Protein AF-0000000083219084 (afdb_homodimer)

InterPro domains:
  IPR005828 Major facilitator, sugar transporter-like [PF00083] (4-142)
  IPR005829 Sugar transporter, conserved site [PS00217] (66-91)
  IPR020846 Major facilitator superfamily domain [PS50850] (1-218)
  IPR036259 MFS transporter superfamily [G3DSA:1.20.1250.20] (1-203)
  IPR036259 MFS transporter superfamily [SSF103473] (2-144)
  IPR045263 Glucose transporter GLUT [PTHR23503] (7-143)

Radius of gyration: 21.25 Å; Cα contacts (8 Å, |Δi|>4): 659; chains: 2; bounding box: 38×64×52 Å

Nearest PDB structures (foldseek):
  8omu-assembly1_A  TM=6.834E-01  e=3.713E-02  Rattus norvegicus
  9b3k-assembly1_Z  TM=5.560E-01  e=5.322E-02  Staphylococcus aureus
  7aar-assembly1_A  TM=5.838E-01  e=6.371E-02  Arabidopsis thaliana
  6e9o-assembly2_A  TM=5.428E-01  e=1.497E-01  Escherichia coli
  8omu-assembly1_A  TM=6.834E-01  e=5.120E-02  Rattus norvegicus

Structure (mmCIF, N/CA/C/O backbone):
data_AF-0000000083219084-model_v1
#
loop_
_entity.id
_entity.type
_entity.pdbx_description
1 polymer 'Major facilitator superfamily (MFS) profile domain-containing protein'
#
loop_
_atom_site.group_PDB
_atom_site.id
_atom_site.type_symbol
_atom_site.label_atom_id
_atom_site.label_alt_id
_atom_site.label_comp_id
_atom_site.label_asym_id
_atom_site.label_entity_id
_atom_site.label_seq_id
_atom_site.pdbx_PDB_ins_code
_atom_site.Cartn_x
_atom_site.Cartn_y
_atom_site.Cartn_z
_atom_site.occupancy
_atom_site.B_iso_or_equiv
_atom_site.auth_seq_id
_atom_site.auth_comp_id
_atom_site.auth_asym_id
_atom_site.auth_atom_id
_atom_site.pdbx_PDB_model_num
ATOM 1 N N . MET A 1 1 ? -6.051 -27.047 -7.285 1 71.94 1 MET A N 1
ATOM 2 C CA . MET A 1 1 ? -6.934 -25.922 -7.555 1 71.94 1 MET A CA 1
ATOM 3 C C . MET A 1 1 ? -6.785 -25.438 -9 1 71.94 1 MET A C 1
ATOM 5 O O . MET A 1 1 ? -5.672 -25.359 -9.516 1 71.94 1 MET A O 1
ATOM 9 N N . SER A 1 2 ? -7.91 -25.328 -9.57 1 76.19 2 SER A N 1
ATOM 10 C CA . SER A 1 2 ? -7.906 -24.906 -10.969 1 76.19 2 SER A CA 1
ATOM 11 C C . SER A 1 2 ? -7.539 -23.438 -11.094 1 76.19 2 SER A C 1
ATOM 13 O O . SER A 1 2 ? -7.602 -22.688 -10.117 1 76.19 2 SER A O 1
ATOM 15 N N . ASP A 1 3 ? -7.082 -23 -12.227 1 74.5 3 ASP A N 1
ATOM 16 C CA . ASP A 1 3 ? -6.727 -21.625 -12.508 1 74.5 3 ASP A CA 1
ATOM 17 C C . ASP A 1 3 ? -7.914 -20.688 -12.273 1 74.5 3 ASP A C 1
ATOM 19 O O . ASP A 1 3 ? -7.746 -19.578 -11.781 1 74.5 3 ASP A O 1
ATOM 23 N N . ASN A 1 4 ? -9.07 -21.219 -12.648 1 78.06 4 ASN A N 1
ATOM 24 C CA . ASN A 1 4 ? -10.273 -20.422 -12.445 1 78.06 4 ASN A CA 1
ATOM 25 C C . ASN A 1 4 ? -10.57 -20.219 -10.961 1 78.06 4 ASN A C 1
ATOM 27 O O . ASN A 1 4 ? -10.977 -19.141 -10.539 1 78.06 4 ASN A O 1
ATOM 31 N N . GLN A 1 5 ? -10.398 -21.281 -10.195 1 81.75 5 GLN A N 1
ATOM 32 C CA . GLN A 1 5 ? -10.625 -21.188 -8.758 1 81.75 5 GLN A CA 1
ATOM 33 C C . GLN A 1 5 ? -9.648 -20.203 -8.102 1 81.75 5 GLN A C 1
ATOM 35 O O . GLN A 1 5 ? -10.031 -19.422 -7.23 1 81.75 5 GLN A O 1
ATOM 40 N N . PHE A 1 6 ? -8.445 -20.203 -8.594 1 79.12 6 PHE A N 1
ATOM 41 C CA . PHE A 1 6 ? -7.43 -19.297 -8.086 1 79.12 6 PHE A CA 1
ATOM 42 C C . PHE A 1 6 ? -7.785 -17.844 -8.422 1 79.12 6 PHE A C 1
ATOM 44 O O . PHE A 1 6 ? -7.637 -16.953 -7.59 1 79.12 6 PHE A O 1
ATOM 51 N N . GLY A 1 7 ? -8.234 -17.688 -9.594 1 78.69 7 GLY A N 1
ATOM 52 C CA . GLY A 1 7 ? -8.672 -16.359 -10 1 78.69 7 GLY A CA 1
ATOM 53 C C . GLY A 1 7 ? -9.812 -15.82 -9.164 1 78.69 7 GLY A C 1
ATOM 54 O O . GLY A 1 7 ? -9.82 -14.648 -8.781 1 78.69 7 GLY A O 1
ATOM 55 N N . PHE A 1 8 ? -10.688 -16.703 -8.836 1 83.44 8 PHE A N 1
ATOM 56 C CA . PHE A 1 8 ? -11.836 -16.312 -8.023 1 83.44 8 PHE A CA 1
ATOM 57 C C . PHE A 1 8 ? -11.406 -15.945 -6.609 1 83.44 8 PHE A C 1
ATOM 59 O O . PHE A 1 8 ? -11.945 -15.008 -6.016 1 83.44 8 PHE A O 1
ATOM 66 N N . LEU A 1 9 ? -10.5 -16.641 -6.109 1 85.12 9 LEU A N 1
ATOM 67 C CA . LEU A 1 9 ? -10.008 -16.375 -4.762 1 85.12 9 LEU A CA 1
ATOM 68 C C . LEU A 1 9 ? -9.328 -15.016 -4.695 1 85.12 9 LEU A C 1
ATOM 70 O O . LEU A 1 9 ? -9.547 -14.25 -3.756 1 85.12 9 LEU A O 1
ATOM 74 N N . THR A 1 10 ? -8.562 -14.781 -5.684 1 83.25 10 THR A N 1
ATOM 75 C CA . THR A 1 10 ? -7.855 -13.508 -5.738 1 83.25 10 THR A CA 1
ATOM 76 C C . THR A 1 10 ? -8.828 -12.352 -5.938 1 83.25 10 THR A C 1
ATOM 78 O O . THR A 1 10 ? -8.711 -11.312 -5.285 1 83.25 10 THR A O 1
ATOM 81 N N . ALA A 1 11 ? -9.805 -12.578 -6.719 1 84.94 11 ALA A N 1
ATOM 82 C CA . ALA A 1 11 ? -10.781 -11.539 -7.031 1 84.94 11 ALA A CA 1
ATOM 83 C C . ALA A 1 11 ? -11.672 -11.25 -5.828 1 84.94 11 ALA A C 1
ATOM 85 O O . ALA A 1 11 ? -11.992 -10.086 -5.555 1 84.94 11 ALA A O 1
ATOM 86 N N . SER A 1 12 ? -12.047 -12.258 -5.184 1 90 12 SER A N 1
ATOM 87 C CA . SER A 1 12 ? -12.945 -12.086 -4.043 1 90 12 SER A CA 1
ATOM 88 C C . SER A 1 12 ? -12.297 -11.234 -2.955 1 90 12 SER A C 1
ATOM 90 O O . SER A 1 12 ? -12.945 -10.359 -2.373 1 90 12 SER A O 1
ATOM 92 N N . TYR A 1 13 ? -11.078 -11.445 -2.689 1 90.5 13 TYR A N 1
ATOM 93 C CA . TYR A 1 13 ? -10.328 -10.664 -1.716 1 90.5 13 TYR A CA 1
ATOM 94 C C . TYR A 1 13 ? -10.242 -9.195 -2.131 1 90.5 13 TYR A C 1
ATOM 96 O O . TYR A 1 13 ? -10.523 -8.305 -1.33 1 90.5 13 TYR A O 1
ATOM 104 N N . THR A 1 14 ? -9.969 -8.961 -3.408 1 88.5 14 THR A N 1
ATOM 105 C CA . THR A 1 14 ? -9.742 -7.613 -3.914 1 88.5 14 THR A CA 1
ATOM 106 C C . THR A 1 14 ? -11.062 -6.852 -4.023 1 88.5 14 THR A C 1
ATOM 108 O O . THR A 1 14 ? -11.125 -5.664 -3.707 1 88.5 14 THR A O 1
ATOM 111 N N . ILE A 1 15 ? -12.07 -7.547 -4.426 1 91.56 15 ILE A N 1
ATOM 112 C CA . ILE A 1 15 ? -13.375 -6.914 -4.547 1 91.56 15 ILE A CA 1
ATOM 113 C C . ILE A 1 15 ? -13.891 -6.523 -3.166 1 91.56 15 ILE A C 1
ATOM 115 O O . ILE A 1 15 ? -14.391 -5.414 -2.977 1 91.56 15 ILE A O 1
ATOM 119 N N . GLY A 1 16 ? -13.797 -7.426 -2.248 1 92.25 16 GLY A N 1
ATOM 120 C CA . GLY A 1 16 ? -14.18 -7.117 -0.881 1 92.25 16 GLY A CA 1
ATOM 121 C C . GLY A 1 16 ? -13.445 -5.922 -0.31 1 92.25 16 GLY A C 1
ATOM 122 O O . GLY A 1 16 ? -14.047 -5.051 0.316 1 92.25 16 GLY A O 1
ATOM 123 N N . GLY A 1 17 ? -12.172 -5.918 -0.546 1 91.94 17 GLY A N 1
ATOM 124 C CA . GLY A 1 17 ? -11.367 -4.801 -0.068 1 91.94 17 GLY A CA 1
ATOM 125 C C . GLY A 1 17 ? -11.734 -3.484 -0.726 1 91.94 17 GLY A C 1
ATOM 126 O O . GLY A 1 17 ? -11.805 -2.449 -0.058 1 91.94 17 GLY A O 1
ATOM 127 N N . PHE A 1 18 ? -11.969 -3.523 -2.01 1 91.94 18 PHE A N 1
ATOM 128 C CA . PHE A 1 18 ? -12.297 -2.324 -2.771 1 91.94 18 PHE A CA 1
ATOM 129 C C . PHE A 1 18 ? -13.625 -1.736 -2.309 1 91.94 18 PHE A C 1
ATOM 131 O O . PHE A 1 18 ? -13.703 -0.552 -1.976 1 91.94 18 PHE A O 1
ATOM 138 N N . LEU A 1 19 ? -14.57 -2.479 -2.207 1 92.94 19 LEU A N 1
ATOM 139 C CA . LEU A 1 19 ? -15.898 -2.018 -1.832 1 92.94 19 LEU A CA 1
ATOM 140 C C . LEU A 1 19 ? -15.914 -1.511 -0.394 1 92.94 19 LEU A C 1
ATOM 142 O O . LEU A 1 19 ? -16.516 -0.473 -0.103 1 92.94 19 LEU A O 1
ATOM 146 N N . SER A 1 20 ? -15.25 -2.172 0.456 1 93.5 20 SER A N 1
ATOM 147 C CA . SER A 1 20 ? -15.25 -1.784 1.862 1 93.5 20 SER A CA 1
ATOM 148 C C . SER A 1 20 ? -14.43 -0.518 2.086 1 93.5 20 SER A C 1
ATOM 150 O O . SER A 1 20 ? -14.742 0.275 2.979 1 93.5 20 SER A O 1
ATOM 152 N N . SER A 1 21 ? -13.453 -0.331 1.292 1 89 21 SER A N 1
ATOM 153 C CA . SER A 1 21 ? -12.648 0.878 1.426 1 89 21 SER A CA 1
ATOM 154 C C . SER A 1 21 ? -13.453 2.123 1.074 1 89 21 SER A C 1
ATOM 156 O O . SER A 1 21 ? -13.32 3.162 1.724 1 89 21 SER A O 1
ATOM 158 N N . VAL A 1 22 ? -14.227 1.993 0.05 1 83.31 22 VAL A N 1
ATOM 159 C CA . VAL A 1 22 ? -15.086 3.104 -0.339 1 83.31 22 VAL A CA 1
ATOM 160 C C . VAL A 1 22 ? -16.078 3.4 0.778 1 83.31 22 VAL A C 1
ATOM 162 O O . VAL A 1 22 ? -16.312 4.562 1.119 1 83.31 22 VAL A O 1
ATOM 165 N N . TYR A 1 23 ? -16.531 2.367 1.35 1 87 23 TYR A N 1
ATOM 166 C CA . TYR A 1 23 ? -17.453 2.527 2.471 1 87 23 TYR A CA 1
ATOM 167 C C . TYR A 1 23 ? -16.734 3.143 3.672 1 87 23 TYR A C 1
ATOM 169 O O . TYR A 1 23 ? -17.328 3.953 4.395 1 87 23 TYR A O 1
ATOM 177 N N . ALA A 1 24 ? -15.547 2.797 3.9 1 86.19 24 ALA A N 1
ATOM 178 C CA . ALA A 1 24 ? -14.773 3.26 5.051 1 86.19 24 ALA A CA 1
ATOM 179 C C . ALA A 1 24 ? -14.531 4.766 4.98 1 86.19 24 ALA A C 1
ATOM 181 O O . ALA A 1 24 ? -14.359 5.422 6.008 1 86.19 24 ALA A O 1
ATOM 182 N N . SER A 1 25 ? -14.484 5.277 3.775 1 74.62 25 SER A N 1
ATOM 183 C CA . SER A 1 25 ? -14.281 6.711 3.607 1 74.62 25 SER A CA 1
ATOM 184 C C . SER A 1 25 ? -15.414 7.508 4.242 1 74.62 25 SER A C 1
ATOM 186 O O . SER A 1 25 ? -15.211 8.633 4.703 1 74.62 25 SER A O 1
ATOM 188 N N . LYS A 1 26 ? -16.516 6.934 4.363 1 77.06 26 LYS A N 1
ATOM 189 C CA . LYS A 1 26 ? -17.672 7.59 4.961 1 77.06 26 LYS A CA 1
ATOM 190 C C . LYS A 1 26 ? -17.672 7.434 6.477 1 77.06 26 LYS A C 1
ATOM 192 O O . LYS A 1 26 ? -18.375 8.156 7.18 1 77.06 26 LYS A O 1
ATOM 197 N N . LEU A 1 27 ? -16.875 6.582 6.922 1 79.5 27 LEU A N 1
ATOM 198 C CA . LEU A 1 27 ? -16.844 6.309 8.352 1 79.5 27 LEU A CA 1
ATOM 199 C C . LEU A 1 27 ? -15.852 7.23 9.062 1 79.5 27 LEU A C 1
ATOM 201 O O . LEU A 1 27 ? -15.844 7.305 10.297 1 79.5 27 LEU A O 1
ATOM 205 N N . ALA A 1 28 ? -15.148 7.922 8.25 1 72.69 28 ALA A N 1
ATOM 206 C CA . ALA A 1 28 ? -14.133 8.797 8.828 1 72.69 28 ALA A CA 1
ATOM 207 C C . ALA A 1 28 ? -14.766 9.867 9.703 1 72.69 28 ALA A C 1
ATOM 209 O O . ALA A 1 28 ? -15.664 10.594 9.258 1 72.69 28 ALA A O 1
ATOM 210 N N . GLY A 1 29 ? -14.383 10.031 10.992 1 68.31 29 GLY A N 1
ATOM 211 C CA . GLY A 1 29 ? -14.867 11.07 11.891 1 68.31 29 GLY A CA 1
ATOM 212 C C . GLY A 1 29 ? -16.172 10.703 12.586 1 68.31 29 GLY A C 1
ATOM 213 O O . GLY A 1 29 ? -16.672 11.469 13.406 1 68.31 29 GLY A O 1
ATOM 214 N N . SER A 1 30 ? -16.641 9.578 12.211 1 71.44 30 SER A N 1
ATOM 215 C CA . SER A 1 30 ? -17.891 9.195 12.852 1 71.44 30 SER A CA 1
ATOM 216 C C . SER A 1 30 ? -17.656 8.695 14.273 1 71.44 30 SER A C 1
ATOM 218 O O . SER A 1 30 ? -16.516 8.469 14.672 1 71.44 30 SER A O 1
ATOM 220 N N . ARG A 1 31 ? -18.703 8.773 15.109 1 66.19 31 ARG A N 1
ATOM 221 C CA . ARG A 1 31 ? -18.656 8.328 16.5 1 66.19 31 ARG A CA 1
ATOM 222 C C . ARG A 1 31 ? -18.234 6.867 16.594 1 66.19 31 ARG A C 1
ATOM 224 O O . ARG A 1 31 ? -17.672 6.445 17.594 1 66.19 31 ARG A O 1
ATOM 231 N N . GLY A 1 32 ? -18.266 6.203 15.602 1 72.12 32 GLY A N 1
ATOM 232 C CA . GLY A 1 32 ? -17.969 4.777 15.656 1 72.12 32 GLY A CA 1
ATOM 233 C C . GLY A 1 32 ? -16.672 4.406 14.977 1 72.12 32 GLY A C 1
ATOM 234 O O . GLY A 1 32 ? -16.484 3.258 14.562 1 72.12 32 GLY A O 1
ATOM 235 N N . GLU A 1 33 ? -15.922 5.277 14.844 1 75.94 33 GLU A N 1
ATOM 236 C CA . GLU A 1 33 ? -14.648 5.016 14.172 1 75.94 33 GLU A CA 1
ATOM 237 C C . GLU A 1 33 ? -13.852 3.947 14.906 1 75.94 33 GLU A C 1
ATOM 239 O O . GLU A 1 33 ? -13.281 3.047 14.281 1 75.94 33 GLU A O 1
ATOM 244 N N . GLN A 1 34 ? -13.938 4.043 16.172 1 77.62 34 GLN A N 1
ATOM 245 C CA . GLN A 1 34 ? -13.188 3.092 16.984 1 77.62 34 GLN A CA 1
ATOM 246 C C . GLN A 1 34 ? -13.773 1.688 16.875 1 77.62 34 GLN A C 1
ATOM 248 O O . GLN A 1 34 ? -13.031 0.711 16.719 1 77.62 34 GLN A O 1
ATOM 253 N N . ASN A 1 35 ? -14.984 1.639 16.969 1 85.38 35 ASN A N 1
ATOM 254 C CA . ASN A 1 35 ? -15.664 0.349 16.875 1 85.38 35 ASN A CA 1
ATOM 255 C C . ASN A 1 35 ? -15.461 -0.282 15.492 1 85.38 35 ASN A C 1
ATOM 257 O O . ASN A 1 35 ? -15.312 -1.5 15.383 1 85.38 35 ASN A O 1
ATOM 261 N N . ASN A 1 36 ? -15.477 0.504 14.484 1 88.5 36 ASN A N 1
ATOM 262 C CA . ASN A 1 36 ? -15.289 -0.014 13.133 1 88.5 36 ASN A CA 1
ATOM 263 C C . ASN A 1 36 ? -13.867 -0.53 12.93 1 88.5 36 ASN A C 1
ATOM 265 O O . ASN A 1 36 ? -13.656 -1.498 12.195 1 88.5 36 ASN A O 1
ATOM 269 N N . LEU A 1 37 ? -12.945 0.115 13.562 1 86.38 37 LEU A N 1
ATOM 270 C CA . LEU A 1 37 ? -11.562 -0.367 13.508 1 86.38 37 LEU A CA 1
ATOM 271 C C . LEU A 1 37 ? -11.445 -1.738 14.164 1 86.38 37 LEU A C 1
ATOM 273 O O . LEU A 1 37 ? -10.805 -2.639 13.609 1 86.38 37 LEU A O 1
ATOM 277 N N . LEU A 1 38 ? -12.094 -1.852 15.289 1 88.75 38 LEU A N 1
ATOM 278 C CA . LEU A 1 38 ? -12.078 -3.127 16 1 88.75 38 LEU A CA 1
ATOM 279 C C . LEU A 1 38 ? -12.781 -4.207 15.188 1 88.75 38 LEU A C 1
ATOM 281 O O . LEU A 1 38 ? -12.281 -5.328 15.062 1 88.75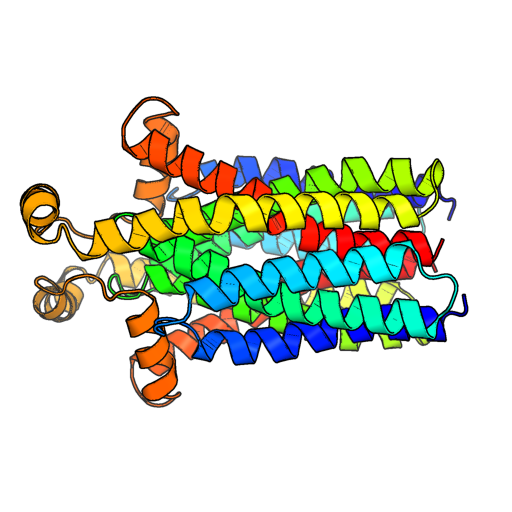 38 LEU A O 1
ATOM 285 N N . LEU A 1 39 ? -13.852 -3.852 14.648 1 91.88 39 LEU A N 1
ATOM 286 C CA . LEU A 1 39 ? -14.633 -4.805 13.859 1 91.88 39 LEU A CA 1
ATOM 287 C C . LEU A 1 39 ? -13.852 -5.258 12.633 1 91.88 39 LEU A C 1
ATOM 289 O O . LEU A 1 39 ? -13.945 -6.418 12.227 1 91.88 39 LEU A O 1
ATOM 293 N N . SER A 1 40 ? -13.188 -4.359 12.031 1 94.12 40 SER A N 1
ATOM 294 C CA . SER A 1 40 ? -12.391 -4.723 10.867 1 94.12 40 SER A CA 1
ATOM 295 C C . SER A 1 40 ? -11.281 -5.699 11.234 1 94.12 40 SER A C 1
ATOM 297 O O . SER A 1 40 ? -11.016 -6.652 10.5 1 94.12 40 SER A O 1
ATOM 299 N N . ALA A 1 41 ? -10.664 -5.492 12.383 1 93.44 41 ALA A N 1
ATOM 300 C CA . ALA A 1 41 ? -9.617 -6.398 12.844 1 93.44 41 ALA A CA 1
ATOM 301 C C . ALA A 1 41 ? -10.18 -7.785 13.133 1 93.44 41 ALA A C 1
ATOM 303 O O . ALA A 1 41 ? -9.555 -8.797 12.805 1 93.44 41 ALA A O 1
ATOM 304 N N . ILE A 1 42 ? -11.312 -7.781 13.719 1 96.25 42 ILE A N 1
ATOM 305 C CA . ILE A 1 42 ? -11.977 -9.047 14.023 1 96.25 42 ILE A CA 1
ATOM 306 C C . ILE A 1 42 ? -12.32 -9.773 12.727 1 96.25 42 ILE A C 1
ATOM 308 O O . ILE A 1 42 ? -12.125 -10.984 12.617 1 96.25 42 ILE A O 1
ATOM 312 N N . SER A 1 43 ? -12.852 -9.039 11.805 1 97 43 SER A N 1
ATOM 313 C CA . SER A 1 43 ? -13.195 -9.617 10.516 1 97 43 SER A CA 1
ATOM 314 C C . SER A 1 43 ? -11.984 -10.258 9.844 1 97 43 SER A C 1
ATOM 316 O O . SER A 1 43 ? -12.07 -11.367 9.32 1 97 43 SER A O 1
ATOM 318 N N . ILE A 1 44 ? -10.883 -9.641 9.898 1 96.44 44 ILE A N 1
ATOM 319 C CA . ILE A 1 44 ? -9.664 -10.164 9.297 1 96.44 44 ILE A CA 1
ATOM 320 C C . ILE A 1 44 ? -9.234 -11.438 10.016 1 96.44 44 ILE A C 1
ATOM 322 O O . ILE A 1 44 ? -8.852 -12.422 9.383 1 96.44 44 ILE A O 1
ATOM 326 N N . GLY A 1 45 ? -9.297 -11.359 11.328 1 96.69 45 GLY A N 1
ATOM 327 C CA . GLY A 1 45 ? -8.914 -12.531 12.102 1 96.69 45 GLY A CA 1
ATOM 328 C C . GLY A 1 45 ? -9.781 -13.742 11.82 1 96.69 45 GLY A C 1
ATOM 329 O O . GLY A 1 45 ? -9.266 -14.836 11.555 1 96.69 45 GLY A O 1
ATOM 330 N N . ILE A 1 46 ? -11.047 -13.539 11.844 1 97 46 ILE A N 1
ATOM 331 C CA . ILE A 1 46 ? -12 -14.625 11.625 1 97 46 ILE A CA 1
ATOM 332 C C . ILE A 1 46 ? -11.867 -15.141 10.195 1 97 46 ILE A C 1
ATOM 334 O O . ILE A 1 46 ? -11.867 -16.344 9.961 1 97 46 ILE A O 1
ATOM 338 N N . GLY A 1 47 ? -11.828 -14.25 9.273 1 96.62 47 GLY A N 1
ATOM 339 C CA . GLY A 1 47 ? -11.68 -14.648 7.879 1 96.62 47 GLY A CA 1
ATOM 340 C C . GLY A 1 47 ? -10.414 -15.445 7.617 1 96.62 47 GLY A C 1
ATOM 341 O O . GLY A 1 47 ? -10.438 -16.422 6.871 1 96.62 47 GLY A O 1
ATOM 342 N N . SER A 1 48 ? -9.344 -15.016 8.172 1 95.56 48 SER A N 1
ATOM 343 C CA . SER A 1 48 ? -8.07 -15.719 8 1 95.56 48 SER A CA 1
ATOM 344 C C . SER A 1 48 ? -8.133 -17.125 8.602 1 95.56 48 SER A C 1
ATOM 346 O O . SER A 1 48 ? -7.613 -18.078 8.023 1 95.56 48 SER A O 1
ATOM 348 N N . LEU A 1 49 ? -8.711 -17.234 9.742 1 95.75 49 LEU A N 1
ATOM 349 C CA . LEU A 1 49 ? -8.852 -18.547 10.375 1 95.75 49 LEU A CA 1
ATOM 350 C C . LEU A 1 49 ? -9.734 -19.453 9.547 1 95.75 49 LEU A C 1
ATOM 352 O O . LEU A 1 49 ? -9.438 -20.641 9.383 1 95.75 49 LEU A O 1
ATOM 356 N N . LEU A 1 50 ? -10.805 -18.859 9.055 1 95.19 50 LEU A N 1
ATOM 357 C CA . LEU A 1 50 ? -11.711 -19.625 8.211 1 95.19 50 LEU A CA 1
ATOM 358 C C . LEU A 1 50 ? -10.992 -20.141 6.969 1 95.19 50 LEU A C 1
ATOM 360 O O . LEU A 1 50 ? -11.203 -21.266 6.539 1 95.19 50 LEU A O 1
ATOM 364 N N . THR A 1 51 ? -10.211 -19.328 6.383 1 93 51 THR A N 1
ATOM 365 C CA . THR A 1 51 ? -9.445 -19.703 5.195 1 93 51 THR A CA 1
ATOM 366 C C . THR A 1 51 ? -8.438 -20.797 5.523 1 93 51 THR A C 1
ATOM 368 O O . THR A 1 51 ? -8.266 -21.75 4.75 1 93 51 THR A O 1
ATOM 371 N N . SER A 1 52 ? -7.773 -20.672 6.637 1 91.56 52 SER A N 1
ATOM 372 C CA . SER A 1 52 ? -6.73 -21.609 7.023 1 91.56 52 SER A CA 1
ATOM 373 C C . SER A 1 52 ? -7.316 -22.969 7.371 1 91.56 52 SER A C 1
ATOM 375 O O . SER A 1 52 ? -6.715 -24 7.078 1 91.56 52 SER A O 1
ATOM 377 N N . LEU A 1 53 ? -8.414 -23.062 7.938 1 91.31 53 LEU A N 1
ATOM 378 C CA . LEU A 1 53 ? -8.984 -24.297 8.461 1 91.31 53 LEU A CA 1
ATOM 379 C C . LEU A 1 53 ? -9.875 -24.969 7.422 1 91.31 53 LEU A C 1
ATOM 381 O O . LEU A 1 53 ? -10.32 -26.109 7.621 1 91.31 53 LEU A O 1
ATOM 385 N N . SER A 1 54 ? -10.102 -24.281 6.375 1 85.75 54 SER A N 1
ATOM 386 C CA . SER A 1 54 ? -11.07 -24.797 5.422 1 85.75 54 SER A CA 1
ATOM 387 C C . SER A 1 54 ? -10.414 -25.719 4.406 1 85.75 54 SER A C 1
ATOM 389 O O . SER A 1 54 ? -9.266 -25.516 4.023 1 85.75 54 SER A O 1
ATOM 391 N N . ASN A 1 55 ? -11.172 -26.734 4.094 1 84.62 55 ASN A N 1
ATOM 392 C CA . ASN A 1 55 ? -10.719 -27.688 3.074 1 84.62 55 ASN A CA 1
ATOM 393 C C . ASN A 1 55 ? -11.578 -27.609 1.819 1 84.62 55 ASN A C 1
ATOM 395 O O . ASN A 1 55 ? -11.312 -28.297 0.834 1 84.62 55 ASN A O 1
ATOM 399 N N . PHE A 1 56 ? -12.562 -26.703 1.901 1 90.69 56 PHE A N 1
ATOM 400 C CA . PHE A 1 56 ? -13.469 -26.531 0.768 1 90.69 56 PHE A CA 1
ATOM 401 C C . PHE A 1 56 ? -13.25 -25.188 0.09 1 90.69 56 PHE A C 1
ATOM 403 O O . PHE A 1 56 ? -12.992 -24.188 0.759 1 90.69 56 PHE A O 1
ATOM 410 N N . PHE A 1 57 ? -13.383 -25.281 -1.169 1 91.75 57 PHE A N 1
ATOM 411 C CA . PHE A 1 57 ? -13.156 -24.094 -1.973 1 91.75 57 PHE A CA 1
ATOM 412 C C . PHE A 1 57 ? -14.094 -22.969 -1.553 1 91.75 57 PHE A C 1
ATOM 414 O O . PHE A 1 57 ? -13.672 -21.812 -1.415 1 91.75 57 PHE A O 1
ATOM 421 N N . THR A 1 58 ? -15.344 -23.328 -1.368 1 92.38 58 THR A N 1
ATOM 422 C CA . THR A 1 58 ? -16.344 -22.328 -1.037 1 92.38 58 THR A CA 1
ATOM 423 C C . THR A 1 58 ? -16.016 -21.641 0.292 1 92.38 58 THR A C 1
ATOM 425 O O . THR A 1 58 ? -16.172 -20.438 0.433 1 92.38 58 THR A O 1
ATOM 428 N N . MET A 1 59 ? -15.562 -22.453 1.211 1 92.81 59 MET A N 1
ATOM 429 C CA . MET A 1 59 ? -15.219 -21.906 2.52 1 92.81 59 MET A CA 1
ATOM 430 C C . MET A 1 59 ? -14 -21 2.426 1 92.81 59 MET A C 1
ATOM 432 O O . MET A 1 59 ? -13.922 -19.984 3.109 1 92.81 59 MET A O 1
ATOM 436 N N . ILE A 1 60 ? -13.078 -21.375 1.622 1 93.19 60 ILE A N 1
ATOM 437 C CA . ILE A 1 60 ? -11.898 -20.547 1.399 1 93.19 60 ILE A CA 1
ATOM 438 C C . ILE A 1 60 ? -12.305 -19.234 0.741 1 93.19 60 ILE A C 1
ATOM 440 O O . ILE A 1 60 ? -11.828 -18.156 1.128 1 93.19 60 ILE A O 1
ATOM 444 N N . LEU A 1 61 ? -13.242 -19.359 -0.129 1 93.69 61 LEU A N 1
ATOM 445 C CA . LEU A 1 61 ? -13.734 -18.172 -0.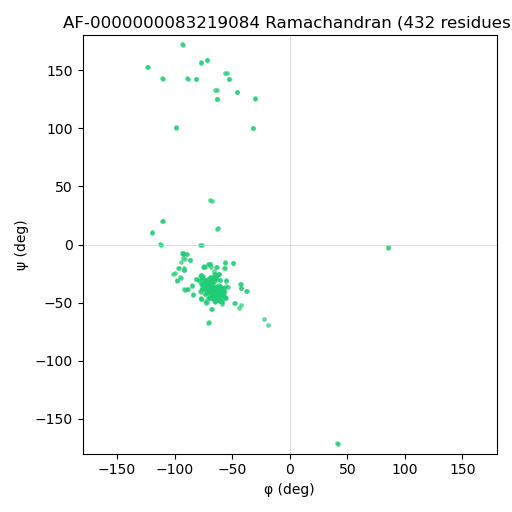831 1 93.69 61 LEU A CA 1
ATOM 446 C C . LEU A 1 61 ? -14.414 -17.219 0.135 1 93.69 61 LEU A C 1
ATOM 448 O O . LEU A 1 61 ? -14.188 -16 0.076 1 93.69 61 LEU A O 1
ATOM 452 N N . ILE A 1 62 ? -15.164 -17.766 0.976 1 95.62 62 ILE A N 1
ATOM 453 C CA . ILE A 1 62 ? -15.867 -16.953 1.959 1 95.62 62 ILE A CA 1
ATOM 454 C C . ILE A 1 62 ? -14.867 -16.312 2.908 1 95.62 62 ILE A C 1
ATOM 456 O O . ILE A 1 62 ? -14.984 -15.125 3.238 1 95.62 62 ILE A O 1
ATOM 460 N N . GLY A 1 63 ? -13.961 -17.078 3.361 1 94.94 63 GLY A N 1
ATOM 461 C CA . GLY A 1 63 ? -12.922 -16.547 4.23 1 94.94 63 GLY A CA 1
ATOM 462 C C . GLY A 1 63 ? -12.148 -15.406 3.6 1 94.94 63 GLY A C 1
ATOM 463 O O . GLY A 1 63 ? -11.938 -14.375 4.234 1 94.94 63 GLY A O 1
ATOM 464 N N . ARG A 1 64 ? -11.891 -15.57 2.371 1 93.19 64 ARG A N 1
ATOM 465 C CA . ARG A 1 64 ? -11.133 -14.547 1.65 1 93.19 64 ARG A CA 1
ATOM 466 C C . ARG A 1 64 ? -11.961 -13.281 1.473 1 93.19 64 ARG A C 1
ATOM 468 O O . ARG A 1 64 ? -11.422 -12.172 1.536 1 93.19 64 ARG A O 1
ATOM 475 N N . THR A 1 65 ? -13.148 -13.484 1.223 1 95.62 65 THR A N 1
ATOM 476 C CA . THR A 1 65 ? -14.031 -12.336 1.069 1 95.62 65 THR A CA 1
ATOM 477 C C . THR A 1 65 ? -14.141 -11.555 2.377 1 95.62 65 THR A C 1
ATOM 479 O O . THR A 1 65 ? -14.047 -10.328 2.383 1 95.62 65 THR A O 1
ATOM 482 N N . ILE A 1 66 ? -14.266 -12.234 3.422 1 97 66 ILE A N 1
ATOM 483 C CA . ILE A 1 66 ? -14.375 -11.625 4.742 1 97 66 ILE A CA 1
ATOM 484 C C . ILE A 1 66 ? -13.086 -10.875 5.074 1 97 66 ILE A C 1
ATOM 486 O O . ILE A 1 66 ? -13.125 -9.75 5.582 1 97 66 ILE A O 1
ATOM 490 N N . VAL A 1 67 ? -11.984 -11.477 4.797 1 95.62 67 VAL A N 1
ATOM 491 C CA . VAL A 1 67 ? -10.695 -10.844 5.043 1 95.62 67 VAL A CA 1
ATOM 492 C C . VAL A 1 67 ? -10.57 -9.578 4.195 1 95.62 67 VAL A C 1
ATOM 494 O O . VAL A 1 67 ? -10.117 -8.539 4.684 1 95.62 67 VAL A O 1
ATOM 497 N N . GLY A 1 68 ? -11 -9.68 2.947 1 94.06 68 GLY A N 1
ATOM 498 C CA . GLY A 1 68 ? -10.953 -8.523 2.07 1 94.06 68 GLY A CA 1
ATOM 499 C C . GLY A 1 68 ? -11.766 -7.348 2.582 1 94.06 68 GLY A C 1
ATOM 500 O O . GLY A 1 68 ? -11.281 -6.211 2.604 1 94.06 68 GLY A O 1
ATOM 501 N N . ILE A 1 69 ? -12.867 -7.637 3.031 1 95.69 69 ILE A N 1
ATOM 502 C CA . ILE A 1 69 ? -13.742 -6.602 3.568 1 95.69 69 ILE A CA 1
ATOM 503 C C . ILE A 1 69 ? -13.102 -5.969 4.797 1 95.69 69 ILE A C 1
ATOM 505 O O . ILE A 1 69 ? -13.055 -4.742 4.922 1 95.69 69 ILE A O 1
ATOM 509 N N . GLY A 1 70 ? -12.625 -6.781 5.641 1 95.5 70 GLY A N 1
ATOM 510 C CA . GLY A 1 70 ? -11.953 -6.281 6.832 1 95.5 70 GLY A CA 1
ATOM 511 C C . GLY A 1 70 ? -10.719 -5.453 6.52 1 95.5 70 GLY A C 1
ATOM 512 O O . GLY A 1 70 ? -10.5 -4.406 7.133 1 95.5 70 GLY A O 1
ATOM 513 N N . CYS A 1 71 ? -10 -5.844 5.594 1 93.06 71 CYS A N 1
ATOM 514 C CA . CYS A 1 71 ? -8.758 -5.168 5.23 1 93.06 71 CYS A CA 1
ATOM 515 C C . CYS A 1 71 ? -9.039 -3.799 4.621 1 93.06 71 CYS A C 1
ATOM 517 O O . CYS A 1 71 ? -8.32 -2.836 4.883 1 93.06 71 CYS A O 1
ATOM 519 N N . GLY A 1 72 ? -10.055 -3.754 3.846 1 91 72 GLY A N 1
ATOM 520 C CA . GLY A 1 72 ? -10.422 -2.48 3.242 1 91 72 GLY A CA 1
ATOM 521 C C . GLY A 1 72 ? -10.766 -1.415 4.266 1 91 72 GLY A C 1
ATOM 522 O O . GLY A 1 72 ? -10.273 -0.289 4.188 1 91 72 GLY A O 1
ATOM 523 N N . ILE A 1 73 ? -11.453 -1.775 5.184 1 91.75 73 ILE A N 1
ATOM 524 C CA . ILE A 1 73 ? -11.852 -0.845 6.234 1 91.75 73 ILE A CA 1
ATOM 525 C C . ILE A 1 73 ? -10.664 -0.539 7.137 1 91.75 73 ILE A C 1
ATOM 527 O O . ILE A 1 73 ? -10.414 0.62 7.48 1 91.75 73 ILE A O 1
ATOM 531 N N . ASN A 1 74 ? -9.969 -1.531 7.441 1 91 74 ASN A N 1
ATOM 532 C CA . ASN A 1 74 ? -8.867 -1.419 8.391 1 91 74 ASN A CA 1
ATOM 533 C C . ASN A 1 74 ? -7.777 -0.482 7.871 1 91 74 ASN A C 1
ATOM 535 O O . ASN A 1 74 ? -7.312 0.397 8.602 1 91 74 ASN A O 1
ATOM 539 N N . THR A 1 75 ? -7.406 -0.619 6.641 1 86.69 75 THR A N 1
ATOM 540 C CA . THR A 1 75 ? -6.305 0.163 6.09 1 86.69 75 THR A CA 1
ATOM 541 C C . THR A 1 75 ? -6.672 1.643 6.02 1 86.69 75 THR A C 1
ATOM 543 O O . THR A 1 75 ? -5.832 2.51 6.266 1 86.69 75 THR A O 1
ATOM 546 N N . PHE A 1 76 ? -7.875 1.868 5.801 1 85.62 76 PHE A N 1
ATOM 547 C CA . PHE A 1 76 ? -8.336 3.248 5.707 1 85.62 76 PHE A CA 1
ATOM 548 C C . PHE A 1 76 ? -8.453 3.875 7.094 1 85.62 76 PHE A C 1
ATOM 550 O O . PHE A 1 76 ? -7.949 4.977 7.324 1 85.62 76 PHE A O 1
ATOM 557 N N . LEU A 1 77 ? -8.992 3.225 7.961 1 84.69 77 LEU A N 1
ATOM 558 C CA . LEU A 1 77 ? -9.258 3.787 9.281 1 84.69 77 LEU A CA 1
ATOM 559 C C . LEU A 1 77 ? -7.973 3.906 10.094 1 84.69 77 LEU A C 1
ATOM 561 O O . LEU A 1 77 ? -7.82 4.836 10.891 1 84.69 77 LEU A O 1
ATOM 565 N N . VAL A 1 78 ? -7.125 3.016 9.906 1 82.31 78 VAL A N 1
ATOM 566 C CA . VAL A 1 78 ? -5.848 3.072 10.609 1 82.31 78 VAL A CA 1
ATOM 567 C C . VAL A 1 78 ? -5.109 4.355 10.234 1 82.31 78 VAL A C 1
ATOM 569 O O . VAL A 1 78 ? -4.52 5.016 11.094 1 82.31 78 VAL A O 1
ATOM 572 N N . LEU A 1 79 ? -5.172 4.676 9.016 1 83.12 79 LEU A N 1
ATOM 573 C CA . LEU A 1 79 ? -4.508 5.891 8.562 1 83.12 79 LEU A CA 1
ATOM 574 C C . LEU A 1 79 ? -5.176 7.129 9.156 1 83.12 79 LEU A C 1
ATOM 576 O O . LEU A 1 79 ? -4.496 8.078 9.539 1 83.12 79 LEU A O 1
ATOM 580 N N . ILE A 1 80 ? -6.406 7.09 9.141 1 79.94 80 ILE A N 1
ATOM 581 C CA . ILE A 1 80 ? -7.133 8.211 9.727 1 79.94 80 ILE A CA 1
ATOM 582 C C . ILE A 1 80 ? -6.777 8.344 11.203 1 79.94 80 ILE A C 1
ATOM 584 O O . ILE A 1 80 ? -6.488 9.438 11.68 1 79.94 80 ILE A O 1
ATOM 588 N N . TYR A 1 81 ? -6.75 7.32 11.758 1 77.12 81 TYR A N 1
ATOM 589 C CA . TYR A 1 81 ? -6.434 7.324 13.18 1 77.12 81 TYR A CA 1
ATOM 590 C C . TYR A 1 81 ? -5.008 7.809 13.422 1 77.12 81 TYR A C 1
ATOM 592 O O . TYR A 1 81 ? -4.766 8.609 14.328 1 77.12 81 TYR A O 1
ATOM 600 N N . HIS A 1 82 ? -4.086 7.34 12.672 1 77.94 82 HIS A N 1
ATOM 601 C CA . HIS A 1 82 ? -2.695 7.758 12.789 1 77.94 82 HIS A CA 1
ATOM 602 C C . HIS A 1 82 ? -2.555 9.266 12.578 1 77.94 82 HIS A C 1
ATOM 604 O O . HIS A 1 82 ? -1.786 9.922 13.281 1 77.94 82 HIS A O 1
ATOM 610 N N . SER A 1 83 ? -3.322 9.758 11.688 1 77.44 83 SER A N 1
ATOM 611 C CA . SER A 1 83 ? -3.27 11.188 11.391 1 77.44 83 SER A CA 1
ATOM 612 C C . SER A 1 83 ? -3.891 12.008 12.516 1 77.44 83 SER A C 1
ATOM 614 O O . SER A 1 83 ? -3.43 13.109 12.812 1 77.44 83 SER A O 1
ATOM 616 N N . GLU A 1 84 ? -4.875 11.477 13.148 1 72.56 84 GLU A N 1
ATOM 617 C CA . GLU A 1 84 ? -5.59 12.203 14.188 1 72.56 84 GLU A CA 1
ATOM 618 C C . GLU A 1 84 ? -4.801 12.219 15.492 1 72.56 84 GLU A C 1
ATOM 620 O O . GLU A 1 84 ? -4.941 13.148 16.297 1 72.56 84 GLU A O 1
ATOM 625 N N . ILE A 1 85 ? -4.016 11.281 15.688 1 70.75 85 ILE A N 1
ATOM 626 C CA . ILE A 1 85 ? -3.271 11.227 16.938 1 70.75 85 ILE A CA 1
ATOM 627 C C . ILE A 1 85 ? -1.929 11.938 16.781 1 70.75 85 ILE A C 1
ATOM 629 O O . ILE A 1 85 ? -1.215 12.164 17.75 1 70.75 85 ILE A O 1
ATOM 633 N N . SER A 1 86 ? -1.573 12.234 15.586 1 73.38 86 SER A N 1
ATOM 634 C CA . SER A 1 86 ? -0.324 12.945 15.328 1 73.38 86 SER A CA 1
ATOM 635 C C . SER A 1 86 ? -0.49 14.445 15.547 1 73.38 86 SER A C 1
ATOM 637 O O . SER A 1 86 ? -1.559 15 15.281 1 73.38 86 SER A O 1
ATOM 639 N N . PRO A 1 87 ? 0.584 15.023 16.094 1 67.75 87 PRO A N 1
ATOM 640 C CA . PRO A 1 87 ? 0.524 16.484 16.219 1 67.75 87 PRO A CA 1
ATOM 641 C C . PRO A 1 87 ? 0.26 17.172 14.875 1 67.75 87 PRO A C 1
ATOM 643 O O . PRO A 1 87 ? 0.681 16.672 13.828 1 67.75 87 PRO A O 1
ATOM 646 N N . SER A 1 88 ? -0.447 18.281 14.953 1 66.12 88 SER A N 1
ATOM 647 C CA . SER A 1 88 ? -0.876 19.016 13.766 1 66.12 88 SER A CA 1
ATOM 648 C C . SER A 1 88 ? 0.311 19.375 12.875 1 66.12 88 SER A C 1
ATOM 650 O O . SER A 1 88 ? 0.2 19.359 11.648 1 66.12 88 SER A O 1
ATOM 652 N N . GLN A 1 89 ? 1.459 19.578 13.484 1 65.69 89 GLN A N 1
ATOM 653 C CA . GLN A 1 89 ? 2.625 20.047 12.742 1 65.69 89 GLN A CA 1
ATOM 654 C C . GLN A 1 89 ? 3.238 18.922 11.914 1 65.69 89 GLN A C 1
ATOM 656 O O . GLN A 1 89 ? 3.893 19.172 10.906 1 65.69 89 GLN A O 1
ATOM 661 N N . THR A 1 90 ? 2.887 17.703 12.312 1 70.69 90 THR A N 1
ATOM 662 C CA . THR A 1 90 ? 3.541 16.578 11.633 1 70.69 90 THR A CA 1
ATOM 663 C C . THR A 1 90 ? 2.518 15.703 10.93 1 70.69 90 THR A C 1
ATOM 665 O O . THR A 1 90 ? 2.857 14.633 10.422 1 70.69 90 THR A O 1
ATOM 668 N N . ARG A 1 91 ? 1.34 16.172 10.852 1 72.19 91 ARG A N 1
ATOM 669 C CA . ARG A 1 91 ? 0.272 15.344 10.289 1 72.19 91 ARG A CA 1
ATOM 670 C C . ARG A 1 91 ? 0.527 15.047 8.82 1 72.19 91 ARG A C 1
ATOM 672 O O . ARG A 1 91 ? 0.159 13.977 8.328 1 72.19 91 ARG A O 1
ATOM 679 N N . GLY A 1 92 ? 1.202 15.961 8.195 1 69 92 GLY A N 1
ATOM 680 C CA . GLY A 1 92 ? 1.525 15.75 6.797 1 69 92 GLY A CA 1
ATOM 681 C C . GLY A 1 92 ? 2.539 14.641 6.578 1 69 92 GLY A C 1
ATOM 682 O O . GLY A 1 92 ? 2.607 14.062 5.496 1 69 92 GLY A O 1
ATOM 683 N N . SER A 1 93 ? 3.219 14.289 7.676 1 76.81 93 SER A N 1
ATOM 684 C CA . SER A 1 93 ? 4.27 13.281 7.547 1 76.81 93 SER A CA 1
ATOM 685 C C . SER A 1 93 ? 3.73 11.883 7.836 1 76.81 93 SER A C 1
ATOM 687 O O . SER A 1 93 ? 4.402 10.891 7.566 1 76.81 93 SER A O 1
ATOM 689 N N . VAL A 1 94 ? 2.553 11.797 8.273 1 78.88 94 VAL A N 1
ATOM 690 C CA . VAL A 1 94 ? 1.982 10.516 8.688 1 78.88 94 VAL A CA 1
ATOM 691 C C . VAL A 1 94 ? 1.873 9.586 7.484 1 78.88 94 VAL A C 1
ATOM 693 O O . VAL A 1 94 ? 2.201 8.398 7.582 1 78.88 94 VAL A O 1
ATOM 696 N N . GLY A 1 95 ? 1.433 10.094 6.363 1 80.5 95 GLY A N 1
ATOM 697 C CA . GLY A 1 95 ? 1.341 9.281 5.16 1 80.5 95 GLY A CA 1
ATOM 698 C C . GLY A 1 95 ? 2.674 8.695 4.734 1 80.5 95 GLY A C 1
ATOM 699 O O . GLY A 1 95 ? 2.744 7.531 4.328 1 80.5 95 GLY A O 1
ATOM 700 N N . VAL A 1 96 ? 3.674 9.484 4.898 1 80.19 96 VAL A N 1
ATOM 701 C CA . VAL A 1 96 ? 5.008 9.062 4.488 1 80.19 96 VAL A CA 1
ATOM 702 C C . VAL A 1 96 ? 5.531 7.992 5.441 1 80.19 96 VAL A C 1
ATOM 704 O O . VAL A 1 96 ? 6.102 6.992 5.008 1 80.19 96 VAL A O 1
ATOM 707 N N . MET A 1 97 ? 5.309 8.172 6.637 1 81.25 97 MET A N 1
ATOM 708 C CA . MET A 1 97 ? 5.73 7.188 7.633 1 81.25 97 MET A CA 1
ATOM 709 C C . MET A 1 97 ? 4.98 5.871 7.453 1 81.25 97 MET A C 1
ATOM 711 O O . MET A 1 97 ? 5.555 4.797 7.633 1 81.25 97 MET A O 1
ATOM 715 N N . ASN A 1 98 ? 3.771 6.023 7.168 1 85.25 98 ASN A N 1
ATOM 716 C CA . ASN A 1 98 ? 2.977 4.824 6.922 1 85.25 98 ASN A CA 1
ATOM 717 C C . ASN A 1 98 ? 3.508 4.035 5.727 1 85.25 98 ASN A C 1
ATOM 719 O O . ASN A 1 98 ? 3.529 2.805 5.754 1 85.25 98 ASN A O 1
ATOM 723 N N . GLN A 1 99 ? 3.881 4.707 4.75 1 83.81 99 GLN A N 1
ATOM 724 C CA . GLN A 1 99 ? 4.434 4.035 3.578 1 83.81 99 GLN A CA 1
ATOM 725 C C . GLN A 1 99 ? 5.703 3.266 3.936 1 83.81 99 GLN A C 1
ATOM 727 O O . GLN A 1 99 ? 5.906 2.141 3.473 1 83.81 99 GLN A O 1
ATOM 732 N N . LEU A 1 100 ? 6.539 3.885 4.719 1 81.5 100 LEU A N 1
ATOM 733 C CA . LEU A 1 100 ? 7.75 3.195 5.152 1 81.5 100 LEU A CA 1
ATOM 734 C C . LEU A 1 100 ? 7.406 1.941 5.949 1 81.5 100 LEU A C 1
ATOM 736 O O . LEU A 1 100 ? 8.031 0.895 5.77 1 81.5 100 LEU A O 1
ATOM 740 N N . ALA A 1 101 ? 6.484 2.105 6.801 1 84.38 101 ALA A N 1
ATOM 741 C CA . ALA A 1 101 ? 6.047 0.957 7.594 1 84.38 101 ALA A CA 1
ATOM 742 C C . ALA A 1 101 ? 5.516 -0.156 6.695 1 84.38 101 ALA A C 1
ATOM 744 O O . ALA A 1 101 ? 5.797 -1.335 6.922 1 84.38 101 ALA A O 1
ATOM 745 N N . ILE A 1 102 ? 4.754 0.222 5.715 1 86.56 102 ILE A N 1
ATOM 746 C CA . ILE A 1 102 ? 4.184 -0.755 4.789 1 86.56 102 ILE A CA 1
ATOM 747 C C . ILE A 1 102 ? 5.305 -1.521 4.094 1 86.56 102 ILE A C 1
ATOM 749 O O . ILE A 1 102 ? 5.242 -2.746 3.963 1 86.56 102 ILE A O 1
ATOM 753 N N . VAL A 1 103 ? 6.336 -0.812 3.684 1 83.81 103 VAL A N 1
ATOM 754 C CA . VAL A 1 103 ? 7.441 -1.447 2.979 1 83.81 103 VAL A CA 1
ATOM 755 C C . VAL A 1 103 ? 8.133 -2.453 3.898 1 83.81 103 VAL A C 1
ATOM 757 O O . VAL A 1 103 ? 8.469 -3.561 3.475 1 83.81 103 VAL A O 1
ATOM 760 N N . PHE A 1 104 ? 8.266 -2.139 5.102 1 85.81 104 PHE A N 1
ATOM 761 C CA . PHE A 1 104 ? 8.867 -3.037 6.082 1 85.81 104 PHE A CA 1
ATOM 762 C C . PHE A 1 104 ? 8 -4.273 6.285 1 85.81 104 PHE A C 1
ATOM 764 O O . PHE A 1 104 ? 8.516 -5.387 6.406 1 85.81 104 PHE A O 1
ATOM 771 N N . VAL A 1 105 ? 6.758 -4.016 6.348 1 87.5 105 VAL A N 1
ATOM 772 C CA . VAL A 1 105 ? 5.836 -5.125 6.566 1 87.5 105 VAL A CA 1
ATOM 773 C C . VAL A 1 105 ? 5.832 -6.043 5.344 1 87.5 105 VAL A C 1
ATOM 775 O O . VAL A 1 105 ? 5.805 -7.27 5.48 1 87.5 105 VAL A O 1
ATOM 778 N N . ILE A 1 106 ? 5.84 -5.434 4.152 1 84.94 106 ILE A N 1
ATOM 779 C CA . ILE A 1 106 ? 5.867 -6.227 2.924 1 84.94 106 ILE A CA 1
ATOM 780 C C . ILE A 1 106 ? 7.113 -7.105 2.902 1 84.94 106 ILE A C 1
ATOM 782 O O . ILE A 1 106 ? 7.027 -8.305 2.645 1 84.94 106 ILE A O 1
ATOM 786 N N . PHE A 1 107 ? 8.258 -6.523 3.174 1 88.12 107 PHE A N 1
ATOM 787 C CA . PHE A 1 107 ? 9.508 -7.277 3.178 1 88.12 107 PHE A CA 1
ATOM 788 C C . PHE A 1 107 ? 9.477 -8.375 4.234 1 88.12 107 PHE A C 1
ATOM 790 O O . PHE A 1 107 ? 9.844 -9.516 3.963 1 88.12 107 PHE A O 1
ATOM 797 N N . GLY A 1 108 ? 9.047 -8.047 5.406 1 88 108 GLY A N 1
ATOM 798 C CA . GLY A 1 108 ? 8.938 -9.016 6.484 1 88 108 GLY A CA 1
ATOM 799 C C . GLY A 1 108 ? 7.977 -10.148 6.172 1 88 108 GLY A C 1
ATOM 800 O O . GLY A 1 108 ? 8.25 -11.312 6.488 1 88 108 GLY A O 1
ATOM 801 N N . SER A 1 109 ? 6.844 -9.773 5.617 1 85.94 109 SER A N 1
ATOM 802 C CA . SER A 1 109 ? 5.844 -10.773 5.262 1 85.94 109 SER A CA 1
ATOM 803 C C . SER A 1 109 ? 6.367 -11.727 4.195 1 85.94 109 SER A C 1
ATOM 805 O O . SER A 1 109 ? 6.07 -12.922 4.219 1 85.94 109 SER A O 1
ATOM 807 N N . GLN A 1 110 ? 7.121 -11.25 3.254 1 82.88 110 GLN A N 1
ATOM 808 C CA . GLN A 1 110 ? 7.703 -12.102 2.221 1 82.88 110 GLN A CA 1
ATOM 809 C C . GLN A 1 110 ? 8.742 -13.047 2.809 1 82.88 110 GLN A C 1
ATOM 811 O O . GLN A 1 110 ? 8.844 -14.203 2.395 1 82.88 110 GLN A O 1
ATOM 816 N N . LEU A 1 111 ? 9.523 -12.523 3.715 1 82.69 111 LEU A N 1
ATOM 817 C CA . LEU A 1 111 ? 10.547 -13.336 4.363 1 82.69 111 LEU A CA 1
ATOM 818 C C . LEU A 1 111 ? 9.914 -14.508 5.109 1 82.69 111 LEU A C 1
ATOM 820 O O . LEU A 1 111 ? 10.508 -15.586 5.195 1 82.69 111 LEU A O 1
ATOM 824 N N . VAL A 1 112 ? 8.734 -14.266 5.57 1 79.81 112 VAL A N 1
ATOM 825 C CA . VAL A 1 112 ? 8.07 -15.289 6.363 1 79.81 112 VAL A CA 1
ATOM 826 C C . VAL A 1 112 ? 7.277 -16.219 5.441 1 79.81 112 VAL A C 1
ATOM 828 O O . VAL A 1 112 ? 7.27 -17.438 5.641 1 79.81 112 VAL A O 1
ATOM 831 N N . SER A 1 113 ? 6.695 -15.633 4.445 1 77.25 113 SER A N 1
ATOM 832 C CA . SER A 1 113 ? 5.781 -16.391 3.602 1 77.25 113 SER A CA 1
ATOM 833 C C . SER A 1 113 ? 6.543 -17.312 2.646 1 77.25 113 SER A C 1
ATOM 835 O O . SER A 1 113 ? 6.117 -18.438 2.393 1 77.25 113 SER A O 1
ATOM 837 N N . LEU A 1 114 ? 7.676 -16.922 2.074 1 71.75 114 LEU A N 1
ATOM 838 C CA . LEU A 1 114 ? 8.367 -17.703 1.05 1 71.75 114 LEU A CA 1
ATOM 839 C C . LEU A 1 114 ? 8.867 -19.031 1.611 1 71.75 114 LEU A C 1
ATOM 841 O O . LEU A 1 114 ? 8.578 -20.094 1.054 1 71.75 114 LEU A O 1
ATOM 845 N N . PRO A 1 115 ? 9.523 -18.969 2.742 1 72.31 115 PRO A N 1
ATOM 846 C CA . PRO A 1 115 ? 9.938 -20.266 3.303 1 72.31 115 PRO A CA 1
ATOM 847 C C . PRO A 1 115 ? 8.758 -21.094 3.781 1 72.31 115 PRO A C 1
ATOM 849 O O . PRO A 1 115 ? 8.797 -22.328 3.695 1 72.31 115 PRO A O 1
ATOM 852 N N . LEU A 1 116 ? 7.734 -20.484 4.25 1 72.44 116 LEU A N 1
ATOM 853 C CA . LEU A 1 116 ? 6.574 -21.203 4.754 1 72.44 116 LEU A CA 1
ATOM 854 C C . LEU A 1 116 ? 5.812 -21.875 3.609 1 72.44 116 LEU A C 1
ATOM 856 O O . LEU A 1 116 ? 5.262 -22.953 3.777 1 72.44 116 LEU A O 1
ATOM 860 N N . ALA A 1 117 ? 5.785 -21.203 2.533 1 63.41 117 ALA A N 1
ATOM 861 C CA . ALA A 1 117 ? 5.102 -21.75 1.369 1 63.41 117 ALA A CA 1
ATOM 862 C C . ALA A 1 117 ? 5.805 -23.016 0.872 1 63.41 117 ALA A C 1
ATOM 864 O O . ALA A 1 117 ? 5.164 -23.906 0.305 1 63.41 117 ALA A O 1
ATOM 865 N N . LYS A 1 118 ? 7.082 -23.172 1.13 1 67.25 118 LYS A N 1
ATOM 866 C CA . LYS A 1 118 ? 7.859 -24.312 0.662 1 67.25 118 LYS A CA 1
ATOM 867 C C . LYS A 1 118 ? 7.859 -25.438 1.692 1 67.25 118 LYS A C 1
ATOM 869 O O . LYS A 1 118 ? 7.75 -26.609 1.337 1 67.25 118 LYS A O 1
ATOM 874 N N . LEU A 1 119 ? 7.941 -24.953 2.916 1 67.06 119 LEU A N 1
ATOM 875 C CA . LEU A 1 119 ? 8.18 -25.969 3.938 1 67.06 119 LEU A CA 1
ATOM 876 C C . LEU A 1 119 ? 6.871 -26.375 4.613 1 67.06 119 LEU A C 1
ATOM 878 O O . LEU A 1 119 ? 6.746 -27.5 5.105 1 67.06 119 LEU A O 1
ATOM 882 N N . PHE A 1 120 ? 5.984 -25.422 4.68 1 68.38 120 PHE A N 1
ATOM 883 C CA . PHE A 1 120 ? 4.742 -25.656 5.402 1 68.38 120 PHE A CA 1
ATOM 884 C C . PHE A 1 120 ? 3.535 -25.406 4.508 1 68.38 120 PHE A C 1
ATOM 886 O O . PHE A 1 120 ? 3.645 -24.719 3.486 1 68.38 120 PHE A O 1
ATOM 893 N N . PRO A 1 121 ? 2.516 -26.094 4.867 1 75.19 121 PRO A N 1
ATOM 894 C CA . PRO A 1 121 ? 1.279 -25.828 4.133 1 75.19 121 PRO A CA 1
ATOM 895 C C . PRO A 1 121 ? 0.915 -24.344 4.113 1 75.19 121 PRO A C 1
ATOM 897 O O . PRO A 1 121 ? 1.271 -23.594 5.035 1 75.19 121 PRO A O 1
ATOM 900 N N . TRP A 1 122 ? 0.407 -23.859 3.07 1 81.25 122 TRP A N 1
ATOM 901 C CA . TRP A 1 122 ? -0.055 -22.484 2.857 1 81.25 122 TRP A CA 1
ATOM 902 C C . TRP A 1 122 ? -0.961 -22.031 3.998 1 81.25 122 TRP A C 1
ATOM 904 O O . TRP A 1 122 ? -1.126 -20.828 4.23 1 81.25 122 TRP A O 1
ATOM 914 N N . ARG 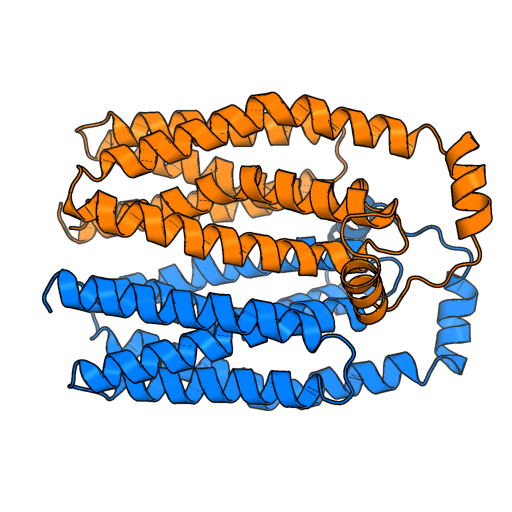A 1 123 ? -1.473 -22.891 4.816 1 86.81 123 ARG A N 1
ATOM 915 C CA . ARG A 1 123 ? -2.422 -22.609 5.887 1 86.81 123 ARG A CA 1
ATOM 916 C C . ARG A 1 123 ? -1.763 -21.797 7 1 86.81 123 ARG A C 1
ATOM 918 O O . ARG A 1 123 ? -2.422 -21 7.668 1 86.81 123 ARG A O 1
ATOM 925 N N . TRP A 1 124 ? -0.468 -22 7.137 1 87.75 124 TRP A N 1
ATOM 926 C CA . TRP A 1 124 ? 0.254 -21.344 8.219 1 87.75 124 TRP A CA 1
ATOM 927 C C . TRP A 1 124 ? 0.338 -19.844 7.984 1 87.75 124 TRP A C 1
ATOM 929 O O . TRP A 1 124 ? 0.367 -19.062 8.938 1 87.75 124 TRP A O 1
ATOM 939 N N . ILE A 1 125 ? 0.399 -19.438 6.742 1 87.19 125 ILE A N 1
ATOM 940 C CA . ILE A 1 125 ? 0.448 -18.016 6.426 1 87.19 125 ILE A CA 1
ATOM 941 C C . ILE A 1 125 ? -0.813 -17.328 6.941 1 87.19 125 ILE A C 1
ATOM 943 O O . ILE A 1 125 ? -0.742 -16.25 7.531 1 87.19 125 ILE A O 1
ATOM 947 N N . PHE A 1 126 ? -1.912 -18.016 6.883 1 91.88 126 PHE A N 1
ATOM 948 C CA . PHE A 1 126 ? -3.189 -17.438 7.289 1 91.88 126 PHE A CA 1
ATOM 949 C C . PHE A 1 126 ? -3.352 -17.484 8.805 1 91.88 126 PHE A C 1
ATOM 951 O O . PHE A 1 126 ? -3.979 -16.609 9.398 1 91.88 126 PHE A O 1
ATOM 958 N N . ILE A 1 127 ? -2.762 -18.453 9.367 1 92.44 127 ILE A N 1
ATOM 959 C CA . ILE A 1 127 ? -2.795 -18.531 10.828 1 92.44 127 ILE A CA 1
ATOM 960 C C . ILE A 1 127 ? -1.979 -17.391 11.43 1 92.44 127 ILE A C 1
ATOM 962 O O . ILE A 1 127 ? -2.4 -16.766 12.406 1 92.44 127 ILE A O 1
ATOM 966 N N . ILE A 1 128 ? -0.835 -17.125 10.891 1 91.69 128 ILE A N 1
ATOM 967 C CA . ILE A 1 128 ? -0.001 -16.031 11.359 1 91.69 128 ILE A CA 1
ATOM 968 C C . ILE A 1 128 ? -0.731 -14.703 11.156 1 91.69 128 ILE A C 1
ATOM 970 O O . ILE A 1 128 ? -0.677 -13.82 12.016 1 91.69 128 ILE A O 1
ATOM 974 N N . SER A 1 129 ? -1.383 -14.625 9.992 1 92.94 129 SER A N 1
ATOM 975 C CA . SER A 1 129 ? -2.182 -13.43 9.734 1 92.94 129 SER A CA 1
ATOM 976 C C . SER A 1 129 ? -3.262 -13.25 10.797 1 92.94 129 SER A C 1
ATOM 978 O O . SER A 1 129 ? -3.49 -12.133 11.273 1 92.94 129 SER A O 1
ATOM 980 N N . SER A 1 130 ? -3.889 -14.289 11.125 1 94.88 130 SER A N 1
ATOM 981 C CA . SER A 1 130 ? -4.926 -14.242 12.148 1 94.88 130 SER A CA 1
ATOM 982 C C . SER A 1 130 ? -4.355 -13.82 13.5 1 94.88 130 SER A C 1
ATOM 984 O O . SER A 1 130 ? -4.992 -13.078 14.242 1 94.88 130 SER A O 1
ATOM 986 N N . ALA A 1 131 ? -3.209 -14.297 13.789 1 94.69 131 ALA A N 1
ATOM 987 C CA . ALA A 1 131 ? -2.547 -13.93 15.039 1 94.69 131 ALA A CA 1
ATOM 988 C C . ALA A 1 131 ? -2.281 -12.422 15.102 1 94.69 131 ALA A C 1
ATOM 990 O O . ALA A 1 131 ? -2.529 -11.781 16.125 1 94.69 131 ALA A O 1
ATOM 991 N N . PHE A 1 132 ? -1.809 -11.867 14.062 1 93.38 132 PHE A N 1
ATOM 992 C CA . PHE A 1 132 ? -1.553 -10.438 14.008 1 93.38 132 PHE A CA 1
ATOM 993 C C . PHE A 1 132 ? -2.85 -9.648 14.148 1 93.38 132 PHE A C 1
ATOM 995 O O . PHE A 1 132 ? -2.879 -8.594 14.781 1 93.38 132 PHE A O 1
ATOM 1002 N N . SER A 1 133 ? -3.879 -10.109 13.516 1 93.88 133 SER A N 1
ATOM 1003 C CA . SER A 1 133 ? -5.168 -9.43 13.617 1 93.88 133 SER A CA 1
ATOM 1004 C C . SER A 1 133 ? -5.688 -9.445 15.055 1 93.88 133 SER A C 1
ATOM 1006 O O . SER A 1 133 ? -6.285 -8.469 15.508 1 93.88 133 SER A O 1
ATOM 1008 N N . THR A 1 134 ? -5.477 -10.57 15.711 1 93.31 134 THR A N 1
ATOM 1009 C CA . THR A 1 134 ? -5.879 -10.664 17.109 1 93.31 134 THR A CA 1
ATOM 1010 C C . THR A 1 134 ? -5.109 -9.664 17.969 1 93.31 134 THR A C 1
ATOM 1012 O O . THR A 1 134 ? -5.676 -9.047 18.859 1 93.31 134 THR A O 1
ATOM 1015 N N . LEU A 1 135 ? -3.852 -9.508 17.672 1 91.12 135 LEU A N 1
ATOM 1016 C CA . LEU A 1 135 ? -3.049 -8.508 18.375 1 91.12 135 LEU A CA 1
ATOM 1017 C C . LEU A 1 135 ? -3.607 -7.105 18.156 1 91.12 135 LEU A C 1
ATOM 1019 O O . LEU A 1 135 ? -3.617 -6.289 19.078 1 91.12 135 LEU A O 1
ATOM 1023 N N . GLN A 1 136 ? -4.051 -6.848 17 1 88.44 136 GLN A N 1
ATOM 1024 C CA . GLN A 1 136 ? -4.648 -5.551 16.688 1 88.44 136 GLN A CA 1
ATOM 1025 C C . GLN A 1 136 ? -5.926 -5.336 17.5 1 88.44 136 GLN A C 1
ATOM 1027 O O . GLN A 1 136 ? -6.188 -4.227 17.969 1 88.44 136 GLN A O 1
ATOM 1032 N N . VAL A 1 137 ? -6.684 -6.332 17.656 1 88.62 137 VAL A N 1
ATOM 1033 C CA . VAL A 1 137 ? -7.926 -6.242 18.406 1 88.62 137 VAL A CA 1
ATOM 1034 C C . VAL A 1 137 ? -7.617 -5.883 19.859 1 88.62 137 VAL A C 1
ATOM 1036 O O . VAL A 1 137 ? -8.305 -5.047 20.469 1 88.62 137 VAL A O 1
ATOM 1039 N N . ILE A 1 138 ? -6.59 -6.414 20.359 1 85.5 138 ILE A N 1
ATOM 1040 C CA . ILE A 1 138 ? -6.215 -6.219 21.75 1 85.5 138 ILE A CA 1
ATOM 1041 C C . ILE A 1 138 ? -5.645 -4.816 21.938 1 85.5 138 ILE A C 1
ATOM 1043 O O . ILE A 1 138 ? -5.91 -4.16 22.953 1 85.5 138 ILE A O 1
ATOM 1047 N N . THR A 1 139 ? -4.941 -4.324 20.969 1 79.56 139 THR A N 1
ATOM 1048 C CA . THR A 1 139 ? -4.227 -3.062 21.125 1 79.56 139 THR A CA 1
ATOM 1049 C C . THR A 1 139 ? -5.098 -1.892 20.672 1 79.56 139 THR A C 1
ATOM 1051 O O . THR A 1 139 ? -4.844 -0.744 21.047 1 79.56 139 THR A O 1
ATOM 1054 N N . SER A 1 140 ? -6.105 -2.098 19.844 1 76.12 140 SER A N 1
ATOM 1055 C CA . SER A 1 140 ? -6.918 -1.025 19.266 1 76.12 140 SER A CA 1
ATOM 1056 C C . SER A 1 140 ? -7.523 -0.154 20.359 1 76.12 140 SER A C 1
ATOM 1058 O O . SER A 1 140 ? -7.465 1.075 20.297 1 76.12 140 SER A O 1
ATOM 1060 N N . PRO A 1 141 ? -8.117 -0.729 21.438 1 72.88 141 PRO A N 1
ATOM 1061 C CA . PRO A 1 141 ? -8.688 0.118 22.484 1 72.88 141 PRO A CA 1
ATOM 1062 C C . PRO A 1 141 ? -7.625 0.955 23.203 1 72.88 141 PRO A C 1
ATOM 1064 O O . PRO A 1 141 ? -7.91 2.074 23.641 1 72.88 141 PRO A O 1
ATOM 1067 N N . LEU A 1 142 ? -6.488 0.463 23.25 1 67.62 142 LEU A N 1
ATOM 1068 C CA . LEU A 1 142 ? -5.406 1.158 23.938 1 67.62 142 LEU A CA 1
ATOM 1069 C C . LEU A 1 142 ? -4.949 2.377 23.141 1 67.62 142 LEU A C 1
ATOM 1071 O O . LEU A 1 142 ? -4.605 3.408 23.719 1 67.62 142 LEU A O 1
ATOM 1075 N N . VAL A 1 143 ? -5.02 2.283 21.922 1 64.38 143 VAL A N 1
ATOM 1076 C CA . VAL A 1 143 ? -4.551 3.348 21.047 1 64.38 143 VAL A CA 1
ATOM 1077 C C . VAL A 1 143 ? -5.652 4.391 20.859 1 64.38 143 VAL A C 1
ATOM 1079 O O . VAL A 1 143 ? -5.375 5.594 20.828 1 64.38 143 VAL A O 1
ATOM 1082 N N . LEU A 1 144 ? -6.875 3.963 20.828 1 63.97 144 LEU A N 1
ATOM 1083 C CA . LEU A 1 144 ? -8.016 4.836 20.578 1 63.97 144 LEU A CA 1
ATOM 1084 C C . LEU A 1 144 ? -8.312 5.715 21.781 1 63.97 144 LEU A C 1
ATOM 1086 O O . LEU A 1 144 ? -8.797 6.84 21.641 1 63.97 144 LEU A O 1
ATOM 1090 N N . ASN A 1 145 ? -8.062 5.152 22.812 1 60.88 145 ASN A N 1
ATOM 1091 C CA . ASN A 1 145 ? -8.242 5.938 24.031 1 60.88 145 ASN A CA 1
ATOM 1092 C C . ASN A 1 145 ? -7.297 7.133 24.078 1 60.88 145 ASN A C 1
ATOM 1094 O O . ASN A 1 145 ? -7.598 8.141 24.703 1 60.88 145 ASN A O 1
ATOM 1098 N N . GLN A 1 146 ? -6.316 7.012 23.297 1 55.22 146 GLN A N 1
ATOM 1099 C CA . GLN A 1 146 ? -5.387 8.133 23.25 1 55.22 146 GLN A CA 1
ATOM 1100 C C . GLN A 1 146 ? -5.965 9.297 22.438 1 55.22 146 GLN A C 1
ATOM 1102 O O . GLN A 1 146 ? -5.684 10.461 22.734 1 55.22 146 GLN A O 1
ATOM 1107 N N . LYS A 1 147 ? -6.723 9.055 21.391 1 56.72 147 LYS A N 1
ATOM 1108 C CA . LYS A 1 147 ? -7.379 10.086 20.594 1 56.72 147 LYS A CA 1
ATOM 1109 C C . LYS A 1 147 ? -8.32 10.938 21.438 1 56.72 147 LYS A C 1
ATOM 1111 O O . LYS A 1 147 ? -8.375 12.156 21.281 1 56.72 147 LYS A O 1
ATOM 1116 N N . ASP A 1 148 ? -9.18 10.266 22.203 1 49.78 148 ASP A N 1
ATOM 1117 C CA . ASP A 1 148 ? -10.125 10.969 23.062 1 49.78 148 ASP A CA 1
ATOM 1118 C C . ASP A 1 148 ? -9.398 11.938 24 1 49.78 148 ASP A C 1
ATOM 1120 O O . ASP A 1 148 ? -9.898 13.031 24.281 1 49.78 148 ASP A O 1
ATOM 1124 N N . GLN A 1 149 ? -8.305 11.547 24.406 1 43.94 149 GLN A N 1
ATOM 1125 C CA . GLN A 1 149 ? -7.602 12.445 25.328 1 43.94 149 GLN A CA 1
ATOM 1126 C C . GLN A 1 149 ? -6.93 13.586 24.578 1 43.94 149 GLN A C 1
ATOM 1128 O O . GLN A 1 149 ? -6.82 14.703 25.094 1 43.94 149 GLN A O 1
ATOM 1133 N N . SER A 1 150 ? -6.562 13.281 23.453 1 43.31 150 SER A N 1
ATOM 1134 C CA . SER A 1 150 ? -5.898 14.336 22.703 1 43.31 150 SER A CA 1
ATOM 1135 C C . SER A 1 150 ? -6.902 15.359 22.188 1 43.31 150 SER A C 1
ATOM 1137 O O . SER A 1 150 ? -6.582 16.547 22.062 1 43.31 150 SER A O 1
ATOM 1139 N N . SER A 1 151 ? -8.133 14.984 21.828 1 39.69 151 SER A N 1
ATOM 1140 C CA . SER A 1 151 ? -9.148 15.977 21.516 1 39.69 151 SER A CA 1
ATOM 1141 C C . SER A 1 151 ? -9.625 16.703 22.766 1 39.69 151 SER A C 1
ATOM 1143 O O . SER A 1 151 ? -10.016 17.875 22.703 1 39.69 151 SER A O 1
ATOM 1145 N N . LEU A 1 152 ? -9.812 16.156 23.984 1 33.78 152 LEU A N 1
ATOM 1146 C CA . LEU A 1 152 ? -10.258 16.812 25.219 1 33.78 152 LEU A CA 1
ATOM 1147 C C . LEU A 1 152 ? -9.164 17.688 25.781 1 33.78 152 LEU A C 1
ATOM 1149 O O . LEU A 1 152 ? -9.445 18.641 26.531 1 33.78 152 LEU A O 1
ATOM 1153 N N . HIS A 1 153 ? -7.973 17.328 25.969 1 33.47 153 HIS A N 1
ATOM 1154 C CA . HIS A 1 153 ? -7.035 18.297 26.516 1 33.47 153 HIS A CA 1
ATOM 1155 C C . HIS A 1 153 ? -6.773 19.422 25.5 1 33.47 153 HIS A C 1
ATOM 1157 O O . HIS A 1 153 ? -5.699 19.484 24.906 1 33.47 153 HIS A O 1
ATOM 1163 N N . SER A 1 154 ? -7.598 19.828 24.828 1 32.31 154 SER A N 1
ATOM 1164 C CA . SER A 1 154 ? -7.617 21.156 24.219 1 32.31 154 SER A CA 1
ATOM 1165 C C . SER A 1 154 ? -7.168 22.219 25.219 1 32.31 154 SER A C 1
ATOM 1167 O O . SER A 1 154 ? -6.68 23.281 24.828 1 32.31 154 SER A O 1
ATOM 1169 N N . ASP A 1 155 ? -7.473 22.062 26.484 1 31.67 155 ASP A N 1
ATOM 1170 C CA . ASP A 1 155 ? -7.043 23.047 27.469 1 31.67 155 ASP A CA 1
ATOM 1171 C C . ASP A 1 155 ? -5.535 22.984 27.688 1 31.67 155 ASP A C 1
ATOM 1173 O O . ASP A 1 155 ? -4.875 24.016 27.812 1 31.67 155 ASP A O 1
ATOM 1177 N N . HIS A 1 156 ? -4.949 21.859 28.297 1 29.14 156 HIS A N 1
ATOM 1178 C CA . HIS A 1 156 ? -3.506 21.797 28.5 1 29.14 156 HIS A CA 1
ATOM 1179 C C . HIS A 1 156 ? -2.777 21.547 27.188 1 29.14 156 HIS A C 1
ATOM 1181 O O . HIS A 1 156 ? -1.566 21.766 27.078 1 29.14 156 HIS A O 1
ATOM 1187 N N . LEU A 1 157 ? -3.336 20.891 26.328 1 30.56 157 LEU A N 1
ATOM 1188 C CA . LEU A 1 157 ? -2.725 20.859 25 1 30.56 157 LEU A CA 1
ATOM 1189 C C . LEU A 1 157 ? -2.945 22.188 24.266 1 30.56 157 LEU A C 1
ATOM 1191 O O . LEU A 1 157 ? -2.221 22.5 23.328 1 30.56 157 LEU A O 1
ATOM 1195 N N . ALA A 1 158 ? -3.814 22.984 24.578 1 32.16 158 ALA A N 1
ATOM 1196 C CA . ALA A 1 158 ? -3.896 24.422 24.375 1 32.16 158 ALA A CA 1
ATOM 1197 C C . ALA A 1 158 ? -2.602 25.109 24.797 1 32.16 158 ALA A C 1
ATOM 1199 O O . ALA A 1 158 ? -2.131 26.031 24.125 1 32.16 158 ALA A O 1
ATOM 1200 N N . ASP A 1 159 ? -2.184 24.766 26.016 1 31.08 159 ASP A N 1
ATOM 1201 C CA . ASP A 1 159 ? -0.894 25.25 26.484 1 31.08 159 ASP A CA 1
ATOM 1202 C C . ASP A 1 159 ? 0.251 24.719 25.641 1 31.08 159 ASP A C 1
ATOM 1204 O O . ASP A 1 159 ? 1.209 25.422 25.344 1 31.08 159 ASP A O 1
ATOM 1208 N N . LEU A 1 160 ? 0.262 23.406 25.375 1 29.08 160 LEU A N 1
ATOM 1209 C CA . LEU A 1 160 ? 1.291 22.906 24.453 1 29.08 160 LEU A CA 1
ATOM 1210 C C . LEU A 1 160 ? 0.949 23.266 23.016 1 29.08 160 LEU A C 1
ATOM 1212 O O . LEU A 1 160 ? 1.839 23.562 22.219 1 29.08 160 LEU A O 1
ATOM 1216 N N . LEU A 1 161 ? -0.274 23.438 22.625 1 34.47 161 LEU A N 1
ATOM 1217 C CA . LEU A 1 161 ? -0.854 23.969 21.391 1 34.47 161 LEU A CA 1
ATOM 1218 C C . LEU A 1 161 ? -0.775 25.5 21.375 1 34.47 161 LEU A C 1
ATOM 1220 O O . LEU A 1 161 ? -0.678 26.109 20.312 1 34.47 161 LEU A O 1
ATOM 1224 N N . ASP A 1 162 ? -1.116 26.203 22.359 1 32.62 162 ASP A N 1
ATOM 1225 C CA . ASP A 1 162 ? -0.868 27.641 22.531 1 32.62 162 ASP A CA 1
ATOM 1226 C C . ASP A 1 162 ? 0.558 28 22.125 1 32.62 162 ASP A C 1
ATOM 1228 O O . ASP A 1 162 ? 0.8 29.094 21.609 1 32.62 162 ASP A O 1
ATOM 1232 N N . LEU A 1 163 ? 1.465 27.297 22.734 1 31.8 163 LEU A N 1
ATOM 1233 C CA . LEU A 1 163 ? 2.832 27.594 22.328 1 31.8 163 LEU A CA 1
ATOM 1234 C C . LEU A 1 163 ? 3.062 27.188 20.875 1 31.8 163 LEU A C 1
ATOM 1236 O O . LEU A 1 163 ? 4.02 27.641 20.25 1 31.8 163 LEU A O 1
ATOM 1240 N N . GLU A 1 164 ? 2.201 26.141 20.172 1 36.97 164 GLU A N 1
ATOM 1241 C CA . GLU A 1 164 ? 2.275 25.641 18.812 1 36.97 164 GLU A CA 1
ATOM 1242 C C . GLU A 1 164 ? 1.325 26.391 17.891 1 36.97 164 GLU A C 1
ATOM 1244 O O . GLU A 1 164 ? 1.186 26.047 16.719 1 36.97 164 GLU A O 1
ATOM 1249 N N . SER A 1 165 ? 0.413 27.109 18.109 1 36.12 165 SER A N 1
ATOM 1250 C CA . SER A 1 165 ? -0.493 28.109 17.578 1 36.12 165 SER A CA 1
ATOM 1251 C C . SER A 1 165 ? 0.104 28.812 16.359 1 36.12 165 SER A C 1
ATOM 1253 O O . SER A 1 165 ? -0.598 29.062 15.383 1 36.12 165 SER A O 1
ATOM 1255 N N . ASN A 1 166 ? 1.131 29.469 16.578 1 35.38 166 ASN A N 1
ATOM 1256 C CA . ASN A 1 166 ? 1.803 30.312 15.602 1 35.38 166 ASN A CA 1
ATOM 1257 C C . ASN A 1 166 ? 2.605 29.484 14.602 1 35.38 166 ASN A C 1
ATOM 1259 O O . ASN A 1 166 ? 3.473 30.016 13.906 1 35.38 166 ASN A O 1
ATOM 1263 N N . SER A 1 167 ? 2.639 28.078 14.688 1 41.44 167 SER A N 1
ATOM 1264 C CA . SER A 1 167 ? 3.74 27.406 14.008 1 41.44 167 SER A CA 1
ATOM 1265 C C . SER A 1 167 ? 3.311 26.875 12.648 1 41.44 167 SER A C 1
ATOM 1267 O O . SER A 1 167 ? 2.275 26.219 12.531 1 41.44 167 SER A O 1
ATOM 1269 N N . ILE A 1 168 ? 3.559 27.406 11.633 1 47.41 168 ILE A N 1
ATOM 1270 C CA . ILE A 1 168 ? 3.533 27.094 10.211 1 47.41 168 ILE A CA 1
ATOM 1271 C C . ILE A 1 168 ? 3.826 25.609 10.016 1 47.41 168 ILE A C 1
ATOM 1273 O O . ILE A 1 168 ? 4.824 25.094 10.523 1 47.41 168 ILE A O 1
ATOM 1277 N N . PRO A 1 169 ? 2.672 24.812 9.797 1 54.41 169 PRO A N 1
ATOM 1278 C CA . PRO A 1 169 ? 2.977 23.422 9.492 1 54.41 169 PRO A CA 1
ATOM 1279 C C . PRO A 1 169 ? 4.309 23.25 8.766 1 54.41 169 PRO A C 1
ATOM 1281 O O . PRO A 1 169 ? 4.629 24.031 7.863 1 54.41 169 PRO A O 1
ATOM 1284 N N . TYR A 1 170 ? 5.199 22.375 9.383 1 58.66 170 TYR A N 1
ATOM 1285 C CA . TYR A 1 170 ? 6.496 22.078 8.773 1 58.66 170 TYR A CA 1
ATOM 1286 C C . TYR A 1 170 ? 6.332 21.391 7.434 1 58.66 170 TYR A C 1
ATOM 1288 O O . TYR A 1 170 ? 5.41 20.578 7.25 1 58.66 170 TYR A O 1
ATOM 1296 N N . PRO A 1 171 ? 7.105 21.938 6.496 1 65.31 171 PRO A N 1
ATOM 1297 C CA . PRO A 1 171 ? 7.211 21.078 5.32 1 65.31 171 PRO A CA 1
ATOM 1298 C C . PRO A 1 171 ? 7.484 19.625 5.688 1 65.31 171 PRO A C 1
ATOM 1300 O O . PRO A 1 171 ? 8.195 19.344 6.656 1 65.31 171 PRO A O 1
ATOM 1303 N N . VAL A 1 172 ? 6.75 18.719 5.145 1 70.69 172 VAL A N 1
ATOM 1304 C CA . VAL A 1 172 ? 6.844 17.297 5.41 1 70.69 172 VAL A CA 1
ATOM 1305 C C . VAL A 1 172 ? 8.312 16.875 5.48 1 70.69 172 VAL A C 1
ATOM 1307 O O . VAL A 1 172 ? 8.703 16.109 6.371 1 70.69 172 VAL A O 1
ATOM 1310 N N . ALA A 1 173 ? 9.102 17.516 4.578 1 68.25 173 ALA A N 1
ATOM 1311 C CA . ALA A 1 173 ? 10.516 17.172 4.559 1 68.25 173 ALA A CA 1
ATOM 1312 C C . ALA A 1 173 ? 11.188 17.547 5.875 1 68.25 173 ALA A C 1
ATOM 1314 O O . ALA A 1 173 ? 12.008 16.797 6.402 1 68.25 173 ALA A O 1
ATOM 1315 N N . ASP A 1 174 ? 10.766 18.609 6.375 1 67.81 174 ASP A N 1
ATOM 1316 C CA . ASP A 1 174 ? 11.367 19.062 7.621 1 67.81 174 ASP A CA 1
ATOM 1317 C C . ASP A 1 174 ? 10.914 18.203 8.797 1 67.81 174 ASP A C 1
ATOM 1319 O O . ASP A 1 174 ? 11.703 17.922 9.703 1 67.81 174 ASP A O 1
ATOM 1323 N N . SER A 1 175 ? 9.672 17.812 8.672 1 69.75 175 SER A N 1
ATOM 1324 C CA . SER A 1 175 ? 9.148 16.953 9.727 1 69.75 175 SER A CA 1
ATOM 1325 C C . SER A 1 175 ? 9.852 15.609 9.734 1 69.75 175 SER A C 1
ATOM 1327 O O . SER A 1 175 ? 10.188 15.078 10.797 1 69.75 175 SER A O 1
ATOM 1329 N N . LEU A 1 176 ? 10.133 15.164 8.57 1 70.44 176 LEU A N 1
ATOM 1330 C CA . LEU A 1 176 ? 10.789 13.875 8.453 1 70.44 176 LEU A CA 1
ATOM 1331 C C . LEU A 1 176 ? 12.234 13.953 8.938 1 70.44 176 LEU A C 1
ATOM 1333 O O . LEU A 1 176 ? 12.719 13.047 9.617 1 70.44 176 LEU A O 1
ATOM 1337 N N . HIS A 1 177 ? 12.852 15.023 8.453 1 68.94 177 HIS A N 1
ATOM 1338 C CA . HIS A 1 177 ? 14.234 15.211 8.891 1 68.94 177 HIS A CA 1
ATOM 1339 C C . HIS A 1 177 ? 14.32 15.359 10.406 1 68.94 177 HIS A C 1
ATOM 1341 O O . HIS A 1 177 ? 15.25 14.859 11.039 1 68.94 177 HIS A O 1
ATOM 1347 N N . HIS A 1 178 ? 13.359 16.062 10.914 1 64.88 178 HIS A N 1
ATOM 1348 C CA . HIS A 1 178 ? 13.32 16.234 12.367 1 64.88 178 HIS A CA 1
ATOM 1349 C C . HIS A 1 178 ? 13.102 14.898 13.07 1 64.88 178 HIS A C 1
ATOM 1351 O O . HIS A 1 178 ? 13.75 14.609 14.078 1 64.88 178 HIS A O 1
ATOM 1357 N N . ILE A 1 179 ? 12.273 14.18 12.531 1 64.12 179 ILE A N 1
ATOM 1358 C CA . ILE A 1 179 ? 11.984 12.867 13.086 1 64.12 179 ILE A CA 1
ATOM 1359 C C . ILE A 1 179 ? 13.211 11.977 12.969 1 64.12 179 ILE A C 1
ATOM 1361 O O . ILE A 1 179 ? 13.547 11.234 13.898 1 64.12 179 ILE A O 1
ATOM 1365 N N . GLN A 1 180 ? 13.875 12.094 11.797 1 63.5 180 GLN A N 1
ATOM 1366 C CA . GLN A 1 180 ? 15.062 11.273 11.57 1 63.5 180 GLN A CA 1
ATOM 1367 C C . GLN A 1 180 ? 16.219 11.711 12.469 1 63.5 180 GLN A C 1
ATOM 1369 O O . GLN A 1 180 ? 17 10.883 12.93 1 63.5 180 GLN A O 1
ATOM 1374 N N . GLN A 1 181 ? 16.469 13.031 12.57 1 59.5 181 GLN A N 1
ATOM 1375 C CA . GLN A 1 181 ? 17.578 13.562 13.359 1 59.5 181 GLN A CA 1
ATOM 1376 C C . GLN A 1 181 ? 17.359 13.328 14.852 1 59.5 181 GLN A C 1
ATOM 1378 O O . GLN A 1 181 ? 18.312 13.094 15.594 1 59.5 181 GLN A O 1
ATOM 1383 N N . THR A 1 182 ? 16.203 13.828 15.312 1 53.94 182 THR A N 1
ATOM 1384 C CA . THR A 1 182 ? 16.031 13.719 16.75 1 53.94 182 THR A CA 1
ATOM 1385 C C . THR A 1 182 ? 16 12.258 17.188 1 53.94 182 THR A C 1
ATOM 1387 O O . THR A 1 182 ? 16.109 11.961 18.375 1 53.94 182 THR A O 1
ATOM 1390 N N . GLY A 1 183 ? 16.406 11.461 16.281 1 47.28 183 GLY A N 1
ATOM 1391 C CA . GLY A 1 183 ? 16.453 10.062 16.672 1 47.28 183 GLY A CA 1
ATOM 1392 C C . GLY A 1 183 ? 15.25 9.625 17.484 1 47.28 183 GLY A C 1
ATOM 1393 O O . GLY A 1 183 ? 14.242 10.336 17.531 1 47.28 183 GLY A O 1
ATOM 1394 N N . ILE A 1 184 ? 15.242 8.219 18.141 1 46.66 184 ILE A N 1
ATOM 1395 C CA . ILE A 1 184 ? 14.328 7.59 19.094 1 46.66 184 ILE A CA 1
ATOM 1396 C C . ILE A 1 184 ? 14.211 8.453 20.344 1 46.66 184 ILE A C 1
ATOM 1398 O O . ILE A 1 184 ? 13.391 8.172 21.219 1 46.66 184 ILE A O 1
ATOM 1402 N N . THR A 1 185 ? 14.984 9.219 20.625 1 40.88 185 THR A N 1
ATOM 1403 C CA . THR A 1 185 ? 15.164 9.617 22.016 1 40.88 185 THR A CA 1
ATOM 1404 C C . THR A 1 185 ? 14.172 10.711 22.406 1 40.88 185 THR A C 1
ATOM 1406 O O . THR A 1 185 ? 13.914 10.93 23.578 1 40.88 185 THR A O 1
ATOM 1409 N N . SER A 1 186 ? 13.922 11.688 21.625 1 43.81 186 SER A N 1
ATOM 1410 C CA . SER A 1 186 ? 13.125 12.781 22.203 1 43.81 186 SER A CA 1
ATOM 1411 C C . SER A 1 186 ? 11.641 12.578 21.922 1 43.81 186 SER A C 1
ATOM 1413 O O . SER A 1 186 ? 11.258 11.672 21.188 1 43.81 186 SER A O 1
ATOM 1415 N N . GLY A 1 187 ? 10.711 13.414 22.516 1 44.12 187 GLY A N 1
ATOM 1416 C CA . GLY A 1 187 ? 9.258 13.438 22.469 1 44.12 187 GLY A CA 1
ATOM 1417 C C . GLY A 1 187 ? 8.695 13.094 21.109 1 44.12 187 GLY A C 1
ATOM 1418 O O . GLY A 1 187 ? 7.703 12.367 21 1 44.12 187 GLY A O 1
ATOM 1419 N N . SER A 1 188 ? 9.305 13.57 20.031 1 49.03 188 SER A N 1
ATOM 1420 C CA . SER A 1 188 ? 8.953 13.312 18.625 1 49.03 188 SER A CA 1
ATOM 1421 C C . SER A 1 188 ? 9.297 11.883 18.234 1 49.03 188 SER A C 1
ATOM 1423 O O . SER A 1 188 ? 8.594 11.266 17.422 1 49.03 188 SER A O 1
ATOM 1425 N N . SER A 1 189 ? 10.367 11.359 18.922 1 54.12 189 SER A N 1
ATOM 1426 C CA . SER A 1 189 ? 10.766 9.969 18.719 1 54.12 189 SER A CA 1
ATOM 1427 C C . SER A 1 189 ? 9.688 9.008 19.219 1 54.12 189 SER A C 1
ATOM 1429 O O . SER A 1 189 ? 9.484 7.945 18.625 1 54.12 189 SER A O 1
ATOM 1431 N N . THR A 1 190 ? 9.031 9.523 20.188 1 58.31 190 THR A N 1
ATOM 1432 C CA . THR A 1 190 ? 7.988 8.68 20.75 1 58.31 190 THR A CA 1
ATOM 1433 C C . THR A 1 190 ? 6.836 8.5 19.766 1 58.31 190 THR A C 1
ATOM 1435 O O . THR A 1 190 ? 6.281 7.406 19.656 1 58.31 190 THR A O 1
ATOM 1438 N N . LEU A 1 191 ? 6.773 9.578 19 1 61.03 191 LEU A N 1
ATOM 1439 C CA . LEU A 1 191 ? 5.668 9.523 18.047 1 61.03 191 LEU A CA 1
ATOM 1440 C C . LEU A 1 191 ? 5.984 8.57 16.891 1 61.03 191 LEU A C 1
ATOM 1442 O O . LEU A 1 191 ? 5.137 7.77 16.5 1 61.03 191 LEU A O 1
ATOM 1446 N N . PHE A 1 192 ? 7.238 8.617 16.516 1 63.66 192 PHE A N 1
ATOM 1447 C CA . PHE A 1 192 ? 7.656 7.758 15.422 1 63.66 192 PHE A CA 1
ATOM 1448 C C . PHE A 1 192 ? 7.59 6.289 15.828 1 63.66 192 PHE A C 1
ATOM 1450 O O . PHE A 1 192 ? 7.09 5.453 15.07 1 63.66 192 PHE A O 1
ATOM 1457 N N . HIS A 1 193 ? 8.047 6.09 17.047 1 64.44 193 HIS A N 1
ATOM 1458 C CA . HIS A 1 193 ? 8.055 4.703 17.516 1 64.44 193 HIS A CA 1
ATOM 1459 C C . HIS A 1 193 ? 6.637 4.18 17.703 1 64.44 193 HIS A C 1
ATOM 1461 O O . HIS A 1 193 ? 6.348 3.023 17.375 1 64.44 193 HIS A O 1
ATOM 1467 N N . ARG A 1 194 ? 5.863 5.109 18.109 1 65.06 194 ARG A N 1
ATOM 1468 C CA . ARG A 1 194 ? 4.477 4.695 18.312 1 65.06 194 ARG A CA 1
ATOM 1469 C C . ARG A 1 194 ? 3.791 4.402 16.984 1 65.06 194 ARG A C 1
ATOM 1471 O O . ARG A 1 194 ? 3.072 3.41 16.844 1 65.06 194 ARG A O 1
ATOM 1478 N N . TYR A 1 195 ? 4.188 5.164 16.016 1 69.44 195 TYR A N 1
ATOM 1479 C CA . TYR A 1 195 ? 3.605 4.984 14.688 1 69.44 195 TYR A CA 1
ATOM 1480 C C . TYR A 1 195 ? 4.102 3.693 14.039 1 69.44 195 TYR A C 1
ATOM 1482 O O . TYR A 1 195 ? 3.316 2.945 13.453 1 69.44 195 TYR A O 1
ATOM 1490 N N . LEU A 1 196 ? 5.348 3.486 14.25 1 68.56 196 LEU A N 1
ATOM 1491 C CA . LEU A 1 196 ? 5.941 2.303 13.641 1 68.56 196 LEU A CA 1
ATOM 1492 C C . LEU A 1 196 ? 5.406 1.029 14.281 1 68.56 196 LEU A C 1
ATOM 1494 O O . LEU A 1 196 ? 5.09 0.062 13.586 1 68.56 196 LEU A O 1
ATOM 1498 N N . LEU A 1 197 ? 5.285 1.082 15.547 1 69.44 197 LEU A N 1
ATOM 1499 C CA . LEU A 1 197 ? 4.789 -0.083 16.266 1 69.44 197 LEU A CA 1
ATOM 1500 C C . LEU A 1 197 ? 3.34 -0.376 15.906 1 69.44 197 LEU A C 1
ATOM 1502 O O . LEU A 1 197 ? 2.967 -1.535 15.711 1 69.44 197 LEU A O 1
ATOM 1506 N N . LEU A 1 198 ? 2.602 0.702 15.773 1 74.56 198 LEU A N 1
ATOM 1507 C CA . LEU A 1 198 ? 1.2 0.528 15.406 1 74.56 198 LEU A CA 1
ATOM 1508 C C . LEU A 1 198 ? 1.075 0.017 13.969 1 74.56 198 LEU A C 1
ATOM 1510 O O . LEU A 1 198 ? 0.25 -0.855 13.688 1 74.56 198 LEU A O 1
ATOM 1514 N N . SER A 1 199 ? 1.938 0.559 13.18 1 76.81 199 SER A N 1
ATOM 1515 C CA . SER A 1 199 ? 1.9 0.156 11.781 1 76.81 199 SER A CA 1
ATOM 1516 C C . SER A 1 199 ? 2.352 -1.291 11.609 1 76.81 199 SER A C 1
ATOM 1518 O O . SER A 1 199 ? 1.809 -2.021 10.781 1 76.81 199 SER A O 1
ATOM 1520 N N . LEU A 1 200 ? 3.279 -1.697 12.406 1 75.62 200 LEU A N 1
ATOM 1521 C CA . LEU A 1 200 ? 3.809 -3.055 12.328 1 75.62 200 LEU A CA 1
ATOM 1522 C C . LEU A 1 200 ? 2.773 -4.07 12.797 1 75.62 200 LEU A C 1
ATOM 1524 O O . LEU A 1 200 ? 2.879 -5.258 12.492 1 75.62 200 LEU A O 1
ATOM 1528 N N . CYS A 1 201 ? 1.837 -3.564 13.461 1 77.06 201 CYS A N 1
ATOM 1529 C CA . CYS A 1 201 ? 0.775 -4.453 13.922 1 77.06 201 CYS A CA 1
ATOM 1530 C C . CYS A 1 201 ? -0.397 -4.453 12.945 1 77.06 201 CYS A C 1
ATOM 1532 O O . CYS A 1 201 ? -1.1 -5.457 12.82 1 77.06 201 CYS A O 1
ATOM 1534 N N . TYR A 1 202 ? -0.569 -3.389 12.281 1 82.62 202 TYR A N 1
ATOM 1535 C CA . TYR A 1 202 ? -1.833 -3.189 11.578 1 82.62 202 TYR A CA 1
ATOM 1536 C C . TYR A 1 202 ? -1.717 -3.6 10.117 1 82.62 202 TYR A C 1
ATOM 1538 O O . TYR A 1 202 ? -2.711 -3.977 9.484 1 82.62 202 TYR A O 1
ATOM 1546 N N . TRP A 1 203 ? -0.537 -3.672 9.586 1 85.12 203 TRP A N 1
ATOM 1547 C CA . TRP A 1 203 ? -0.425 -3.863 8.148 1 85.12 203 TRP A CA 1
ATOM 1548 C C . TRP A 1 203 ? -0.135 -5.324 7.809 1 85.12 203 TRP A C 1
ATOM 1550 O O . TRP A 1 203 ? -0.506 -5.805 6.738 1 85.12 203 TRP A O 1
ATOM 1560 N N . PRO A 1 204 ? 0.451 -6.078 8.711 1 85.06 204 PRO A N 1
ATOM 1561 C CA . PRO A 1 204 ? 0.865 -7.434 8.352 1 85.06 204 PRO A CA 1
ATOM 1562 C C . PRO A 1 204 ? -0.31 -8.32 7.934 1 85.06 204 PRO A C 1
ATOM 1564 O O . PRO A 1 204 ? -0.209 -9.07 6.965 1 85.06 204 PRO A O 1
ATOM 1567 N N . PRO A 1 205 ? -1.46 -8.25 8.586 1 87.12 205 PRO A N 1
ATOM 1568 C CA . PRO A 1 205 ? -2.525 -9.172 8.188 1 87.12 205 PRO A CA 1
ATOM 1569 C C . PRO A 1 205 ? -2.92 -9.008 6.719 1 87.12 205 PRO A C 1
ATOM 1571 O O . PRO A 1 205 ? -3.105 -10 6.012 1 87.12 205 PRO A O 1
ATOM 1574 N N . SER A 1 206 ? -3.041 -7.766 6.293 1 84.19 206 SER A N 1
ATOM 1575 C CA . SER A 1 206 ? -3.428 -7.52 4.91 1 84.19 206 SER A CA 1
ATOM 1576 C C . SER A 1 206 ? -2.363 -8.023 3.939 1 84.19 206 SER A C 1
ATOM 1578 O O . SER A 1 206 ? -2.684 -8.641 2.924 1 84.19 206 SER A O 1
ATOM 1580 N N . ARG A 1 207 ? -1.155 -7.875 4.273 1 81.31 207 ARG A N 1
ATOM 1581 C CA . ARG A 1 207 ? -0.073 -8.25 3.371 1 81.31 207 ARG A CA 1
ATOM 1582 C C . ARG A 1 207 ? 0.133 -9.766 3.365 1 81.31 207 ARG A C 1
ATOM 1584 O O . ARG A 1 207 ? 0.341 -10.359 2.309 1 81.31 207 ARG A O 1
ATOM 1591 N N . LEU A 1 208 ? 0.065 -10.367 4.465 1 82.94 208 LEU A N 1
ATOM 1592 C CA . LEU A 1 208 ? 0.2 -11.812 4.57 1 82.94 208 LEU A CA 1
ATOM 1593 C C . LEU A 1 208 ? -0.921 -12.523 3.814 1 82.94 208 LEU A C 1
ATOM 1595 O O . LEU A 1 208 ? -0.68 -13.508 3.123 1 82.94 208 LEU A O 1
ATOM 1599 N N . ASN A 1 209 ? -2.057 -11.938 3.945 1 83.19 209 ASN A N 1
ATOM 1600 C CA . ASN A 1 209 ? -3.18 -12.531 3.227 1 83.19 209 ASN A CA 1
ATOM 1601 C C . ASN A 1 209 ? -3.02 -12.383 1.716 1 83.19 209 ASN A C 1
ATOM 1603 O O . ASN A 1 209 ? -3.377 -13.289 0.958 1 83.19 209 ASN A O 1
ATOM 1607 N N . GLY A 1 210 ? -2.506 -11.32 1.328 1 76.56 210 GLY A N 1
ATOM 1608 C CA . GLY A 1 210 ? -2.244 -11.133 -0.091 1 76.56 210 GLY A CA 1
ATOM 1609 C C . GLY A 1 210 ? -1.202 -12.094 -0.635 1 76.56 210 GLY A C 1
ATOM 1610 O O . GLY A 1 210 ? -1.375 -12.656 -1.719 1 76.56 210 GLY A O 1
ATOM 1611 N N . LEU A 1 211 ? -0.167 -12.312 0.088 1 71.38 211 LEU A N 1
ATOM 1612 C CA . LEU A 1 211 ? 0.919 -13.195 -0.326 1 71.38 211 LEU A CA 1
ATOM 1613 C C . LEU A 1 211 ? 0.515 -14.656 -0.189 1 71.38 211 LEU A C 1
ATOM 1615 O O . LEU A 1 211 ? 1.027 -15.516 -0.908 1 71.38 211 LEU A O 1
ATOM 1619 N N . GLY A 1 212 ? -0.378 -14.906 0.751 1 72.38 212 GLY A N 1
ATOM 1620 C CA . GLY A 1 212 ? -0.807 -16.266 1.021 1 72.38 212 GLY A CA 1
ATOM 1621 C C . GLY A 1 212 ? -1.518 -16.922 -0.155 1 72.38 212 GLY A C 1
ATOM 1622 O O . GLY A 1 212 ? -1.491 -18.141 -0.308 1 72.38 212 GLY A O 1
ATOM 1623 N N . VAL A 1 213 ? -2.102 -16.109 -0.969 1 69.44 213 VAL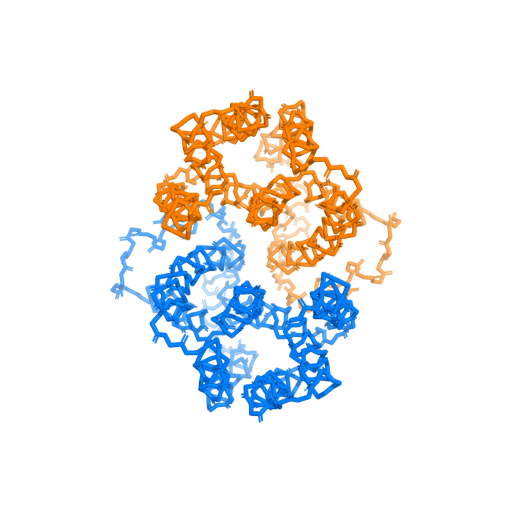 A N 1
ATOM 1624 C CA . VAL A 1 213 ? -2.824 -16.641 -2.117 1 69.44 213 VAL A CA 1
ATOM 1625 C C . VAL A 1 213 ? -1.847 -17.312 -3.076 1 69.44 213 VAL A C 1
ATOM 1627 O O . VAL A 1 213 ? -2.201 -18.281 -3.762 1 69.44 213 VAL A O 1
ATOM 1630 N N . VAL A 1 214 ? -0.643 -16.859 -3.072 1 65.06 214 VAL A N 1
ATOM 1631 C CA . VAL A 1 214 ? 0.375 -17.453 -3.932 1 65.06 214 VAL A CA 1
ATOM 1632 C C . VAL A 1 214 ? 0.712 -18.859 -3.441 1 65.06 214 VAL A C 1
ATOM 1634 O O . VAL A 1 214 ? 0.968 -19.766 -4.246 1 65.06 214 VAL A O 1
ATOM 1637 N N . GLY A 1 215 ? 0.646 -19 -2.135 1 65.25 215 GLY A N 1
ATOM 1638 C CA . GLY A 1 215 ? 0.874 -20.328 -1.57 1 65.25 215 GLY A CA 1
ATOM 1639 C C . GLY A 1 215 ? -0.231 -21.312 -1.895 1 65.25 215 GLY A C 1
ATOM 1640 O O . GLY A 1 215 ? 0.027 -22.5 -2.082 1 65.25 215 GLY A O 1
ATOM 1641 N N . ILE A 1 216 ? -1.434 -20.812 -2.053 1 67.06 216 ILE A N 1
ATOM 1642 C CA . ILE A 1 216 ? -2.557 -21.688 -2.379 1 67.06 216 ILE A CA 1
ATOM 1643 C C . ILE A 1 216 ? -2.412 -22.203 -3.809 1 6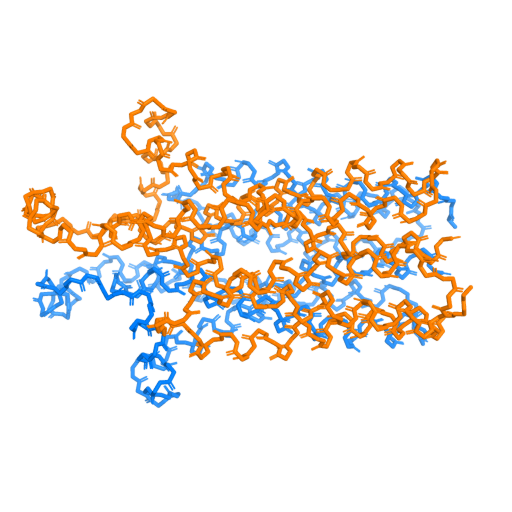7.06 216 ILE A C 1
ATOM 1645 O O . ILE A 1 216 ? -2.803 -23.328 -4.113 1 67.06 216 ILE A O 1
ATOM 1649 N N . ALA A 1 217 ? -1.844 -21.328 -4.66 1 63.97 217 ALA A N 1
ATOM 1650 C CA . ALA A 1 217 ? -1.682 -21.688 -6.066 1 63.97 217 ALA A CA 1
ATOM 1651 C C . ALA A 1 217 ? -0.602 -22.75 -6.238 1 63.97 217 ALA A C 1
ATOM 1653 O O . ALA A 1 217 ? -0.6 -23.484 -7.227 1 63.97 217 ALA A O 1
ATOM 1654 N N . SER A 1 218 ? 0.414 -22.688 -5.344 1 56.91 218 SER A N 1
ATOM 1655 C CA . SER A 1 218 ? 1.51 -23.625 -5.516 1 56.91 218 SER A CA 1
ATOM 1656 C C . SER A 1 218 ? 1.104 -25.031 -5.062 1 56.91 218 SER A C 1
ATOM 1658 O O . SER A 1 218 ? 1.505 -26.031 -5.672 1 56.91 218 SER A O 1
ATOM 1660 N N . MET B 1 1 ? 9.672 -22.562 -14.977 1 72.25 1 MET B N 1
ATOM 1661 C CA . MET B 1 1 ? 10.445 -21.922 -13.914 1 72.25 1 MET B CA 1
ATOM 1662 C C . MET B 1 1 ? 10.328 -22.703 -12.609 1 72.25 1 MET B C 1
ATOM 1664 O O . MET B 1 1 ? 9.242 -23.156 -12.25 1 72.25 1 MET B O 1
ATOM 1668 N N . SER B 1 2 ? 11.477 -22.938 -12.102 1 76 2 S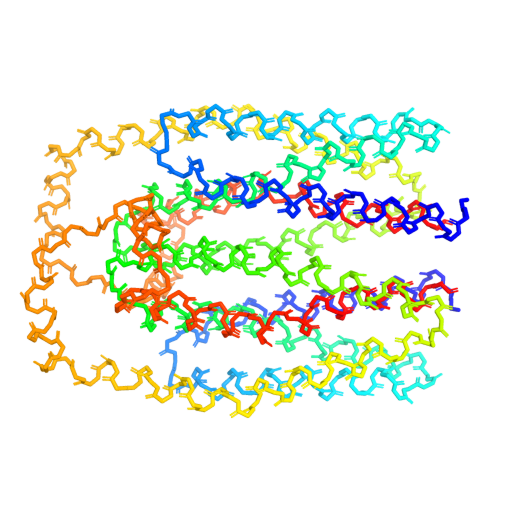ER B N 1
ATOM 1669 C CA . SER B 1 2 ? 11.5 -23.703 -10.852 1 76 2 SER B CA 1
ATOM 1670 C C . SER B 1 2 ? 10.984 -22.875 -9.688 1 76 2 SER B C 1
ATOM 1672 O O . SER B 1 2 ? 10.914 -21.641 -9.773 1 76 2 SER B O 1
ATOM 1674 N N . ASP B 1 3 ? 10.547 -23.469 -8.633 1 74.5 3 ASP B N 1
ATOM 1675 C CA . ASP B 1 3 ? 10.07 -22.812 -7.422 1 74.5 3 ASP B CA 1
ATOM 1676 C C . ASP B 1 3 ? 11.133 -21.906 -6.832 1 74.5 3 ASP B C 1
ATOM 1678 O O . ASP B 1 3 ? 10.828 -20.812 -6.336 1 74.5 3 ASP B O 1
ATOM 1682 N N . ASN B 1 4 ? 12.367 -22.406 -6.938 1 78.06 4 ASN B N 1
ATOM 1683 C CA . ASN B 1 4 ? 13.461 -21.594 -6.422 1 78.06 4 ASN B CA 1
ATOM 1684 C C . ASN B 1 4 ? 13.656 -20.312 -7.25 1 78.06 4 ASN B C 1
ATOM 1686 O O . ASN B 1 4 ? 13.922 -19.25 -6.703 1 78.06 4 ASN B O 1
ATOM 1690 N N . GLN B 1 5 ? 13.562 -20.469 -8.555 1 81.81 5 GLN B N 1
ATOM 1691 C CA . GLN B 1 5 ? 13.703 -19.312 -9.43 1 81.81 5 GLN B CA 1
ATOM 1692 C C . GLN B 1 5 ? 12.594 -18.297 -9.18 1 81.81 5 GLN B C 1
ATOM 1694 O O . GLN B 1 5 ? 12.844 -17.078 -9.156 1 81.81 5 GLN B O 1
ATOM 1699 N N . PHE B 1 6 ? 11.422 -18.781 -8.906 1 79.25 6 PHE B N 1
ATOM 1700 C CA . PHE B 1 6 ? 10.289 -17.922 -8.609 1 79.25 6 PHE B CA 1
ATOM 1701 C C . PHE B 1 6 ? 10.5 -17.188 -7.289 1 79.25 6 PHE B C 1
ATOM 1703 O O . PHE B 1 6 ? 10.219 -15.984 -7.184 1 79.25 6 PHE B O 1
ATOM 1710 N N . GLY B 1 7 ? 10.992 -17.891 -6.375 1 78.75 7 GLY B N 1
ATOM 1711 C CA . GLY B 1 7 ? 11.297 -17.266 -5.094 1 78.75 7 GLY B CA 1
ATOM 1712 C C . GLY B 1 7 ? 12.336 -16.172 -5.199 1 78.75 7 GLY B C 1
ATOM 1713 O O . GLY B 1 7 ? 12.195 -15.109 -4.582 1 78.75 7 GLY B O 1
ATOM 1714 N N . PHE B 1 8 ? 13.289 -16.391 -6.023 1 83.44 8 PHE B N 1
ATOM 1715 C CA . PHE B 1 8 ? 14.344 -15.414 -6.219 1 83.44 8 PHE B CA 1
ATOM 1716 C C . PHE B 1 8 ? 13.805 -14.164 -6.91 1 83.44 8 PHE B C 1
ATOM 1718 O O . PHE B 1 8 ? 14.211 -13.047 -6.59 1 83.44 8 PHE B O 1
ATOM 1725 N N . LEU B 1 9 ? 12.953 -14.359 -7.812 1 85.19 9 LEU B N 1
ATOM 1726 C CA . LEU B 1 9 ? 12.367 -13.234 -8.531 1 85.19 9 LEU B CA 1
ATOM 1727 C C . LEU B 1 9 ? 11.539 -12.359 -7.594 1 85.19 9 LEU B C 1
ATOM 1729 O O . LEU B 1 9 ? 11.625 -11.133 -7.637 1 85.19 9 LEU B O 1
ATOM 1733 N N . THR B 1 10 ? 10.805 -13.031 -6.793 1 83.25 10 THR B N 1
ATOM 1734 C CA . THR B 1 10 ? 9.969 -12.305 -5.84 1 83.25 10 THR B CA 1
ATOM 1735 C C . THR B 1 10 ? 10.82 -11.594 -4.797 1 83.25 10 THR B C 1
ATOM 1737 O O . THR B 1 10 ? 10.562 -10.438 -4.461 1 83.25 10 THR B O 1
ATOM 1740 N N . ALA B 1 11 ? 11.852 -12.219 -4.406 1 84.88 11 ALA B N 1
ATOM 1741 C CA . ALA B 1 11 ? 12.727 -11.664 -3.377 1 84.88 11 ALA B CA 1
ATOM 1742 C C . ALA B 1 11 ? 13.523 -10.477 -3.916 1 84.88 11 ALA B C 1
ATOM 1744 O O . ALA B 1 11 ? 13.703 -9.477 -3.217 1 84.88 11 ALA B O 1
ATOM 1745 N N . SER B 1 12 ? 13.969 -10.617 -5.09 1 90 12 SER B N 1
ATOM 1746 C CA . SER B 1 12 ? 14.781 -9.555 -5.676 1 90 12 SER B CA 1
ATOM 1747 C C . SER B 1 12 ? 13.992 -8.258 -5.793 1 90 12 SER B C 1
ATOM 1749 O O . SER B 1 12 ? 14.516 -7.176 -5.496 1 90 12 SER B O 1
ATOM 1751 N N . TYR B 1 13 ? 12.789 -8.328 -6.18 1 90.5 13 TYR B N 1
ATOM 1752 C CA . TYR B 1 13 ? 11.906 -7.172 -6.281 1 90.5 13 TYR B CA 1
ATOM 1753 C C . TYR B 1 13 ? 11.688 -6.531 -4.914 1 90.5 13 TYR B C 1
ATOM 1755 O O . TYR B 1 13 ? 11.828 -5.316 -4.766 1 90.5 13 TYR B O 1
ATOM 1763 N N . THR B 1 14 ? 11.453 -7.355 -3.908 1 88.5 14 THR B N 1
ATOM 1764 C CA . THR B 1 14 ? 11.109 -6.871 -2.574 1 88.5 14 THR B CA 1
ATOM 1765 C C . THR B 1 14 ? 12.344 -6.305 -1.873 1 88.5 14 THR B C 1
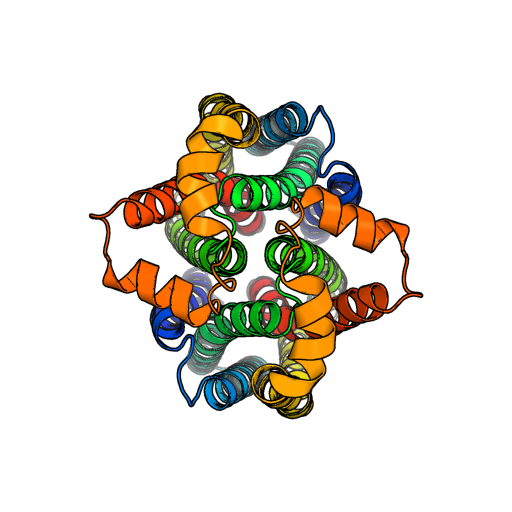ATOM 1767 O O . THR B 1 14 ? 12.258 -5.273 -1.198 1 88.5 14 THR B O 1
ATOM 1770 N N . ILE B 1 15 ? 13.438 -6.941 -2.07 1 91.62 15 ILE B N 1
ATOM 1771 C CA . ILE B 1 15 ? 14.68 -6.473 -1.457 1 91.62 15 ILE B CA 1
ATOM 1772 C C . ILE B 1 15 ? 15.078 -5.129 -2.062 1 91.62 15 ILE B C 1
ATOM 1774 O O . ILE B 1 15 ? 15.453 -4.203 -1.339 1 91.62 15 ILE B O 1
ATOM 1778 N N . GLY B 1 16 ? 15.031 -5.059 -3.35 1 92.38 16 GLY B N 1
ATOM 1779 C CA . GLY B 1 16 ? 15.312 -3.795 -4.012 1 92.38 16 GLY B CA 1
ATOM 1780 C C . GLY B 1 16 ? 14.422 -2.662 -3.537 1 92.38 16 GLY B C 1
ATOM 1781 O O . GLY B 1 16 ? 14.898 -1.557 -3.275 1 92.38 16 GLY B O 1
ATOM 1782 N N . GLY B 1 17 ? 13.172 -2.973 -3.436 1 91.94 17 GLY B N 1
ATOM 1783 C CA . GLY B 1 17 ? 12.227 -1.969 -2.961 1 91.94 17 GLY B CA 1
ATOM 1784 C C . GLY B 1 17 ? 12.477 -1.554 -1.522 1 91.94 17 GLY B C 1
ATOM 1785 O O . GLY B 1 17 ? 12.398 -0.369 -1.19 1 91.94 17 GLY B O 1
ATOM 1786 N N . PHE B 1 18 ? 12.781 -2.512 -0.695 1 92.12 18 PHE B N 1
ATOM 1787 C CA . PHE B 1 18 ? 13.016 -2.258 0.721 1 92.12 18 PHE B CA 1
ATOM 1788 C C . PHE B 1 18 ? 14.25 -1.38 0.917 1 92.12 18 PHE B C 1
ATOM 1790 O O . PHE B 1 18 ? 14.18 -0.344 1.583 1 92.12 18 PHE B O 1
ATOM 1797 N N . LEU B 1 19 ? 15.258 -1.685 0.346 1 92.94 19 LEU B N 1
ATOM 1798 C CA . LEU B 1 19 ? 16.516 -0.956 0.506 1 92.94 19 LEU B CA 1
ATOM 1799 C C . LEU B 1 19 ? 16.406 0.45 -0.072 1 92.94 19 LEU B C 1
ATOM 1801 O O . LEU B 1 19 ? 16.875 1.415 0.534 1 92.94 19 LEU B O 1
ATOM 1805 N N . SER B 1 20 ? 15.773 0.567 -1.157 1 93.56 20 SER B N 1
ATOM 1806 C CA . SER B 1 20 ? 15.664 1.871 -1.803 1 93.56 20 SER B CA 1
ATOM 1807 C C . SER B 1 20 ? 14.703 2.781 -1.048 1 93.56 20 SER B C 1
ATOM 1809 O O . SER B 1 20 ? 14.875 4.004 -1.034 1 93.56 20 SER B O 1
ATOM 1811 N N . SER B 1 21 ? 13.75 2.205 -0.428 1 89.06 21 SER B N 1
ATOM 1812 C CA . SER B 1 21 ? 12.812 3.014 0.344 1 89.06 21 SER B CA 1
ATOM 1813 C C . SER B 1 21 ? 13.492 3.658 1.545 1 89.06 21 SER B C 1
ATOM 1815 O O . SER B 1 21 ? 13.219 4.812 1.88 1 89.06 21 SER B O 1
ATOM 1817 N N . VAL B 1 22 ? 14.32 2.902 2.168 1 83.38 22 VAL B N 1
ATOM 1818 C CA . VAL B 1 22 ? 15.07 3.438 3.299 1 83.38 22 VAL B CA 1
ATOM 1819 C C . VAL B 1 22 ? 15.969 4.574 2.826 1 83.38 22 VAL B C 1
ATOM 1821 O O . VAL B 1 22 ? 16.062 5.617 3.479 1 83.38 22 VAL B O 1
ATOM 1824 N N . TYR B 1 23 ? 16.5 4.371 1.691 1 87 23 TYR B N 1
ATOM 1825 C CA . TYR B 1 23 ? 17.344 5.414 1.11 1 87 23 TYR B CA 1
ATOM 1826 C C . TYR B 1 23 ? 16.516 6.637 0.735 1 87 23 TYR B C 1
ATOM 1828 O O . TYR B 1 23 ? 16.969 7.773 0.887 1 87 23 TYR B O 1
ATOM 1836 N N . ALA B 1 24 ? 15.352 6.438 0.264 1 86.06 24 ALA B N 1
ATOM 1837 C CA . ALA B 1 24 ? 14.477 7.516 -0.195 1 86.06 24 ALA B CA 1
ATOM 1838 C C . ALA B 1 24 ? 14.07 8.422 0.962 1 86.06 24 ALA B C 1
ATOM 1840 O O . ALA B 1 24 ? 13.781 9.602 0.76 1 86.06 24 ALA B O 1
ATOM 1841 N N . SER B 1 25 ? 14.023 7.855 2.146 1 74.69 25 SER B N 1
ATOM 1842 C CA . SER B 1 25 ? 13.672 8.648 3.318 1 74.69 25 SER B CA 1
ATOM 1843 C C . SER B 1 25 ? 14.68 9.773 3.551 1 74.69 25 SER B C 1
ATOM 1845 O O . SER B 1 25 ? 14.328 10.828 4.074 1 74.69 25 SER B O 1
ATOM 1847 N N . LYS B 1 26 ? 15.812 9.594 3.1 1 77.12 26 LYS B N 1
ATOM 1848 C CA . LYS B 1 26 ? 16.859 10.594 3.252 1 77.12 26 LYS B CA 1
ATOM 1849 C C . LYS B 1 26 ? 16.812 11.625 2.127 1 77.12 26 LYS B C 1
ATOM 1851 O O . LYS B 1 26 ? 17.391 12.703 2.236 1 77.12 26 LYS B O 1
ATOM 1856 N N . LEU B 1 27 ? 16.094 11.32 1.159 1 79.62 27 LEU B N 1
ATOM 1857 C CA . LEU B 1 27 ? 16.031 12.211 0.003 1 79.62 27 LEU B CA 1
ATOM 1858 C C . LEU B 1 27 ? 14.922 13.234 0.169 1 79.62 27 LEU B C 1
ATOM 1860 O O . LEU B 1 27 ? 14.844 14.203 -0.593 1 79.62 27 LEU B O 1
ATOM 1864 N N . ALA B 1 28 ? 14.188 13 1.195 1 72.81 28 ALA B N 1
ATOM 1865 C CA . ALA B 1 28 ? 13.047 13.898 1.405 1 72.81 28 ALA B CA 1
ATOM 1866 C C . ALA B 1 28 ? 13.516 15.328 1.655 1 72.81 28 ALA B C 1
ATOM 1868 O O . ALA B 1 28 ? 14.359 15.57 2.525 1 72.81 28 ALA B O 1
ATOM 1869 N N . GLY B 1 29 ? 13.055 16.359 0.88 1 68.62 29 GLY B N 1
ATOM 1870 C CA . GLY B 1 29 ? 13.367 17.766 1.075 1 68.62 29 GLY B CA 1
ATOM 1871 C C . GLY B 1 29 ? 14.664 18.188 0.412 1 68.62 29 GLY B C 1
ATOM 1872 O O . GLY B 1 29 ? 15.039 19.359 0.453 1 68.62 29 GLY B O 1
ATOM 1873 N N . SER B 1 30 ? 15.273 17.219 -0.157 1 71.88 30 SER B N 1
ATOM 1874 C CA . SER B 1 30 ? 16.531 17.578 -0.807 1 71.88 30 SER B CA 1
ATOM 1875 C C . SER B 1 30 ? 16.281 18.281 -2.133 1 71.88 30 SER B C 1
ATOM 1877 O O . SER B 1 30 ? 15.148 18.328 -2.623 1 71.88 30 SER B O 1
ATOM 1879 N N . ARG B 1 31 ? 17.266 19.078 -2.572 1 66.5 31 ARG B N 1
ATOM 1880 C CA . ARG B 1 31 ? 17.188 19.812 -3.826 1 66.5 31 ARG B CA 1
ATOM 1881 C C . ARG B 1 31 ? 16.922 18.891 -5.004 1 66.5 31 ARG B C 1
ATOM 1883 O O . ARG B 1 31 ? 16.344 19.297 -6.012 1 66.5 31 ARG B O 1
ATOM 1890 N N . GLY B 1 32 ? 17.094 17.703 -4.84 1 72.56 32 GLY B N 1
ATOM 1891 C CA . GLY B 1 32 ? 16.953 16.781 -5.957 1 72.56 32 GLY B CA 1
ATOM 1892 C C . GLY B 1 32 ? 15.727 15.883 -5.848 1 72.56 32 GLY B C 1
ATOM 1893 O O . GLY B 1 32 ? 15.688 14.805 -6.441 1 72.56 32 GLY B O 1
ATOM 1894 N N . GLU B 1 33 ? 14.898 16.266 -5.141 1 76.06 33 GLU B N 1
ATOM 1895 C CA . GLU B 1 33 ? 13.703 15.453 -4.953 1 76.06 33 GLU B CA 1
ATOM 1896 C C . GLU B 1 33 ? 12.984 15.211 -6.277 1 76.06 33 GLU B C 1
ATOM 1898 O O . GLU B 1 33 ? 12.555 14.094 -6.562 1 76.06 33 GLU B O 1
ATOM 1903 N N . GLN B 1 34 ? 13.008 16.219 -7.035 1 77.62 34 GLN B N 1
ATOM 1904 C CA . GLN B 1 34 ? 12.328 16.125 -8.32 1 77.62 34 GLN B CA 1
ATOM 1905 C C . GLN B 1 34 ? 13.062 15.18 -9.266 1 77.62 34 GLN B C 1
ATOM 1907 O O . GLN B 1 34 ? 12.445 14.344 -9.93 1 77.62 34 GLN B O 1
ATOM 1912 N N . ASN B 1 35 ? 14.273 15.352 -9.305 1 85.44 35 ASN B N 1
ATOM 1913 C CA . ASN B 1 35 ? 15.094 14.5 -10.172 1 85.44 35 ASN B CA 1
ATOM 1914 C C . ASN B 1 35 ? 15.031 13.039 -9.734 1 85.44 35 ASN B C 1
ATOM 1916 O O . ASN B 1 35 ? 15.016 12.141 -10.578 1 85.44 35 ASN B O 1
ATOM 1920 N N . ASN B 1 36 ? 15 12.805 -8.477 1 88.5 36 ASN B N 1
ATOM 1921 C CA . ASN B 1 36 ? 14.93 11.438 -7.977 1 88.5 36 ASN B CA 1
ATOM 1922 C C . ASN B 1 36 ? 13.586 10.789 -8.289 1 88.5 36 ASN B C 1
ATOM 1924 O O . ASN B 1 36 ? 13.516 9.586 -8.539 1 88.5 36 ASN B O 1
ATOM 1928 N N . LEU B 1 37 ? 12.578 11.594 -8.289 1 86.38 37 LEU B N 1
ATOM 1929 C CA . LEU B 1 37 ? 11.266 11.078 -8.672 1 86.38 37 LEU B CA 1
ATOM 1930 C C . LEU B 1 37 ? 11.258 10.648 -10.133 1 86.38 37 LEU B C 1
ATOM 1932 O O . LEU B 1 37 ? 10.75 9.578 -10.469 1 86.38 37 LEU B O 1
ATOM 1936 N N . LEU B 1 38 ? 11.867 11.492 -10.938 1 88.75 38 LEU B N 1
ATOM 1937 C CA . LEU B 1 38 ? 11.953 11.18 -12.359 1 88.75 38 LEU B CA 1
ATOM 1938 C C . LEU B 1 38 ? 12.812 9.938 -12.594 1 88.75 38 LEU B C 1
ATOM 1940 O O . LEU B 1 38 ? 12.445 9.062 -13.367 1 88.75 38 LEU B O 1
ATOM 1944 N N . LEU B 1 39 ? 13.859 9.891 -11.914 1 91.88 39 LEU B N 1
ATOM 1945 C CA . LEU B 1 39 ? 14.773 8.758 -12.062 1 91.88 39 LEU B CA 1
ATOM 1946 C C . LEU B 1 39 ? 14.109 7.461 -11.625 1 91.88 39 LEU B C 1
ATOM 1948 O O . LEU B 1 39 ? 14.352 6.402 -12.211 1 91.88 39 LEU B O 1
ATOM 1952 N N . SER B 1 40 ? 13.367 7.535 -10.594 1 94.06 40 SER B N 1
ATOM 1953 C CA . SER B 1 40 ? 12.68 6.336 -10.125 1 94.06 40 SER B CA 1
ATOM 1954 C C . SER B 1 40 ? 11.664 5.852 -11.156 1 94.06 40 SER B C 1
ATOM 1956 O O . SER B 1 40 ? 11.539 4.645 -11.391 1 94.06 40 SER B O 1
ATOM 1958 N N . ALA B 1 41 ? 10.984 6.77 -11.789 1 93.31 41 ALA B N 1
ATOM 1959 C CA . ALA B 1 41 ? 10.016 6.402 -12.828 1 93.31 41 ALA B CA 1
ATOM 1960 C C . ALA B 1 41 ? 10.719 5.77 -14.023 1 93.31 41 ALA B C 1
ATOM 1962 O O . ALA B 1 41 ? 10.227 4.789 -14.594 1 93.31 41 ALA B O 1
ATOM 1963 N N . ILE B 1 42 ? 11.805 6.336 -14.359 1 96.25 42 ILE B N 1
ATOM 1964 C CA . ILE B 1 42 ? 12.586 5.809 -15.469 1 96.25 42 ILE B CA 1
ATOM 1965 C C . ILE B 1 42 ? 13.078 4.398 -15.133 1 96.25 42 ILE B C 1
ATOM 1967 O O . ILE B 1 42 ? 13.016 3.498 -15.969 1 96.25 42 ILE B O 1
ATOM 1971 N N . SER B 1 43 ? 13.562 4.242 -13.938 1 97.06 43 SER B N 1
ATOM 1972 C CA . SER B 1 43 ? 14.031 2.938 -13.492 1 97.06 43 SER B CA 1
ATOM 1973 C C . SER B 1 43 ? 12.93 1.889 -13.586 1 97.06 43 SER B C 1
ATOM 1975 O O . SER B 1 43 ? 13.164 0.774 -14.055 1 97.06 43 SER B O 1
ATOM 1977 N N . ILE B 1 44 ? 11.773 2.221 -13.227 1 96.44 44 ILE B N 1
ATOM 1978 C CA . ILE B 1 44 ? 10.641 1.298 -13.273 1 96.44 44 ILE B CA 1
ATOM 1979 C C . ILE B 1 44 ? 10.32 0.947 -14.727 1 96.44 44 ILE B C 1
ATOM 1981 O O . ILE B 1 44 ? 10.078 -0.218 -15.055 1 96.44 44 ILE B O 1
ATOM 1985 N N . GLY B 1 45 ? 10.312 1.973 -15.531 1 96.69 45 GLY B N 1
ATOM 1986 C CA . GLY B 1 45 ? 10.023 1.742 -16.938 1 96.69 45 GLY B CA 1
ATOM 1987 C C . GLY B 1 45 ? 11.023 0.825 -17.609 1 96.69 45 GLY B C 1
ATOM 1988 O O . GLY B 1 45 ? 10.648 -0.144 -18.266 1 96.69 45 GLY B O 1
ATOM 1989 N N . ILE B 1 46 ? 12.258 1.118 -17.406 1 97.06 46 ILE B N 1
ATOM 1990 C CA . ILE B 1 46 ? 13.328 0.344 -18.031 1 97.06 46 ILE B CA 1
ATOM 1991 C C . ILE B 1 46 ? 13.328 -1.076 -17.469 1 97.06 46 ILE B C 1
ATOM 1993 O O . ILE B 1 46 ? 13.469 -2.047 -18.219 1 97.06 46 ILE B O 1
ATOM 1997 N N . GLY B 1 47 ? 13.234 -1.176 -16.188 1 96.62 47 GLY B N 1
ATOM 1998 C CA . GLY B 1 47 ? 13.203 -2.492 -15.57 1 96.62 47 GLY B CA 1
ATOM 1999 C C . GLY B 1 47 ? 12.047 -3.348 -16.047 1 96.62 47 GLY B C 1
ATOM 2000 O O . GLY B 1 47 ? 12.211 -4.547 -16.281 1 96.62 47 GLY B O 1
ATOM 2001 N N . SER B 1 48 ? 10.906 -2.77 -16.156 1 95.56 48 SER B N 1
ATOM 2002 C CA . SER B 1 48 ? 9.734 -3.498 -16.625 1 95.56 48 SER B CA 1
ATOM 2003 C C . SER B 1 48 ? 9.906 -3.965 -18.062 1 95.56 48 SER B C 1
ATOM 2005 O O . SER B 1 48 ? 9.523 -5.082 -18.406 1 95.56 48 SER B O 1
ATOM 2007 N N . LEU B 1 49 ? 10.438 -3.135 -18.875 1 95.75 49 LEU B N 1
ATOM 2008 C CA . LEU B 1 49 ? 10.688 -3.506 -20.266 1 95.75 49 LEU B CA 1
ATOM 2009 C C . LEU B 1 49 ? 11.711 -4.633 -20.359 1 95.75 49 LEU B C 1
ATOM 2011 O O . LEU B 1 49 ? 11.547 -5.566 -21.141 1 95.75 49 LEU B O 1
ATOM 2015 N N . LEU B 1 50 ? 12.727 -4.492 -19.531 1 95.19 50 LEU B N 1
ATOM 2016 C CA . LEU B 1 50 ? 13.75 -5.531 -19.5 1 95.19 50 LEU B CA 1
ATOM 2017 C C . LEU B 1 50 ? 13.156 -6.871 -19.094 1 95.19 50 LEU B C 1
ATOM 2019 O O . LEU B 1 50 ? 13.508 -7.914 -19.641 1 95.19 50 LEU B O 1
ATOM 2023 N N . THR B 1 51 ? 12.32 -6.852 -18.141 1 92.94 51 THR B N 1
ATOM 2024 C CA . THR B 1 51 ? 11.664 -8.062 -17.672 1 92.94 51 THR B CA 1
ATOM 2025 C C . THR B 1 51 ? 10.766 -8.648 -18.75 1 92.94 51 THR B C 1
ATOM 2027 O O . THR B 1 51 ? 10.727 -9.867 -18.938 1 92.94 51 THR B O 1
ATOM 2030 N N . SER B 1 52 ? 10.031 -7.801 -19.422 1 91.5 52 SER B N 1
ATOM 2031 C CA . SER B 1 52 ? 9.078 -8.25 -20.422 1 91.5 52 SER B CA 1
ATOM 2032 C C . SER B 1 52 ? 9.781 -8.82 -21.641 1 91.5 52 SER B C 1
ATOM 2034 O O . SER B 1 52 ? 9.312 -9.789 -22.25 1 91.5 52 SER B O 1
ATOM 2036 N N . LEU B 1 53 ? 10.852 -8.344 -22.047 1 91.19 53 LEU B N 1
ATOM 2037 C CA . LEU B 1 53 ? 11.516 -8.711 -23.281 1 91.19 53 LEU B CA 1
ATOM 2038 C C . LEU B 1 53 ? 12.531 -9.828 -23.047 1 91.19 53 LEU B C 1
ATOM 2040 O O . LEU B 1 53 ? 13.07 -10.383 -24.016 1 91.19 53 LEU B O 1
ATOM 2044 N N . SER B 1 54 ? 12.727 -10.125 -21.828 1 85.56 54 SER B N 1
ATOM 2045 C CA . SER B 1 54 ? 13.805 -11.07 -21.547 1 85.56 54 SER B CA 1
ATOM 2046 C C . SER B 1 54 ? 13.297 -12.508 -21.578 1 85.56 54 SER B C 1
ATOM 2048 O O . SER B 1 54 ? 12.156 -12.781 -21.219 1 85.56 54 SER B O 1
ATOM 2050 N N . ASN B 1 55 ? 14.18 -13.312 -22.094 1 84.69 55 ASN B N 1
ATOM 2051 C CA . ASN B 1 55 ? 13.883 -14.742 -22.125 1 84.69 55 ASN B CA 1
ATOM 2052 C C . ASN B 1 55 ? 14.797 -15.531 -21.203 1 84.69 55 ASN B C 1
ATOM 2054 O O . ASN B 1 55 ? 14.648 -16.75 -21.062 1 84.69 55 ASN B O 1
ATOM 2058 N N . PHE B 1 56 ? 15.688 -14.766 -20.547 1 90.69 56 PHE B N 1
ATOM 2059 C CA . PHE B 1 56 ? 16.625 -15.406 -19.625 1 90.69 56 PHE B CA 1
ATOM 2060 C C . PHE B 1 56 ? 16.297 -15.047 -18.188 1 90.69 56 PHE B C 1
ATOM 2062 O O . PHE B 1 56 ? 15.891 -13.914 -17.891 1 90.69 56 PHE B O 1
ATOM 2069 N N . PHE B 1 57 ? 16.484 -16.047 -17.391 1 91.75 57 PHE B N 1
ATOM 2070 C CA . PHE B 1 57 ? 16.172 -15.883 -15.977 1 91.75 57 PHE B CA 1
ATOM 2071 C C . PHE B 1 57 ? 16.969 -14.727 -15.375 1 91.75 57 PHE B C 1
ATOM 2073 O O . PHE B 1 57 ? 16.422 -13.914 -14.625 1 91.75 57 PHE B O 1
ATOM 2080 N N . THR B 1 58 ? 18.234 -14.695 -15.719 1 92.5 58 THR B N 1
ATOM 2081 C CA . THR B 1 58 ? 19.109 -13.68 -15.148 1 92.5 58 THR B CA 1
ATOM 2082 C C . THR B 1 58 ? 18.641 -12.281 -15.539 1 92.5 58 THR B C 1
ATOM 2084 O O . THR B 1 58 ? 18.656 -11.359 -14.727 1 92.5 58 THR B O 1
ATOM 2087 N N . MET B 1 59 ? 18.219 -12.172 -16.781 1 92.81 59 MET B N 1
ATOM 2088 C CA . MET B 1 59 ? 17.766 -10.875 -17.25 1 92.81 59 MET B CA 1
ATOM 2089 C C . MET B 1 59 ? 16.453 -10.484 -16.562 1 92.81 59 MET B C 1
ATOM 2091 O O . MET B 1 59 ? 16.234 -9.312 -16.266 1 92.81 59 MET B O 1
ATOM 2095 N N . ILE B 1 60 ? 15.617 -11.43 -16.359 1 93.19 60 ILE B N 1
ATOM 2096 C CA . ILE B 1 60 ? 14.367 -11.18 -15.648 1 93.19 60 ILE B CA 1
ATOM 2097 C C . ILE B 1 60 ? 14.664 -10.758 -14.211 1 93.19 60 ILE B C 1
ATOM 2099 O O . ILE B 1 60 ? 14.055 -9.828 -13.695 1 93.19 60 ILE B O 1
ATOM 2103 N N . LEU B 1 61 ? 15.656 -11.383 -13.688 1 93.75 61 LEU B N 1
ATOM 2104 C CA . LEU B 1 61 ? 16.062 -11.078 -12.312 1 93.75 61 LEU B CA 1
ATOM 2105 C C . LEU B 1 61 ? 16.578 -9.648 -12.211 1 93.75 61 LEU B C 1
ATOM 2107 O O . LEU B 1 61 ? 16.234 -8.922 -11.281 1 93.75 61 LEU B O 1
ATOM 2111 N N . ILE B 1 62 ? 17.344 -9.297 -13.148 1 95.62 62 ILE B N 1
ATOM 2112 C CA . ILE B 1 62 ? 17.906 -7.953 -13.156 1 95.62 62 ILE B CA 1
ATOM 2113 C C . ILE B 1 62 ? 16.781 -6.93 -13.352 1 95.62 62 ILE B C 1
ATOM 2115 O O . ILE B 1 62 ? 16.766 -5.895 -12.68 1 95.62 62 ILE B O 1
ATOM 2119 N N . GLY B 1 63 ? 15.945 -7.219 -14.273 1 95 63 GLY B N 1
ATOM 2120 C CA . GLY B 1 63 ? 14.812 -6.336 -14.5 1 95 63 GLY B CA 1
ATOM 2121 C C . GLY B 1 63 ? 13.953 -6.141 -13.266 1 95 63 GLY B C 1
ATOM 2122 O O . GLY B 1 63 ? 13.594 -5.012 -12.93 1 95 63 GLY B O 1
ATOM 2123 N N . ARG B 1 64 ? 13.781 -7.18 -12.586 1 93.12 64 ARG B N 1
ATOM 2124 C CA . ARG B 1 64 ? 12.953 -7.129 -11.383 1 93.12 64 ARG B CA 1
ATOM 2125 C C . ARG B 1 64 ? 13.648 -6.336 -10.273 1 93.12 64 ARG B C 1
ATOM 2127 O O . ARG B 1 64 ? 12.992 -5.617 -9.516 1 93.12 64 ARG B O 1
ATOM 2134 N N . THR B 1 65 ? 14.867 -6.523 -10.203 1 95.62 65 THR B N 1
ATOM 2135 C CA . THR B 1 65 ? 15.633 -5.785 -9.203 1 95.62 65 THR B CA 1
ATOM 2136 C C . THR B 1 65 ? 15.586 -4.285 -9.492 1 95.62 65 THR B C 1
ATOM 2138 O O . THR B 1 65 ? 15.359 -3.482 -8.586 1 95.62 65 THR B O 1
ATOM 2141 N N . ILE B 1 66 ? 15.719 -3.936 -10.688 1 96.94 66 ILE B N 1
ATOM 2142 C CA . ILE B 1 66 ? 15.695 -2.537 -11.102 1 96.94 66 ILE B CA 1
ATOM 2143 C C . ILE B 1 66 ? 14.312 -1.939 -10.828 1 96.94 66 ILE B C 1
ATOM 2145 O O . ILE B 1 66 ? 14.211 -0.817 -10.328 1 96.94 66 ILE B O 1
ATOM 2149 N N . VAL B 1 67 ? 13.312 -2.668 -11.148 1 95.62 67 VAL B N 1
ATOM 2150 C CA . VAL B 1 67 ? 11.945 -2.215 -10.906 1 95.62 67 VAL B CA 1
ATOM 2151 C C . VAL B 1 67 ? 11.727 -2.027 -9.406 1 95.62 67 VAL B C 1
ATOM 2153 O O . VAL B 1 67 ? 11.141 -1.028 -8.977 1 95.62 67 VAL B O 1
ATOM 2156 N N . GLY B 1 68 ? 12.227 -2.965 -8.633 1 94.06 68 GLY B N 1
ATOM 2157 C CA . GLY B 1 68 ? 12.102 -2.863 -7.184 1 94.06 68 GLY B CA 1
ATOM 2158 C C . GLY B 1 68 ? 12.75 -1.621 -6.613 1 94.06 68 GLY B C 1
ATOM 2159 O O . GLY B 1 68 ? 12.148 -0.913 -5.805 1 94.06 68 GLY B O 1
ATOM 2160 N N . ILE B 1 69 ? 13.852 -1.355 -7.066 1 95.69 69 ILE B N 1
ATOM 2161 C CA . ILE B 1 69 ? 14.586 -0.178 -6.609 1 95.69 69 ILE B CA 1
ATOM 2162 C C . ILE B 1 69 ? 13.812 1.085 -6.984 1 95.69 69 ILE B C 1
ATOM 2164 O O . ILE B 1 69 ? 13.625 1.977 -6.152 1 95.69 69 ILE B O 1
ATOM 2168 N N . GLY B 1 70 ? 13.383 1.127 -8.18 1 95.44 70 GLY B N 1
ATOM 2169 C CA . GLY B 1 70 ? 12.602 2.268 -8.633 1 95.44 70 GLY B CA 1
ATOM 2170 C C . GLY B 1 70 ? 11.305 2.443 -7.863 1 95.44 70 GLY B C 1
ATOM 2171 O O . GLY B 1 70 ? 10.938 3.564 -7.504 1 95.44 70 GLY B O 1
ATOM 2172 N N . CYS B 1 71 ? 10.68 1.405 -7.57 1 93.06 71 CYS B N 1
ATOM 2173 C CA . CYS B 1 71 ? 9.398 1.444 -6.879 1 93.06 71 CYS B CA 1
ATOM 2174 C C . CYS B 1 71 ? 9.562 1.919 -5.441 1 93.06 71 CYS B C 1
ATOM 2176 O O . CYS B 1 71 ? 8.727 2.664 -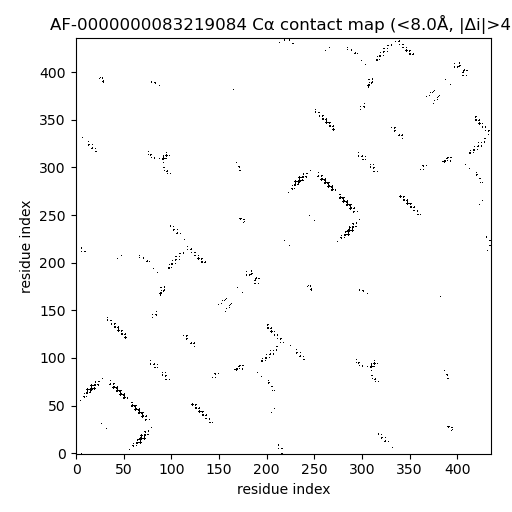4.93 1 93.06 71 CYS B O 1
ATOM 2178 N N . GLY B 1 72 ? 10.609 1.488 -4.848 1 90.94 72 GLY B N 1
ATOM 2179 C CA . GLY B 1 72 ? 10.859 1.915 -3.48 1 90.94 72 GLY B CA 1
ATOM 2180 C C . GLY B 1 72 ? 11.039 3.416 -3.348 1 90.94 72 GLY B C 1
ATOM 2181 O O . GLY B 1 72 ? 10.43 4.047 -2.482 1 90.94 72 GLY B O 1
ATOM 2182 N N . ILE B 1 73 ? 11.711 3.943 -4.191 1 91.75 73 ILE B N 1
ATOM 2183 C CA . ILE B 1 73 ? 11.961 5.383 -4.176 1 91.75 73 ILE B CA 1
ATOM 2184 C C . ILE B 1 73 ? 10.695 6.125 -4.605 1 91.75 73 ILE B C 1
ATOM 2186 O O . ILE B 1 73 ? 10.305 7.113 -3.977 1 91.75 73 ILE B O 1
ATOM 2190 N N . ASN B 1 74 ? 10.102 5.621 -5.574 1 90.94 74 ASN B N 1
ATOM 2191 C CA . ASN B 1 74 ? 8.945 6.281 -6.172 1 90.94 74 ASN B CA 1
ATOM 2192 C C . ASN B 1 74 ? 7.785 6.395 -5.18 1 90.94 74 ASN B C 1
ATOM 2194 O O . ASN B 1 74 ? 7.199 7.465 -5.023 1 90.94 74 ASN B O 1
ATOM 2198 N N . THR B 1 75 ? 7.5 5.344 -4.477 1 86.56 75 THR B N 1
ATOM 2199 C CA . THR B 1 75 ? 6.348 5.328 -3.582 1 86.56 75 THR B CA 1
ATOM 2200 C C . THR B 1 75 ? 6.555 6.289 -2.414 1 86.56 75 THR B C 1
ATOM 2202 O O . THR B 1 75 ? 5.613 6.945 -1.967 1 86.56 75 THR B O 1
ATOM 2205 N N . PHE B 1 76 ? 7.73 6.406 -2.051 1 85.44 76 PHE B N 1
ATOM 2206 C CA . PHE B 1 76 ? 8.047 7.297 -0.939 1 85.44 76 PHE B CA 1
ATOM 2207 C C . PHE B 1 76 ? 8.023 8.75 -1.39 1 85.44 76 PHE B C 1
ATOM 2209 O O . PHE B 1 76 ? 7.395 9.602 -0.749 1 85.44 76 PHE B O 1
ATOM 2216 N N . LEU B 1 77 ? 8.594 9.039 -2.424 1 84.69 77 LEU B N 1
ATOM 2217 C CA . LEU B 1 77 ? 8.734 10.414 -2.871 1 84.69 77 LEU B CA 1
ATOM 2218 C C . LEU B 1 77 ? 7.406 10.961 -3.387 1 84.69 77 LEU B C 1
ATOM 2220 O O . LEU B 1 77 ? 7.117 12.148 -3.234 1 84.69 77 LEU B O 1
ATOM 2224 N N . VAL B 1 78 ? 6.664 10.148 -3.947 1 82.25 78 VAL B N 1
ATOM 2225 C CA . VAL B 1 78 ? 5.359 10.57 -4.434 1 82.25 78 VAL B CA 1
ATOM 2226 C C . VAL B 1 78 ? 4.504 11.062 -3.266 1 82.25 78 VAL B C 1
ATOM 2228 O O . VAL B 1 78 ? 3.812 12.078 -3.377 1 82.25 78 VAL B O 1
ATOM 2231 N N . LEU B 1 79 ? 4.59 10.367 -2.213 1 83.06 79 LEU B N 1
ATOM 2232 C CA . LEU B 1 79 ? 3.82 10.758 -1.039 1 83.06 79 LEU B CA 1
ATOM 2233 C C . LEU B 1 79 ? 4.32 12.086 -0.483 1 83.06 79 LEU B C 1
ATOM 2235 O O . LEU B 1 79 ? 3.525 12.938 -0.066 1 83.06 79 LEU B O 1
ATOM 2239 N N . ILE B 1 80 ? 5.555 12.188 -0.453 1 79.94 80 ILE B N 1
ATOM 2240 C CA . ILE B 1 80 ? 6.133 13.438 0.025 1 79.94 80 ILE B CA 1
ATOM 2241 C C . ILE B 1 80 ? 5.691 14.586 -0.881 1 79.94 80 ILE B C 1
ATOM 2243 O O . ILE B 1 80 ? 5.266 15.641 -0.398 1 79.94 80 ILE B O 1
ATOM 2247 N N . TYR B 1 81 ? 5.746 14.32 -2.014 1 77.12 81 TYR B N 1
ATOM 2248 C CA . TYR B 1 81 ? 5.363 15.344 -2.979 1 77.12 81 TYR B CA 1
ATOM 2249 C C . TYR B 1 81 ? 3.885 15.695 -2.848 1 77.12 81 TYR B C 1
ATOM 2251 O O . TYR B 1 81 ? 3.512 16.875 -2.863 1 77.12 81 TYR B O 1
ATOM 2259 N N . HIS B 1 82 ? 3.049 14.719 -2.729 1 77.81 82 HIS B N 1
ATOM 2260 C CA . HIS B 1 82 ? 1.616 14.938 -2.561 1 77.81 82 HIS B CA 1
ATOM 2261 C C . HIS B 1 82 ? 1.326 15.758 -1.309 1 77.81 82 HIS B C 1
ATOM 2263 O O . HIS B 1 82 ? 0.458 16.625 -1.322 1 77.81 82 HIS B O 1
ATOM 2269 N N . SER B 1 83 ? 2.078 15.516 -0.313 1 77.31 83 SER B N 1
ATOM 2270 C CA . SER B 1 83 ? 1.886 16.234 0.942 1 77.31 83 SER B CA 1
ATOM 2271 C C . SER B 1 83 ? 2.359 17.672 0.83 1 77.31 83 SER B C 1
ATOM 2273 O O . SER B 1 83 ? 1.768 18.578 1.43 1 77.31 83 SER B O 1
ATOM 2275 N N . GLU B 1 84 ? 3.367 17.906 0.058 1 72.44 84 GLU B N 1
ATOM 2276 C CA . GLU B 1 84 ? 3.949 19.234 -0.065 1 72.44 84 GLU B CA 1
ATOM 2277 C C . GLU B 1 84 ? 3.094 20.141 -0.958 1 72.44 84 GLU B C 1
ATOM 2279 O O . GLU B 1 84 ? 3.092 21.359 -0.8 1 72.44 84 GLU B O 1
ATOM 2284 N N . ILE B 1 85 ? 2.395 19.562 -1.819 1 70.69 85 ILE B N 1
ATOM 2285 C CA . ILE B 1 85 ? 1.597 20.391 -2.73 1 70.69 85 ILE B CA 1
ATOM 2286 C C . ILE B 1 85 ? 0.195 20.578 -2.156 1 70.69 85 ILE B C 1
ATOM 2288 O O . ILE B 1 85 ? -0.592 21.375 -2.678 1 70.69 85 ILE B O 1
ATOM 2292 N N . SER B 1 86 ? -0.125 19.844 -1.158 1 73.38 86 SER B N 1
ATOM 2293 C CA . SER B 1 86 ? -1.429 19.984 -0.519 1 73.38 86 SER B CA 1
ATOM 2294 C C . SER B 1 86 ? -1.438 21.156 0.466 1 73.38 86 SER B C 1
ATOM 2296 O O . SER B 1 86 ? -0.425 21.438 1.107 1 73.38 86 SER B O 1
ATOM 2298 N N . PRO B 1 87 ? -2.594 21.844 0.47 1 67.56 87 PRO B N 1
ATOM 2299 C CA . PRO B 1 87 ? -2.699 22.891 1.484 1 67.56 87 PRO B CA 1
ATOM 2300 C C . PRO B 1 87 ? -2.449 22.375 2.9 1 67.56 87 PRO B C 1
ATOM 2302 O O . PRO B 1 87 ? -2.768 21.219 3.203 1 67.56 87 PRO B O 1
ATOM 2305 N N . SER B 1 88 ? -1.881 23.234 3.719 1 66.06 88 SER B N 1
ATOM 2306 C CA . SER B 1 88 ? -1.48 22.875 5.074 1 66.06 88 SER B CA 1
ATOM 2307 C C . SER B 1 88 ? -2.66 22.312 5.871 1 66.06 88 SER B C 1
ATOM 2309 O O . SER B 1 88 ? -2.492 21.406 6.691 1 66.06 88 SER B O 1
ATOM 2311 N N . GLN B 1 89 ? -3.846 22.797 5.559 1 65.62 89 GLN B N 1
ATOM 2312 C CA . GLN B 1 89 ? -5.02 22.422 6.34 1 65.62 89 GLN B CA 1
ATOM 2313 C C . GLN B 1 89 ? -5.465 21 6.023 1 65.62 89 GLN B C 1
ATOM 2315 O O . GLN B 1 89 ? -6.102 20.344 6.852 1 65.62 89 GLN B O 1
ATOM 2320 N N . THR B 1 90 ? -4.992 20.516 4.867 1 70.75 90 THR B N 1
ATOM 2321 C CA . THR B 1 90 ? -5.484 19.203 4.453 1 70.75 90 THR B CA 1
ATOM 2322 C C . THR B 1 90 ? -4.336 18.203 4.328 1 70.75 90 THR B C 1
ATOM 2324 O O . THR B 1 90 ? -4.527 17.078 3.854 1 70.75 90 THR B O 1
ATOM 2327 N N . ARG B 1 91 ? -3.217 18.594 4.785 1 72.19 91 ARG B N 1
ATOM 2328 C CA . ARG B 1 91 ? -2.037 17.75 4.605 1 72.19 91 ARG B CA 1
ATOM 2329 C C . ARG B 1 91 ? -2.189 16.438 5.352 1 72.19 91 ARG B C 1
ATOM 2331 O O . ARG B 1 91 ? -1.678 15.398 4.906 1 72.19 91 ARG B O 1
ATOM 2338 N N . GLY B 1 92 ? -2.936 16.5 6.414 1 69.06 92 GLY B N 1
ATOM 2339 C CA . GLY B 1 92 ? -3.168 15.281 7.176 1 69.06 92 GLY B CA 1
ATOM 2340 C C . GLY B 1 92 ? -4.039 14.273 6.441 1 69.06 92 GLY B C 1
ATOM 2341 O O . GLY B 1 92 ? -3.992 13.078 6.73 1 69.06 92 GLY B O 1
ATOM 2342 N N . SER B 1 93 ? -4.727 14.781 5.414 1 76.94 93 SER B N 1
ATOM 2343 C CA . SER B 1 93 ? -5.648 13.914 4.695 1 76.94 93 SER B CA 1
ATOM 2344 C C . SER B 1 93 ? -4.973 13.266 3.492 1 76.94 93 SER B C 1
ATOM 2346 O O . SER B 1 93 ? -5.52 12.336 2.893 1 76.94 93 SER B O 1
ATOM 2348 N N . VAL B 1 94 ? -3.814 13.664 3.186 1 78.94 94 VAL B N 1
ATOM 2349 C CA . VAL B 1 94 ? -3.129 13.195 1.986 1 78.94 94 VAL B CA 1
ATOM 2350 C C . VAL B 1 94 ? -2.859 11.695 2.098 1 78.94 94 VAL B C 1
ATOM 2352 O O . VAL B 1 94 ? -3.061 10.945 1.136 1 78.94 94 VAL B O 1
ATOM 2355 N N . GLY B 1 95 ? -2.416 11.242 3.252 1 80.38 95 GLY B N 1
ATOM 2356 C CA . GLY B 1 95 ? -2.176 9.82 3.447 1 80.38 95 GLY B CA 1
ATOM 2357 C C . GLY B 1 95 ? -3.416 8.977 3.232 1 80.38 95 GLY B C 1
ATOM 2358 O O . GLY B 1 95 ? -3.342 7.898 2.637 1 80.38 95 GLY B O 1
ATOM 2359 N N . VAL B 1 96 ? -4.496 9.508 3.662 1 80.19 96 VAL B N 1
ATOM 2360 C CA . VAL B 1 96 ? -5.758 8.781 3.561 1 80.19 96 VAL B CA 1
ATOM 2361 C C . VAL B 1 96 ? -6.207 8.727 2.104 1 80.19 96 VAL B C 1
ATOM 2363 O O . VAL B 1 96 ? -6.641 7.676 1.618 1 80.19 96 VAL B O 1
ATOM 2366 N N . MET B 1 97 ? -6.074 9.75 1.451 1 81.25 97 MET B N 1
ATOM 2367 C CA . MET B 1 97 ? -6.434 9.797 0.038 1 81.25 97 MET B CA 1
ATOM 2368 C C . MET B 1 97 ? -5.535 8.875 -0.786 1 81.25 97 MET B C 1
ATOM 2370 O O . MET B 1 97 ? -5.996 8.234 -1.732 1 81.25 97 MET B O 1
ATOM 2374 N N . ASN B 1 98 ? -4.332 8.898 -0.424 1 85 98 ASN B N 1
ATOM 2375 C CA . ASN B 1 98 ? -3.398 8.016 -1.111 1 85 98 ASN B CA 1
ATOM 2376 C C . ASN B 1 98 ? -3.779 6.547 -0.931 1 85 98 ASN B C 1
ATOM 2378 O O . ASN B 1 98 ? -3.666 5.754 -1.866 1 85 98 ASN B O 1
ATOM 2382 N N . GLN B 1 99 ? -4.184 6.215 0.199 1 83.62 99 GLN B N 1
ATOM 2383 C CA . GLN B 1 99 ? -4.602 4.84 0.447 1 83.62 99 GLN B CA 1
ATOM 2384 C C . GLN B 1 99 ? -5.793 4.461 -0.427 1 83.62 99 GLN B C 1
ATOM 2386 O O . GLN B 1 99 ? -5.84 3.354 -0.97 1 83.62 99 GLN B O 1
ATOM 2391 N N . LEU B 1 100 ? -6.727 5.363 -0.518 1 81.38 100 LEU B N 1
ATOM 2392 C CA . LEU B 1 100 ? -7.875 5.102 -1.38 1 81.38 100 LEU B CA 1
ATOM 2393 C C . LEU B 1 100 ? -7.434 4.91 -2.828 1 81.38 100 LEU B C 1
ATOM 2395 O O . LEU B 1 100 ? -7.93 4.02 -3.52 1 81.38 100 LEU B O 1
ATOM 2399 N N . ALA B 1 101 ? -6.586 5.758 -3.23 1 84.25 101 ALA B N 1
ATOM 2400 C CA . ALA B 1 101 ? -6.062 5.641 -4.59 1 84.25 101 ALA B CA 1
ATOM 2401 C C . ALA B 1 101 ? -5.363 4.301 -4.797 1 84.25 101 ALA B C 1
ATOM 2403 O O . ALA B 1 101 ? -5.523 3.666 -5.84 1 84.25 101 ALA B O 1
ATOM 2404 N N . ILE B 1 102 ? -4.598 3.893 -3.82 1 86.44 102 ILE B N 1
ATOM 2405 C CA . ILE B 1 102 ? -3.881 2.627 -3.908 1 86.44 102 ILE B CA 1
ATOM 2406 C C . ILE B 1 102 ? -4.875 1.479 -4.07 1 86.44 102 ILE B C 1
ATOM 2408 O O . ILE B 1 102 ? -4.672 0.587 -4.898 1 86.44 102 ILE B O 1
ATOM 2412 N N . VAL B 1 103 ? -5.957 1.524 -3.322 1 83.88 103 VAL B N 1
ATOM 2413 C CA . VAL B 1 103 ? -6.949 0.457 -3.381 1 83.88 103 VAL B CA 1
ATOM 2414 C C . VAL B 1 103 ? -7.574 0.409 -4.773 1 83.88 103 VAL B C 1
ATOM 2416 O O . VAL B 1 103 ? -7.773 -0.671 -5.332 1 83.88 103 VAL B O 1
ATOM 2419 N N . PHE B 1 104 ? -7.801 1.498 -5.344 1 85.69 104 PHE B N 1
ATOM 2420 C CA . PHE B 1 104 ? -8.352 1.574 -6.691 1 85.69 104 PHE B CA 1
ATOM 2421 C C . PHE B 1 104 ? -7.371 1.008 -7.711 1 85.69 104 PHE B C 1
ATOM 2423 O O . PHE B 1 104 ? -7.773 0.31 -8.648 1 85.69 104 PHE B O 1
ATOM 2430 N N . VAL B 1 105 ? -6.168 1.361 -7.512 1 87.19 105 VAL B N 1
ATOM 2431 C CA . VAL B 1 105 ? -5.141 0.896 -8.438 1 87.19 105 VAL B CA 1
ATOM 2432 C C . VAL B 1 105 ? -4.98 -0.617 -8.312 1 87.19 105 VAL B C 1
ATOM 2434 O O . VAL B 1 105 ? -4.832 -1.318 -9.32 1 87.19 105 VAL B O 1
ATOM 2437 N N . ILE B 1 106 ? -4.992 -1.103 -7.059 1 84.88 106 ILE B N 1
ATOM 2438 C CA . ILE B 1 106 ? -4.871 -2.539 -6.832 1 84.88 106 ILE B CA 1
ATOM 2439 C C . ILE B 1 106 ? -6.016 -3.27 -7.535 1 84.88 106 ILE B C 1
ATOM 2441 O O . ILE B 1 106 ? -5.789 -4.242 -8.258 1 84.88 106 ILE B O 1
ATOM 2445 N N . PHE B 1 107 ? -7.219 -2.805 -7.344 1 88.12 107 PHE B N 1
ATOM 2446 C CA . PHE B 1 107 ? -8.383 -3.43 -7.965 1 88.12 107 PHE B CA 1
ATOM 2447 C C . PHE B 1 107 ? -8.289 -3.357 -9.484 1 88.12 107 PHE B C 1
ATOM 2449 O O . PHE B 1 107 ? -8.516 -4.355 -10.172 1 88.12 107 PHE B O 1
ATOM 2456 N N . GLY B 1 108 ? -7.961 -2.229 -10 1 87.81 108 GLY B N 1
ATOM 2457 C CA . GLY B 1 108 ? -7.805 -2.053 -11.438 1 87.81 108 GLY B CA 1
ATOM 2458 C C . GLY B 1 108 ? -6.711 -2.924 -12.023 1 87.81 108 GLY B C 1
ATOM 2459 O O . GLY B 1 108 ? -6.875 -3.48 -13.109 1 87.81 108 GLY B O 1
ATOM 2460 N N . SER B 1 109 ? -5.59 -2.967 -11.32 1 85.88 109 SER B N 1
ATOM 2461 C CA . SER B 1 109 ? -4.473 -3.783 -11.789 1 85.88 109 SER B CA 1
ATOM 2462 C C . SER B 1 109 ? -4.84 -5.262 -11.812 1 85.88 109 SER B C 1
ATOM 2464 O O . SER B 1 109 ? -4.418 -5.996 -12.711 1 85.88 109 SER B O 1
ATOM 2466 N N . GLN B 1 110 ? -5.598 -5.73 -10.875 1 82.81 110 GLN B N 1
ATOM 2467 C CA . GLN B 1 110 ? -6.031 -7.121 -10.844 1 82.81 110 GLN B CA 1
ATOM 2468 C C . GLN B 1 110 ? -6.996 -7.418 -11.992 1 82.81 110 GLN B C 1
ATOM 2470 O O . GLN B 1 110 ? -6.953 -8.5 -12.578 1 82.81 110 GLN B O 1
ATOM 2475 N N . LEU B 1 111 ? -7.863 -6.488 -12.234 1 82.62 111 LEU B N 1
ATOM 2476 C CA . LEU B 1 111 ? -8.82 -6.652 -13.32 1 82.62 111 LEU B CA 1
ATOM 2477 C C . LEU B 1 111 ? -8.109 -6.797 -14.664 1 82.62 111 LEU B C 1
ATOM 2479 O O . LEU B 1 111 ? -8.586 -7.508 -15.547 1 82.62 111 LEU B O 1
ATOM 2483 N N . VAL B 1 112 ? -6.988 -6.164 -14.734 1 80 112 VAL B N 1
ATOM 2484 C CA . VAL B 1 112 ? -6.254 -6.176 -15.992 1 80 112 VAL B CA 1
ATOM 2485 C C . VAL B 1 112 ? -5.324 -7.387 -16.031 1 80 112 VAL B C 1
ATOM 2487 O O . VAL B 1 112 ? -5.191 -8.039 -17.078 1 80 112 VAL B O 1
ATOM 2490 N N . SER B 1 113 ? -4.754 -7.684 -14.906 1 77.25 113 SER B N 1
ATOM 2491 C CA . SER B 1 113 ? -3.719 -8.711 -14.875 1 77.25 113 SER B CA 1
ATOM 2492 C C . SER B 1 113 ? -4.324 -10.109 -14.953 1 77.25 113 SER B C 1
ATOM 2494 O O . SER B 1 113 ? -3.771 -10.992 -15.609 1 77.25 113 SER B O 1
ATOM 2496 N N . LEU B 1 114 ? -5.461 -10.414 -14.328 1 71.69 114 LEU B N 1
ATOM 2497 C CA . LEU B 1 114 ? -6.012 -11.766 -14.25 1 71.69 114 LEU B CA 1
ATOM 2498 C C . LEU B 1 114 ? -6.402 -12.273 -15.633 1 71.69 114 LEU B C 1
ATOM 2500 O O . LEU B 1 114 ? -5.977 -13.352 -16.047 1 71.69 114 LEU B O 1
ATOM 2504 N N . PRO B 1 115 ? -7.117 -11.453 -16.375 1 72.25 115 PRO B N 1
ATOM 2505 C CA . PRO B 1 115 ? -7.426 -11.93 -17.719 1 72.25 115 PRO B CA 1
ATOM 2506 C C . PRO B 1 115 ? -6.191 -11.992 -18.625 1 72.25 115 PRO B C 1
ATOM 2508 O O . PRO B 1 115 ? -6.102 -12.867 -19.484 1 72.25 115 PRO B O 1
ATOM 2511 N N . LEU B 1 116 ? -5.262 -11.125 -18.406 1 72.5 116 LEU B N 1
ATOM 2512 C CA . LEU B 1 116 ? -4.059 -11.102 -19.234 1 72.5 116 LEU B CA 1
ATOM 2513 C C . LEU B 1 116 ? -3.174 -12.305 -18.953 1 72.5 116 LEU B C 1
ATOM 2515 O O . LEU B 1 116 ? -2.514 -12.836 -19.844 1 72.5 116 LEU B O 1
ATOM 2519 N N . ALA B 1 117 ? -3.174 -12.672 -17.719 1 63.44 117 ALA B N 1
ATOM 2520 C CA . ALA B 1 117 ? -2.373 -13.828 -17.344 1 63.44 117 ALA B CA 1
ATOM 2521 C C . ALA B 1 117 ? -2.908 -15.102 -17.984 1 63.44 117 ALA B C 1
ATOM 2523 O O . ALA B 1 117 ? -2.15 -16.047 -18.234 1 63.44 117 ALA B O 1
ATOM 2524 N N . LYS B 1 118 ? -4.18 -15.148 -18.312 1 67.31 118 LYS B N 1
ATOM 2525 C CA . LYS B 1 118 ? -4.809 -16.344 -18.875 1 67.31 118 LYS B CA 1
ATOM 2526 C C . LYS B 1 118 ? -4.742 -16.312 -20.406 1 67.31 118 LYS B C 1
ATOM 2528 O O . LYS B 1 118 ? -4.488 -17.344 -21.031 1 67.31 118 LYS B O 1
ATOM 2533 N N . LEU B 1 119 ? -4.945 -15.086 -20.875 1 66.94 119 LEU B N 1
ATOM 2534 C CA . LEU B 1 119 ? -5.121 -15.031 -22.312 1 66.94 119 LEU B CA 1
ATOM 2535 C C . LEU B 1 119 ? -3.816 -14.648 -23 1 66.94 119 LEU B C 1
ATOM 2537 O O . LEU B 1 119 ? -3.592 -15.016 -24.156 1 66.94 119 LEU B O 1
ATOM 2541 N N . PHE B 1 120 ? -3.047 -13.867 -22.281 1 68.31 120 PHE B N 1
ATOM 2542 C CA . PHE B 1 120 ? -1.826 -13.344 -22.891 1 68.31 120 PHE B CA 1
ATOM 2543 C C . PHE B 1 120 ? -0.607 -13.719 -22.062 1 68.31 120 PHE B C 1
ATOM 2545 O O . PHE B 1 120 ? -0.735 -14.039 -20.875 1 68.31 120 PHE B O 1
ATOM 2552 N N . PRO B 1 121 ? 0.456 -13.797 -22.766 1 75.56 121 PRO B N 1
ATOM 2553 C CA . PRO B 1 121 ? 1.695 -14.039 -22.031 1 75.56 121 PRO B CA 1
ATOM 2554 C C . PRO B 1 121 ? 1.906 -13.039 -20.891 1 75.56 121 PRO B C 1
ATOM 2556 O O . PRO B 1 121 ? 1.438 -11.898 -20.969 1 75.56 121 PRO B O 1
ATOM 2559 N N . TRP B 1 122 ? 2.42 -13.453 -19.812 1 81.25 122 TRP B N 1
ATOM 2560 C CA . TRP B 1 122 ? 2.748 -12.664 -18.625 1 81.25 122 TRP B CA 1
ATOM 2561 C C . TRP B 1 122 ? 3.545 -11.422 -19.016 1 81.25 122 TRP B C 1
ATOM 2563 O O . TRP B 1 122 ? 3.57 -10.438 -18.266 1 81.25 122 TRP B O 1
ATOM 2573 N N . ARG B 1 123 ? 4.098 -11.32 -20.172 1 86.81 123 ARG B N 1
ATOM 2574 C CA . ARG B 1 123 ? 4.957 -10.227 -20.625 1 86.81 123 ARG B CA 1
ATOM 2575 C C . ARG B 1 123 ? 4.164 -8.938 -20.797 1 86.81 123 ARG B C 1
ATOM 2577 O O . ARG B 1 123 ? 4.699 -7.844 -20.609 1 86.81 123 ARG B O 1
ATOM 2584 N N . TRP B 1 124 ? 2.898 -9.109 -21.094 1 87.62 124 TRP B N 1
ATOM 2585 C CA . TRP B 1 124 ? 2.059 -7.945 -21.359 1 87.62 124 TRP B CA 1
ATOM 2586 C C . TRP B 1 124 ? 1.831 -7.137 -20.078 1 87.62 124 TRP B C 1
ATOM 2588 O O . TRP B 1 124 ? 1.676 -5.914 -20.141 1 87.62 124 TRP B O 1
ATOM 2598 N N . ILE B 1 125 ? 1.798 -7.801 -18.969 1 87.25 125 ILE B N 1
ATOM 2599 C CA . ILE B 1 125 ? 1.612 -7.105 -17.703 1 87.25 125 ILE B CA 1
ATOM 2600 C C . ILE B 1 125 ? 2.766 -6.129 -17.469 1 87.25 125 ILE B C 1
ATOM 2602 O O . ILE B 1 125 ? 2.551 -4.984 -17.062 1 87.25 125 ILE B O 1
ATOM 2606 N N . PHE B 1 126 ? 3.928 -6.504 -17.891 1 91.94 126 PHE B N 1
ATOM 2607 C CA . PHE B 1 126 ? 5.117 -5.688 -17.672 1 91.94 126 PHE B CA 1
ATOM 2608 C C . PHE B 1 126 ? 5.203 -4.578 -18.719 1 91.94 126 PHE B C 1
ATOM 2610 O O . PHE B 1 126 ? 5.703 -3.486 -18.422 1 91.94 126 PHE B O 1
ATOM 2617 N N . ILE B 1 127 ? 4.688 -4.848 -19.828 1 92.44 127 ILE B N 1
ATOM 2618 C CA . ILE B 1 127 ? 4.656 -3.816 -20.859 1 92.44 127 ILE B CA 1
ATOM 2619 C C . ILE B 1 127 ? 3.693 -2.705 -20.453 1 92.44 127 ILE B C 1
ATOM 2621 O O . ILE B 1 127 ? 3.996 -1.521 -20.609 1 92.44 127 ILE B O 1
ATOM 2625 N N . ILE B 1 128 ? 2.557 -3.055 -19.953 1 91.69 128 ILE B N 1
ATOM 2626 C CA . ILE B 1 128 ? 1.585 -2.072 -19.484 1 91.69 128 ILE B CA 1
ATOM 2627 C C . ILE B 1 128 ? 2.178 -1.271 -18.328 1 91.69 128 ILE B C 1
ATOM 2629 O O . ILE B 1 128 ? 1.988 -0.055 -18.234 1 91.69 128 ILE B O 1
ATOM 2633 N N . SER B 1 129 ? 2.877 -2.016 -17.453 1 92.94 129 SER B N 1
ATOM 2634 C CA . SER B 1 129 ? 3.555 -1.334 -16.359 1 92.94 129 SER B CA 1
ATOM 2635 C C . SER B 1 129 ? 4.555 -0.308 -16.875 1 92.94 129 SER B C 1
ATOM 2637 O O . SER B 1 129 ? 4.641 0.804 -16.344 1 92.94 129 SER B O 1
ATOM 2639 N N . SER B 1 130 ? 5.27 -0.685 -17.844 1 94.88 130 SER B N 1
ATOM 2640 C CA . SER B 1 130 ? 6.246 0.221 -18.438 1 94.88 130 SER B CA 1
ATOM 2641 C C . SER B 1 130 ? 5.562 1.442 -19.047 1 94.88 130 SER B C 1
ATOM 2643 O O . SER B 1 130 ? 6.078 2.559 -18.953 1 94.88 130 SER B O 1
ATOM 2645 N N . ALA B 1 131 ? 4.473 1.231 -19.656 1 94.69 131 ALA B N 1
ATOM 2646 C CA . ALA B 1 131 ? 3.713 2.332 -20.25 1 94.69 131 ALA B CA 1
ATOM 2647 C C . ALA B 1 131 ? 3.283 3.336 -19.172 1 94.69 131 ALA B C 1
ATOM 2649 O O . ALA B 1 131 ? 3.41 4.547 -19.375 1 94.69 131 ALA B O 1
ATOM 2650 N N . PHE B 1 132 ? 2.807 2.875 -18.094 1 93.25 132 PHE B N 1
ATOM 2651 C CA . PHE B 1 132 ? 2.398 3.752 -17 1 93.25 132 PHE B CA 1
ATOM 2652 C C . PHE B 1 132 ? 3.596 4.512 -16.453 1 93.25 132 PHE B C 1
ATOM 2654 O O . PHE B 1 132 ? 3.477 5.688 -16.094 1 93.25 132 PHE B O 1
ATOM 2661 N N . SER B 1 133 ? 4.695 3.85 -16.312 1 93.81 133 SER B N 1
ATOM 2662 C CA . SER B 1 133 ? 5.891 4.516 -15.812 1 93.81 133 SER B CA 1
ATOM 2663 C C . SER B 1 133 ? 6.344 5.625 -16.75 1 93.81 133 SER B C 1
ATOM 2665 O O . SER B 1 133 ? 6.812 6.672 -16.297 1 93.81 133 SER B O 1
ATOM 2667 N N . THR B 1 134 ? 6.223 5.367 -18.031 1 93.31 134 THR B N 1
ATOM 2668 C CA . THR B 1 134 ? 6.566 6.391 -19.016 1 93.31 134 THR B CA 1
ATOM 2669 C C . THR B 1 134 ? 5.656 7.605 -18.875 1 93.31 134 THR B C 1
ATOM 2671 O O . THR B 1 134 ? 6.109 8.742 -18.984 1 93.31 134 THR B O 1
ATOM 2674 N N . LEU B 1 135 ? 4.402 7.348 -18.625 1 91 135 LEU B N 1
ATOM 2675 C CA . LEU B 1 135 ? 3.465 8.445 -18.391 1 91 135 LEU B CA 1
ATOM 2676 C C . LEU B 1 135 ? 3.881 9.258 -17.172 1 91 135 LEU B C 1
ATOM 2678 O O . LEU B 1 135 ? 3.756 10.484 -17.172 1 91 135 LEU B O 1
ATOM 2682 N N . GLN B 1 136 ? 4.352 8.617 -16.188 1 88.44 136 GLN B N 1
ATOM 2683 C CA . GLN B 1 136 ? 4.824 9.305 -14.992 1 88.44 136 GLN B CA 1
ATOM 2684 C C . GLN B 1 136 ? 6.027 10.188 -15.312 1 88.44 136 GLN B C 1
ATOM 2686 O O . GLN B 1 136 ? 6.148 11.297 -14.781 1 88.44 136 GLN B O 1
ATOM 2691 N N . VAL B 1 137 ? 6.875 9.734 -16.109 1 88.56 137 VAL B N 1
ATOM 2692 C CA . VAL B 1 137 ? 8.062 10.492 -16.5 1 88.56 137 VAL B CA 1
ATOM 2693 C C . VAL B 1 137 ? 7.645 11.781 -17.203 1 88.56 137 VAL B C 1
ATOM 2695 O O . VAL B 1 137 ? 8.203 12.852 -16.953 1 88.56 137 VAL B O 1
ATOM 2698 N N . ILE B 1 138 ? 6.656 11.688 -17.984 1 85.44 138 ILE B N 1
ATOM 2699 C CA . ILE B 1 138 ? 6.195 12.812 -18.781 1 85.44 138 ILE B CA 1
ATOM 2700 C C . ILE B 1 138 ? 5.469 13.812 -17.891 1 85.44 138 ILE B C 1
ATOM 2702 O O . ILE B 1 138 ? 5.613 15.031 -18.062 1 85.44 138 ILE B O 1
ATOM 2706 N N . THR B 1 139 ? 4.766 13.336 -16.906 1 79.44 139 THR B N 1
ATOM 2707 C CA . THR B 1 139 ? 3.912 14.203 -16.109 1 79.44 139 THR B CA 1
ATOM 2708 C C . THR B 1 139 ? 4.672 14.727 -14.891 1 79.44 139 THR B C 1
ATOM 2710 O O . THR B 1 139 ? 4.273 15.734 -14.289 1 79.44 139 THR B O 1
ATOM 2713 N N . SER B 1 140 ? 5.742 14.078 -14.438 1 75.94 140 SER B N 1
ATOM 2714 C CA . SER B 1 140 ? 6.465 14.445 -13.219 1 75.94 140 SER B CA 1
ATOM 2715 C C . SER B 1 140 ? 6.918 15.906 -13.273 1 75.94 140 SER B C 1
ATOM 2717 O O . SER B 1 140 ? 6.734 16.656 -12.312 1 75.94 140 SER B O 1
ATOM 2719 N N . PRO B 1 141 ? 7.504 16.406 -14.375 1 72.81 141 PRO B N 1
ATOM 2720 C CA . PRO B 1 141 ? 7.922 17.797 -14.422 1 72.81 141 PRO B CA 1
ATOM 2721 C C . PRO B 1 141 ? 6.746 18.766 -14.328 1 72.81 141 PRO B C 1
ATOM 2723 O O . PRO B 1 141 ? 6.883 19.859 -13.766 1 72.81 141 PRO B O 1
ATOM 2726 N N . LEU B 1 142 ? 5.664 18.359 -14.789 1 67.69 142 LEU B N 1
ATOM 2727 C CA . LEU B 1 142 ? 4.48 19.203 -14.789 1 67.69 142 LEU B CA 1
ATOM 2728 C C . LEU B 1 142 ? 3.936 19.375 -13.375 1 67.69 142 LEU B C 1
ATOM 2730 O O . LEU B 1 142 ? 3.457 20.453 -13.008 1 67.69 142 LEU B O 1
ATOM 2734 N N . VAL B 1 143 ? 4.078 18.406 -12.617 1 64.31 143 VAL B N 1
ATOM 2735 C CA . VAL B 1 143 ? 3.537 18.406 -11.266 1 64.31 143 VAL B CA 1
ATOM 2736 C C . VAL B 1 143 ? 4.523 19.078 -10.312 1 64.31 143 VAL B C 1
ATOM 2738 O O . VAL B 1 143 ? 4.117 19.812 -9.406 1 64.31 143 VAL B O 1
ATOM 2741 N N . LEU B 1 144 ? 5.789 18.891 -10.547 1 63.81 144 LEU B N 1
ATOM 2742 C CA . LEU B 1 144 ? 6.836 19.406 -9.664 1 63.81 144 LEU B CA 1
ATOM 2743 C C . LEU B 1 144 ? 6.984 20.906 -9.805 1 63.81 144 LEU B C 1
ATOM 2745 O O . LEU B 1 144 ? 7.355 21.594 -8.852 1 63.81 144 LEU B O 1
ATOM 2749 N N . ASN B 1 145 ? 6.742 21.266 -10.914 1 60.78 145 ASN B N 1
ATOM 2750 C CA . ASN B 1 145 ? 6.789 22.703 -11.141 1 60.78 145 ASN B CA 1
ATOM 2751 C C . ASN B 1 145 ? 5.719 23.438 -10.328 1 60.78 145 ASN B C 1
ATOM 2753 O O . ASN B 1 145 ? 5.887 24.609 -9.984 1 60.78 145 ASN B O 1
ATOM 2757 N N . GLN B 1 146 ? 4.801 22.656 -9.953 1 55.25 146 GLN B N 1
ATOM 2758 C CA . GLN B 1 146 ? 3.764 23.281 -9.133 1 55.25 146 GLN B CA 1
ATOM 2759 C C . GLN B 1 146 ? 4.25 23.5 -7.703 1 55.25 146 GLN B C 1
ATOM 2761 O O . GLN B 1 146 ? 3.838 24.453 -7.043 1 55.25 146 GLN B O 1
ATOM 2766 N N . LYS B 1 147 ? 5.066 22.656 -7.148 1 56.94 147 LYS B N 1
ATOM 2767 C CA . LYS B 1 147 ? 5.648 22.797 -5.816 1 56.94 147 LYS B CA 1
ATOM 2768 C C . LYS B 1 147 ? 6.449 24.094 -5.703 1 56.94 147 LYS B C 1
ATOM 2770 O O . LYS B 1 147 ? 6.383 24.781 -4.688 1 56.94 147 LYS B O 1
ATOM 2775 N N . ASP B 1 148 ? 7.344 24.297 -6.664 1 49.81 148 ASP B N 1
ATOM 2776 C CA . ASP B 1 148 ? 8.164 25.5 -6.676 1 49.81 148 ASP B CA 1
ATOM 2777 C C . ASP B 1 148 ? 7.301 26.766 -6.605 1 49.81 148 ASP B C 1
ATOM 2779 O O . ASP B 1 148 ? 7.664 27.734 -5.941 1 49.81 148 ASP B O 1
ATOM 2783 N N . GLN B 1 149 ? 6.219 26.688 -7.227 1 43.91 149 GLN B N 1
ATOM 2784 C CA . GLN B 1 149 ? 5.387 27.891 -7.203 1 43.91 149 GLN B CA 1
ATOM 2785 C C . GLN B 1 149 ? 4.629 28 -5.883 1 43.91 149 GLN B C 1
ATOM 2787 O O . GLN B 1 149 ? 4.375 29.109 -5.402 1 43.91 149 GLN B O 1
ATOM 2792 N N . SER B 1 150 ? 4.355 26.922 -5.379 1 43.25 150 SER B N 1
ATOM 2793 C CA . SER B 1 150 ? 3.609 26.969 -4.125 1 43.25 150 SER B CA 1
ATOM 2794 C C . SER B 1 150 ? 4.516 27.359 -2.963 1 43.25 150 SER B C 1
ATOM 2796 O O . SER B 1 150 ? 4.07 28.016 -2.012 1 43.25 150 SER B O 1
ATOM 2798 N N . SER B 1 151 ? 5.797 27 -2.941 1 39.69 151 SER B N 1
ATOM 2799 C CA . SER B 1 151 ? 6.711 27.516 -1.932 1 39.69 151 SER B CA 1
ATOM 2800 C C . SER B 1 151 ? 7.039 28.984 -2.186 1 39.69 151 SER B C 1
ATOM 2802 O O . SER B 1 151 ? 7.297 29.734 -1.247 1 39.69 151 SER B O 1
ATOM 2804 N N . LEU B 1 152 ? 7.246 29.547 -3.412 1 33.78 152 LEU B N 1
ATOM 2805 C CA . LEU B 1 152 ? 7.562 30.938 -3.711 1 33.78 152 LEU B CA 1
ATOM 2806 C C . LEU B 1 152 ? 6.352 31.844 -3.486 1 33.78 152 LEU B C 1
ATOM 2808 O O . LEU B 1 152 ? 6.496 33.031 -3.258 1 33.78 152 LEU B O 1
ATOM 2812 N N . HIS B 1 153 ? 5.199 31.594 -3.953 1 33.59 153 HIS B N 1
ATOM 2813 C CA . HIS B 1 153 ? 4.145 32.562 -3.627 1 33.59 153 HIS B CA 1
ATOM 2814 C C . HIS B 1 153 ? 3.801 32.5 -2.141 1 33.59 153 HIS B C 1
ATOM 2816 O O . HIS B 1 153 ? 2.752 31.984 -1.756 1 33.59 153 HIS B O 1
ATOM 2822 N N . SER B 1 154 ? 4.621 32.344 -1.345 1 32.53 154 SER B N 1
ATOM 2823 C CA . SER B 1 154 ? 4.535 32.781 0.047 1 32.53 154 SER B CA 1
ATOM 2824 C C . SER B 1 154 ? 3.943 34.188 0.158 1 32.53 154 SER B C 1
ATOM 2826 O O . SER B 1 154 ? 3.361 34.531 1.187 1 32.53 154 SER B O 1
ATOM 2828 N N . ASP B 1 155 ? 4.199 35.062 -0.785 1 31.62 155 ASP B N 1
ATOM 2829 C CA . ASP B 1 155 ? 3.627 36.406 -0.726 1 31.62 155 ASP B CA 1
ATOM 2830 C C . ASP B 1 155 ? 2.121 36.375 -0.98 1 31.62 155 ASP B C 1
ATOM 2832 O O . ASP B 1 155 ? 1.356 37.062 -0.319 1 31.62 155 ASP B O 1
ATOM 2836 N N . HIS B 1 156 ? 1.616 36 -2.246 1 29.17 156 HIS B N 1
ATOM 2837 C CA . HIS B 1 156 ? 0.176 35.969 -2.477 1 29.17 156 HIS B CA 1
ATOM 2838 C C . HIS B 1 156 ? -0.446 34.719 -1.821 1 29.17 156 HIS B C 1
ATOM 2840 O O . HIS B 1 156 ? -1.666 34.656 -1.654 1 29.17 156 HIS B O 1
ATOM 2846 N N . LEU B 1 157 ? 0.213 33.75 -1.709 1 30.89 157 LEU B N 1
ATOM 2847 C CA . LEU B 1 157 ? -0.302 32.656 -0.861 1 30.89 157 LEU B CA 1
ATOM 2848 C C . LEU B 1 157 ? -0.187 33.031 0.613 1 30.89 157 LEU B C 1
ATOM 2850 O O . LEU B 1 157 ? -0.85 32.438 1.463 1 30.89 157 LEU B O 1
ATOM 2854 N N . ALA B 1 158 ? 0.558 33.906 1.019 1 31.92 158 ALA B N 1
ATOM 2855 C CA . ALA B 1 158 ? 0.479 34.75 2.215 1 31.92 158 ALA B CA 1
ATOM 2856 C C . ALA B 1 158 ? -0.914 35.344 2.373 1 31.92 158 ALA B C 1
ATOM 2858 O O . ALA B 1 158 ? -1.445 35.406 3.484 1 31.92 158 ALA B O 1
ATOM 2859 N N . ASP B 1 159 ? -1.366 35.938 1.277 1 31.14 159 ASP B N 1
ATOM 2860 C CA . ASP B 1 159 ? -2.73 36.469 1.267 1 31.14 159 ASP B CA 1
ATOM 2861 C C . ASP B 1 159 ? -3.748 35.344 1.389 1 31.14 159 ASP B C 1
ATOM 2863 O O . ASP B 1 159 ? -4.766 35.469 2.07 1 31.14 159 ASP B O 1
ATOM 2867 N N . LEU B 1 160 ? -3.586 34.25 0.601 1 29.22 160 LEU B N 1
ATOM 2868 C CA . LEU B 1 160 ? -4.496 33.125 0.82 1 29.22 160 LEU B CA 1
ATOM 2869 C C . LEU B 1 160 ? -4.094 32.344 2.059 1 29.22 160 LEU B C 1
ATOM 2871 O O . LEU B 1 160 ? -4.957 31.844 2.789 1 29.22 160 LEU B O 1
ATOM 2875 N N . LEU B 1 161 ? -2.877 32.312 2.512 1 35.25 161 LEU B N 1
ATOM 2876 C CA . LEU B 1 161 ? -2.281 31.875 3.766 1 35.25 161 LEU B CA 1
ATOM 2877 C C . LEU B 1 161 ? -2.568 32.844 4.891 1 35.25 161 LEU B C 1
ATOM 2879 O O . LEU B 1 161 ? -2.631 32.469 6.059 1 35.25 161 LEU B O 1
ATOM 2883 N N . ASP B 1 162 ? -2.391 34.094 4.773 1 33.06 162 ASP B N 1
ATOM 2884 C CA . ASP B 1 162 ? -2.863 35.125 5.684 1 33.06 162 ASP B CA 1
ATOM 2885 C C . ASP B 1 162 ? -4.297 34.844 6.137 1 33.06 162 ASP B C 1
ATOM 2887 O O . ASP B 1 162 ? -4.664 35.156 7.27 1 33.06 162 ASP B O 1
ATOM 2891 N N . LEU B 1 163 ? -5.129 34.625 5.145 1 32.16 163 LEU B N 1
ATOM 2892 C CA . LEU B 1 163 ? -6.488 34.281 5.547 1 32.16 163 LEU B CA 1
ATOM 2893 C C . LEU B 1 163 ? -6.535 32.906 6.203 1 32.16 163 LEU B C 1
ATOM 2895 O O . LEU B 1 163 ? -7.527 32.562 6.844 1 32.16 163 LEU B O 1
ATOM 2899 N N . GLU B 1 164 ? -5.434 31.875 6.016 1 37.62 164 GLU B N 1
ATOM 2900 C CA . GLU B 1 164 ? -5.258 30.547 6.574 1 37.62 164 GLU B CA 1
ATOM 2901 C C . GLU B 1 164 ? -4.438 30.594 7.859 1 37.62 164 GLU B C 1
ATOM 2903 O O . GLU B 1 164 ? -4.137 29.547 8.445 1 37.62 164 GLU B O 1
ATOM 2908 N N . SER B 1 165 ? -3.693 31.406 8.281 1 36.09 165 SER B N 1
ATOM 2909 C CA . SER B 1 165 ? -2.975 31.859 9.469 1 36.09 165 SER B CA 1
ATOM 2910 C C . SER B 1 165 ? -3.596 31.281 10.742 1 36.09 165 SER B C 1
ATOM 2912 O O . SER B 1 165 ? -2.883 30.828 11.641 1 36.09 165 SER B O 1
ATOM 2914 N N . ASN B 1 166 ? -4.742 31.734 11.039 1 35.69 166 ASN B N 1
ATOM 2915 C CA . ASN B 1 166 ? -5.469 31.453 12.273 1 35.69 166 ASN B CA 1
ATOM 2916 C C . ASN B 1 166 ? -6.113 30.062 12.242 1 35.69 166 ASN B C 1
ATOM 2918 O O . ASN B 1 166 ? -7.012 29.781 13.031 1 35.69 166 ASN B O 1
ATOM 2922 N N . SER B 1 167 ? -5.984 29.203 11.102 1 41.56 167 SER B N 1
ATOM 2923 C CA . SER B 1 167 ? -6.969 28.125 10.977 1 41.56 167 SER B CA 1
ATOM 2924 C C . SER B 1 167 ? -6.414 26.797 11.492 1 41.56 167 SER B C 1
ATOM 2926 O O . SER B 1 167 ? -5.312 26.391 11.117 1 41.56 167 SER B O 1
ATOM 2928 N N . ILE B 1 168 ? -6.668 26.359 12.547 1 47.59 168 ILE B N 1
ATOM 2929 C CA . ILE B 1 168 ? -6.535 25.078 13.242 1 47.59 168 ILE B CA 1
ATOM 2930 C C . ILE B 1 168 ? -6.66 23.938 12.242 1 47.59 168 ILE B C 1
ATOM 2932 O O . ILE B 1 168 ? -7.629 23.875 11.484 1 47.59 168 ILE B O 1
ATOM 2936 N N . PRO B 1 169 ? -5.426 23.375 11.844 1 54.5 169 PRO B N 1
ATOM 2937 C CA . PRO B 1 169 ? -5.562 22.188 10.992 1 54.5 169 PRO B CA 1
ATOM 2938 C C . PRO B 1 169 ? -6.832 21.391 11.289 1 54.5 169 PRO B C 1
ATOM 2940 O O . PRO B 1 169 ? -7.188 21.203 12.453 1 54.5 169 PRO B O 1
ATOM 2943 N N . TYR B 1 170 ? -7.641 21.156 10.172 1 58.84 170 TYR B N 1
ATOM 2944 C CA . TYR B 1 170 ? -8.867 20.375 10.305 1 58.84 170 TYR B CA 1
ATOM 2945 C C . TYR B 1 170 ? -8.555 18.938 10.695 1 58.84 170 TYR B C 1
ATOM 2947 O O . TYR B 1 170 ? -7.547 18.375 10.266 1 58.84 170 TYR B O 1
ATOM 2955 N N . PRO B 1 171 ? -9.336 18.531 11.695 1 65.56 171 PRO B N 1
ATOM 2956 C CA . PRO B 1 171 ? -9.289 17.078 11.836 1 65.56 171 PRO B CA 1
ATOM 2957 C C . PRO B 1 171 ? -9.422 16.344 10.5 1 65.56 171 PRO B C 1
ATOM 2959 O O . PRO B 1 171 ? -10.141 16.812 9.609 1 65.56 171 PRO B O 1
ATOM 2962 N N . VAL B 1 172 ? -8.586 15.43 10.227 1 70.81 172 VAL B N 1
ATOM 2963 C CA . VAL B 1 172 ? -8.539 14.672 8.984 1 70.81 172 VAL B CA 1
ATOM 2964 C C . VAL B 1 172 ? -9.953 14.289 8.547 1 70.81 172 VAL B C 1
ATOM 2966 O O . VAL B 1 172 ? -10.297 14.414 7.371 1 70.81 172 VAL B O 1
ATOM 2969 N N . ALA B 1 173 ? -10.773 13.961 9.586 1 68.69 173 ALA B N 1
ATOM 2970 C CA . ALA B 1 173 ? -12.141 13.57 9.266 1 68.69 173 ALA B CA 1
ATOM 2971 C C . ALA B 1 173 ? -12.914 14.727 8.641 1 68.69 173 ALA B C 1
ATOM 2973 O O . ALA B 1 173 ? -13.664 14.531 7.684 1 68.69 173 ALA B O 1
ATOM 2974 N N . ASP B 1 174 ? -12.617 15.828 9.109 1 67.81 174 ASP B N 1
ATOM 2975 C CA . ASP B 1 174 ? -13.32 17 8.594 1 67.81 174 ASP B CA 1
ATOM 2976 C C . ASP B 1 174 ? -12.828 17.359 7.191 1 67.81 174 ASP B C 1
ATOM 2978 O O . ASP B 1 174 ? -13.625 17.75 6.332 1 67.81 174 ASP B O 1
ATOM 2982 N N . SER B 1 175 ? -11.547 17.156 7.055 1 69.69 175 SER B N 1
ATOM 2983 C CA . SER B 1 175 ? -10.984 17.422 5.738 1 69.69 175 SER B CA 1
ATOM 2984 C C . SER B 1 175 ? -11.531 16.469 4.691 1 69.69 175 SER B C 1
ATOM 2986 O O . SER B 1 175 ? -11.852 16.875 3.572 1 69.69 175 SER B O 1
ATOM 2988 N N . LEU B 1 176 ? -11.703 15.273 5.129 1 70.69 176 LEU B N 1
ATOM 2989 C CA . LEU B 1 176 ? -12.211 14.258 4.207 1 70.69 176 LEU B CA 1
ATOM 2990 C C . LEU B 1 176 ? -13.672 14.516 3.869 1 70.69 176 LEU B C 1
ATOM 2992 O O . LEU B 1 176 ? -14.086 14.375 2.715 1 70.69 176 LEU B O 1
ATOM 2996 N N . HIS B 1 177 ? -14.375 14.797 4.945 1 69.38 177 HIS B N 1
ATOM 2997 C CA . HIS B 1 177 ? -15.781 15.094 4.719 1 69.38 177 HIS B CA 1
ATOM 2998 C C . HIS B 1 177 ? -15.953 16.312 3.82 1 69.38 177 HIS B C 1
ATOM 3000 O O . HIS B 1 177 ? -16.844 16.344 2.979 1 69.38 177 HIS B O 1
ATOM 3006 N N . HIS B 1 178 ? -15.102 17.266 4.055 1 65.06 178 HIS B N 1
ATOM 3007 C CA . HIS B 1 178 ? -15.156 18.469 3.215 1 65.06 178 HIS B CA 1
ATOM 3008 C C . HIS B 1 178 ? -14.82 18.125 1.765 1 65.06 178 HIS B C 1
ATOM 3010 O O . HIS B 1 178 ? -15.477 18.625 0.844 1 65.06 178 HIS B O 1
ATOM 3016 N N . ILE B 1 179 ? -13.883 17.344 1.628 1 64.25 179 ILE B N 1
ATOM 3017 C CA . ILE B 1 179 ? -13.477 16.922 0.291 1 64.25 179 ILE B CA 1
ATOM 3018 C C . ILE B 1 179 ? -14.594 16.109 -0.358 1 64.25 179 ILE B C 1
ATOM 3020 O O . ILE B 1 179 ? -14.883 16.281 -1.544 1 64.25 179 ILE B O 1
ATOM 3024 N N . GLN B 1 180 ? -15.211 15.242 0.479 1 63.47 180 GLN B N 1
ATOM 3025 C CA . GLN B 1 180 ? -16.297 14.406 -0.041 1 63.47 180 GLN B CA 1
ATOM 3026 C C . GLN B 1 180 ? -17.516 15.242 -0.375 1 63.47 180 GLN B C 1
ATOM 3028 O O . GLN B 1 180 ? -18.219 14.961 -1.349 1 63.47 180 GLN B O 1
ATOM 3033 N N . GLN B 1 181 ? -17.922 16.172 0.52 1 59.59 181 GLN B N 1
ATOM 3034 C CA . GLN B 1 181 ? -19.125 17 0.333 1 59.59 181 GLN B CA 1
ATOM 3035 C C . GLN B 1 181 ? -18.938 17.984 -0.818 1 59.59 181 GLN B C 1
ATOM 3037 O O . GLN B 1 181 ? -19.891 18.281 -1.537 1 59.59 181 GLN B O 1
ATOM 3042 N N . THR B 1 182 ? -17.859 18.766 -0.685 1 54 182 THR B N 1
ATOM 3043 C CA . THR B 1 182 ? -17.734 19.797 -1.707 1 54 182 THR B CA 1
ATOM 3044 C C . THR B 1 182 ? -17.562 19.172 -3.09 1 54 182 THR B C 1
ATOM 3046 O O . THR B 1 182 ? -17.672 19.859 -4.105 1 54 182 THR B O 1
ATOM 3049 N N . GLY B 1 183 ? -17.828 17.938 -3.104 1 47.28 183 GLY B N 1
ATOM 3050 C CA . GLY B 1 183 ? -17.734 17.312 -4.414 1 47.28 183 GLY B CA 1
ATOM 3051 C C . GLY B 1 183 ? -16.531 17.781 -5.215 1 47.28 183 GLY B C 1
ATOM 3052 O O . GLY B 1 183 ? -15.617 18.391 -4.66 1 47.28 183 GLY B O 1
ATOM 3053 N N . ILE B 1 184 ? -16.406 17.375 -6.711 1 46.5 184 ILE B N 1
ATOM 3054 C CA . ILE B 1 184 ? -15.477 17.781 -7.762 1 46.5 184 ILE B CA 1
ATOM 3055 C C . ILE B 1 184 ? -15.523 19.297 -7.926 1 46.5 184 ILE B C 1
ATOM 3057 O O . ILE B 1 184 ? -14.734 19.875 -8.68 1 46.5 184 ILE B O 1
ATOM 3061 N N . THR B 1 185 ? -16.375 19.922 -7.582 1 40.94 185 THR B N 1
ATOM 3062 C CA . THR B 1 185 ? -16.672 21.219 -8.211 1 40.94 185 THR B CA 1
ATOM 3063 C C . THR B 1 185 ? -15.812 22.312 -7.586 1 40.94 185 THR B C 1
ATOM 3065 O O . THR B 1 185 ? -15.633 23.375 -8.188 1 40.94 185 THR B O 1
ATOM 3068 N N . SER B 1 186 ? -15.625 22.406 -6.328 1 44 186 SER B N 1
ATOM 3069 C CA . SER B 1 186 ? -14.984 23.625 -5.844 1 44 186 SER B CA 1
ATOM 3070 C C . SER B 1 186 ? -13.469 23.453 -5.73 1 44 186 SER B C 1
ATOM 3072 O O . SER B 1 186 ? -12.953 22.344 -5.91 1 44 186 SER B O 1
ATOM 3074 N N . GLY B 1 187 ? -12.68 24.516 -5.465 1 44.19 187 GLY B N 1
ATOM 3075 C CA . GLY B 1 187 ? -11.234 24.656 -5.348 1 44.19 187 GLY B CA 1
ATOM 3076 C C . GLY B 1 187 ? -10.586 23.453 -4.684 1 44.19 187 GLY B C 1
ATOM 3077 O O . GLY B 1 187 ? -9.516 23 -5.109 1 44.19 187 GLY B O 1
ATOM 3078 N N . SER B 1 188 ? -11.195 22.891 -3.656 1 49.09 188 SER B N 1
ATOM 3079 C CA . SER B 1 188 ? -10.773 21.703 -2.916 1 49.09 188 SER B CA 1
ATOM 3080 C C . SER B 1 188 ? -10.945 20.438 -3.754 1 49.09 188 SER B C 1
ATOM 3082 O O . SER B 1 188 ? -10.148 19.5 -3.641 1 49.09 188 SER B O 1
ATOM 3084 N N . SER B 1 189 ? -11.961 20.5 -4.664 1 53.91 189 SER B N 1
ATOM 3085 C CA . SER B 1 189 ? -12.195 19.406 -5.605 1 53.91 189 SER B CA 1
ATOM 3086 C C . SER B 1 189 ? -11.031 19.25 -6.578 1 53.91 189 SER B C 1
ATOM 3088 O O . SER B 1 189 ? -10.688 18.141 -6.973 1 53.91 189 SER B O 1
ATOM 3090 N N . THR B 1 190 ? -10.484 20.391 -6.801 1 58.09 190 THR B N 1
ATOM 3091 C CA . THR B 1 190 ? -9.375 20.375 -7.746 1 58.09 190 THR B CA 1
ATOM 3092 C C . THR B 1 190 ? -8.172 19.641 -7.156 1 58.09 190 THR B C 1
ATOM 3094 O O . THR B 1 190 ? -7.488 18.891 -7.859 1 58.09 190 THR B O 1
ATOM 3097 N N . LEU B 1 191 ? -8.211 19.766 -5.828 1 60.94 191 LEU B N 1
ATOM 3098 C CA . LEU B 1 191 ? -7.07 19.125 -5.172 1 60.94 191 LEU B CA 1
ATOM 3099 C C . LEU B 1 191 ? -7.238 17.609 -5.148 1 60.94 191 LEU B C 1
ATOM 3101 O O . LEU B 1 191 ? -6.293 16.875 -5.43 1 60.94 191 LEU B O 1
ATOM 3105 N N . PHE B 1 192 ? -8.477 17.234 -4.941 1 63.53 192 PHE B N 1
ATOM 3106 C CA . PHE B 1 192 ? -8.758 15.805 -4.891 1 63.53 192 PHE B CA 1
ATOM 3107 C C . PHE B 1 192 ? -8.539 15.164 -6.254 1 63.53 192 PHE B C 1
ATOM 3109 O O . PHE B 1 192 ? -7.922 14.094 -6.348 1 63.53 192 PHE B O 1
ATOM 3116 N N . HIS B 1 193 ? -9.008 15.906 -7.234 1 64.12 193 HIS B N 1
ATOM 3117 C CA . HIS B 1 193 ? -8.867 15.344 -8.578 1 64.12 193 HIS B CA 1
ATOM 3118 C C . HIS B 1 193 ? -7.402 15.289 -9 1 64.12 193 HIS B C 1
ATOM 3120 O O . HIS B 1 193 ? -6.977 14.32 -9.633 1 64.12 193 HIS B O 1
ATOM 3126 N N . ARG B 1 194 ? -6.758 16.281 -8.523 1 64.5 194 ARG B N 1
ATOM 3127 C CA . ARG B 1 194 ? -5.34 16.297 -8.875 1 64.5 194 ARG B CA 1
ATOM 3128 C C . ARG B 1 194 ? -4.586 15.172 -8.172 1 64.5 194 ARG B C 1
ATOM 3130 O O . ARG B 1 194 ? -3.754 14.5 -8.781 1 64.5 194 ARG B O 1
ATOM 3137 N N . TYR B 1 195 ? -5.051 14.898 -6.988 1 69.12 195 TYR B N 1
ATOM 3138 C CA . TYR B 1 195 ? -4.41 13.836 -6.211 1 69.12 195 TYR B CA 1
ATOM 3139 C C . TYR B 1 195 ? -4.734 12.469 -6.785 1 69.12 195 TYR B C 1
ATOM 3141 O O . TYR B 1 195 ? -3.852 11.609 -6.906 1 69.12 195 TYR B O 1
ATOM 3149 N N . LEU B 1 196 ? -5.949 12.367 -7.172 1 67.88 196 LEU B N 1
ATOM 3150 C CA . LEU B 1 196 ? -6.387 11.07 -7.695 1 67.88 196 LEU B CA 1
ATOM 3151 C C . LEU B 1 196 ? -5.723 10.781 -9.039 1 67.88 196 LEU B C 1
ATOM 3153 O O . LEU B 1 196 ? -5.273 9.656 -9.281 1 67.88 196 LEU B O 1
ATOM 3157 N N . LEU B 1 197 ? -5.645 11.773 -9.828 1 68.88 197 LEU B N 1
ATOM 3158 C CA . LEU B 1 197 ? -5.035 11.602 -11.141 1 68.88 197 LEU B CA 1
ATOM 3159 C C . LEU B 1 197 ? -3.551 11.281 -11.016 1 68.88 197 LEU B C 1
ATOM 3161 O O . LEU B 1 197 ? -3.039 10.414 -11.727 1 68.88 197 LEU B O 1
ATOM 3165 N N . LEU B 1 198 ? -2.947 11.953 -10.07 1 74.12 198 LEU B N 1
ATOM 3166 C CA . LEU B 1 198 ? -1.526 11.703 -9.859 1 74.12 198 LEU B CA 1
ATOM 3167 C C . LEU B 1 198 ? -1.303 10.305 -9.281 1 74.12 198 LEU B C 1
ATOM 3169 O O . LEU B 1 198 ? -0.373 9.602 -9.688 1 74.12 198 LEU B O 1
ATOM 3173 N N . SER B 1 199 ? -2.207 9.984 -8.414 1 76.44 199 SER B N 1
ATOM 3174 C CA . SER B 1 199 ? -2.084 8.672 -7.785 1 76.44 199 SER B CA 1
ATOM 3175 C C . SER B 1 199 ? -2.355 7.551 -8.781 1 76.44 199 SER B C 1
ATOM 3177 O O . SER B 1 199 ? -1.713 6.5 -8.734 1 76.44 199 SER B O 1
ATOM 3179 N N . LEU B 1 200 ? -3.244 7.789 -9.695 1 74.94 200 LEU B N 1
ATOM 3180 C CA . LEU B 1 200 ? -3.607 6.785 -10.688 1 74.94 200 LEU B CA 1
ATOM 3181 C C . LEU B 1 200 ? -2.477 6.582 -11.688 1 74.94 200 LEU B C 1
ATOM 3183 O O . LEU B 1 200 ? -2.434 5.562 -12.383 1 74.94 200 LEU B O 1
ATOM 3187 N N . CYS B 1 201 ? -1.629 7.508 -11.688 1 76.94 201 CYS B N 1
ATOM 3188 C CA . CYS B 1 201 ? -0.49 7.379 -12.594 1 76.94 201 CYS B CA 1
ATOM 3189 C C . CYS B 1 201 ? 0.71 6.773 -11.875 1 76.94 201 CYS B C 1
ATOM 3191 O O . CYS B 1 201 ? 1.533 6.098 -12.492 1 76.94 201 CYS B O 1
ATOM 3193 N N . TYR B 1 202 ? 0.769 6.992 -10.625 1 82.31 202 TYR B N 1
ATOM 3194 C CA . TYR B 1 202 ? 2.027 6.734 -9.93 1 82.31 202 TYR B CA 1
ATOM 3195 C C . TYR B 1 202 ? 2.02 5.359 -9.273 1 82.31 202 TYR B C 1
ATOM 3197 O O . TYR B 1 202 ? 3.074 4.75 -9.078 1 82.31 202 TYR B O 1
ATOM 3205 N N . TRP B 1 203 ? 0.88 4.789 -9.055 1 84.94 203 TRP B N 1
ATOM 3206 C CA . TRP B 1 203 ? 0.851 3.576 -8.242 1 84.94 203 TRP B CA 1
ATOM 3207 C C . TRP B 1 203 ? 0.737 2.336 -9.125 1 84.94 203 TRP B C 1
ATOM 3209 O O . TRP B 1 203 ? 1.218 1.261 -8.758 1 84.94 203 TRP B O 1
ATOM 3219 N N . PRO B 1 204 ? 0.188 2.445 -10.312 1 85.19 204 PRO B N 1
ATOM 3220 C CA . PRO B 1 204 ? -0.059 1.237 -11.109 1 85.19 204 PRO B CA 1
ATOM 3221 C C . PRO B 1 204 ? 1.222 0.474 -11.438 1 85.19 204 PRO B C 1
ATOM 3223 O O . PRO B 1 204 ? 1.249 -0.757 -11.359 1 85.19 204 PRO B O 1
ATOM 3226 N N . PRO B 1 205 ? 2.328 1.136 -11.758 1 87.12 205 PRO B N 1
ATOM 3227 C CA . PRO B 1 205 ? 3.506 0.345 -12.125 1 87.12 205 PRO B CA 1
ATOM 3228 C C . PRO B 1 205 ? 3.951 -0.598 -11.008 1 87.12 205 PRO B C 1
ATOM 3230 O O . PRO B 1 205 ? 4.277 -1.759 -11.273 1 87.12 205 PRO B O 1
ATOM 3233 N N . SER B 1 206 ? 3.957 -0.092 -9.797 1 84.12 206 SER B N 1
ATOM 3234 C CA . SER B 1 206 ? 4.383 -0.918 -8.672 1 84.12 206 SER B CA 1
ATOM 3235 C C . SER B 1 206 ? 3.428 -2.086 -8.453 1 84.12 206 SER B C 1
ATOM 3237 O O . SER B 1 206 ? 3.863 -3.217 -8.219 1 84.12 206 SER B O 1
ATOM 3239 N N . ARG B 1 207 ? 2.197 -1.865 -8.633 1 81.44 207 ARG B N 1
ATOM 3240 C CA . ARG B 1 207 ? 1.209 -2.904 -8.367 1 81.44 207 ARG B CA 1
ATOM 3241 C C . ARG B 1 207 ? 1.164 -3.924 -9.5 1 81.44 207 ARG B C 1
ATOM 3243 O O . ARG B 1 207 ? 1.074 -5.129 -9.25 1 81.44 207 ARG B O 1
ATOM 3250 N N . LEU B 1 208 ? 1.252 -3.492 -10.68 1 82.88 208 LEU B N 1
ATOM 3251 C CA . LEU B 1 208 ? 1.27 -4.383 -11.836 1 82.88 208 LEU B CA 1
ATOM 3252 C C . LEU B 1 208 ? 2.494 -5.289 -11.797 1 82.88 208 LEU B C 1
ATOM 3254 O O . LEU B 1 208 ? 2.395 -6.484 -12.086 1 82.88 208 LEU B O 1
ATOM 3258 N N . ASN B 1 209 ? 3.557 -4.691 -11.398 1 83.25 209 ASN B N 1
ATOM 3259 C CA . ASN B 1 209 ? 4.77 -5.496 -11.305 1 83.25 209 ASN B CA 1
ATOM 3260 C C . ASN B 1 209 ? 4.668 -6.539 -10.195 1 83.25 209 ASN B C 1
ATOM 3262 O O . ASN B 1 209 ? 5.164 -7.656 -10.344 1 83.25 209 ASN B O 1
ATOM 3266 N N . GLY B 1 210 ? 4.055 -6.176 -9.172 1 76.38 210 GLY B N 1
ATOM 3267 C CA . GLY B 1 210 ? 3.844 -7.141 -8.102 1 76.38 210 GLY B CA 1
ATOM 3268 C C . GLY B 1 210 ? 2.943 -8.289 -8.508 1 76.38 210 GLY B C 1
ATOM 3269 O O . GLY B 1 210 ? 3.232 -9.453 -8.195 1 76.38 210 GLY B O 1
ATOM 3270 N N . LEU B 1 211 ? 1.915 -8.016 -9.203 1 71.44 211 LEU B N 1
ATOM 3271 C CA . LEU B 1 211 ? 0.954 -9.023 -9.633 1 71.44 211 LEU B CA 1
ATOM 3272 C C . LEU B 1 211 ? 1.511 -9.844 -10.797 1 71.44 211 LEU B C 1
ATOM 3274 O O . LEU B 1 211 ? 1.128 -11 -10.984 1 71.44 211 LEU B O 1
ATOM 3278 N N . GLY B 1 212 ? 2.371 -9.203 -11.57 1 72.56 212 GLY B N 1
ATOM 3279 C CA . GLY B 1 212 ? 2.934 -9.859 -12.742 1 72.56 212 GLY B CA 1
ATOM 3280 C C . GLY B 1 212 ? 3.764 -11.078 -12.406 1 72.56 212 GLY B C 1
ATOM 3281 O O . GLY B 1 212 ? 3.881 -12 -13.211 1 72.56 212 GLY B O 1
ATOM 3282 N N . VAL B 1 213 ? 4.289 -11.086 -11.227 1 69.56 213 VAL B N 1
ATOM 3283 C CA . VAL B 1 213 ? 5.121 -12.219 -10.828 1 69.56 213 VAL B CA 1
ATOM 3284 C C . VAL B 1 213 ? 4.266 -13.484 -10.742 1 69.56 213 VAL B C 1
ATOM 3286 O O . VAL B 1 213 ? 4.754 -14.586 -10.984 1 69.56 213 VAL B O 1
ATOM 3289 N N . VAL B 1 214 ? 3.014 -13.312 -10.469 1 65 214 VAL B N 1
ATOM 3290 C CA . VAL B 1 214 ? 2.109 -14.453 -10.398 1 65 214 VAL B CA 1
ATOM 3291 C C . VAL B 1 214 ? 1.908 -15.055 -11.789 1 65 214 VAL B C 1
ATOM 3293 O O . VAL B 1 214 ? 1.793 -16.266 -11.938 1 65 214 VAL B O 1
ATOM 3296 N N . GLY B 1 215 ? 1.924 -14.172 -12.758 1 65.62 215 GLY B N 1
ATOM 3297 C CA . GLY B 1 215 ? 1.816 -14.641 -14.133 1 65.62 215 GLY B CA 1
ATOM 3298 C C . GLY B 1 215 ? 3.039 -15.414 -14.594 1 65.62 215 GLY B C 1
ATOM 3299 O O . GLY B 1 215 ? 2.922 -16.359 -15.367 1 65.62 215 GLY B O 1
ATOM 3300 N N . ILE B 1 216 ? 4.18 -15.062 -14.055 1 67.31 216 ILE B N 1
ATOM 3301 C CA . ILE B 1 216 ? 5.406 -15.758 -14.43 1 67.31 216 ILE B CA 1
ATOM 3302 C C . ILE B 1 216 ? 5.391 -17.172 -13.859 1 67.31 216 ILE B C 1
ATOM 3304 O O . ILE B 1 216 ? 5.918 -18.094 -14.484 1 67.31 216 ILE B O 1
ATOM 3308 N N . ALA B 1 217 ? 4.781 -17.297 -12.664 1 63.81 217 ALA B N 1
ATOM 3309 C CA . ALA B 1 217 ? 4.73 -18.594 -12.008 1 63.81 217 ALA B CA 1
ATOM 3310 C C . ALA B 1 217 ? 3.783 -19.547 -12.734 1 63.81 217 ALA B C 1
ATOM 3312 O O . ALA B 1 217 ? 3.914 -20.766 -12.625 1 63.81 217 ALA B O 1
ATOM 3313 N N . SER B 1 218 ? 2.725 -18.969 -13.32 1 57.12 218 SER B N 1
ATOM 3314 C CA . SER B 1 218 ? 1.746 -19.844 -13.961 1 57.12 218 SER B CA 1
ATOM 3315 C C . SER B 1 218 ? 2.27 -20.375 -15.289 1 57.12 218 SER B C 1
ATOM 3317 O O . SER B 1 218 ? 1.996 -21.516 -15.648 1 57.12 218 SER B O 1
#

Secondary structure (DSSP, 8-state):
--HHHHHHHHHHHHHHHHHHHHHHHTTTTSTTHHHHHHHHHHHHHHHHHHHHH--SHHHHHHHHHHHHHHHHHHHHHHHHHHHHHS-GGGHHHHHHHHHHHHHHHHHHHHHHHHHHHHHS-THHHHHHHHHHHHHHHHHHHHHHHHHHHHHHTTSHHHHHHHTTTT-----HHHHHHHHHHSTTTSHHHHHHHHHHHHHHHHSHHHHHHHHHHHHHH-/--HHHHHHHHHHHHHHHHHHHHHHHTTTT-TTHHHHHHHHHHHHHHHHHHHHH--SHHHHHHHHHHHHHHHHHHHHHHHHHHHHHS-GGGHHHHHHHHHHHHHHHHHHHHHHHHHHHHHS-THHHHHHHHHHHHHHHHHHHHHHHHHHHHHHTTSHHHHHHHTTTT-----HHHHHHHHHHSTTTSHHHHHHHHHHHHHHHHSHHHHHHHHHHHHHH-

Solvent-accessible surface area (backbone atoms only — not comparable to full-atom values): 20940 Å² total; per-residue (Å²): 130,53,71,68,57,50,50,48,43,55,45,36,23,42,50,27,17,43,56,29,31,62,55,37,65,69,40,50,73,42,95,51,42,65,58,51,44,41,49,16,24,48,35,27,20,53,13,22,42,41,32,36,73,40,90,43,69,67,46,30,39,50,11,32,27,38,24,14,29,12,39,16,29,31,61,48,48,52,45,49,50,53,26,63,64,36,57,76,52,44,12,37,34,42,37,44,52,48,51,54,38,48,44,51,37,50,46,53,40,49,66,53,41,56,57,34,47,74,75,35,65,38,38,54,40,25,45,54,21,17,52,35,20,50,52,36,46,68,46,44,63,65,56,51,55,48,40,59,48,58,66,61,38,49,66,64,39,29,56,62,36,57,74,48,58,84,57,73,61,48,56,38,33,53,41,47,49,47,44,61,67,54,34,76,76,42,82,65,16,51,50,53,51,50,49,45,54,51,37,64,39,62,46,38,31,56,48,28,52,61,55,31,54,57,34,69,73,104,131,53,71,66,56,50,50,50,42,56,46,36,23,41,51,27,18,43,56,29,32,63,53,36,64,70,41,51,74,42,94,51,42,64,58,51,43,40,49,15,25,49,32,28,20,54,13,24,42,40,32,35,73,40,90,43,70,67,46,30,39,50,11,32,26,39,24,13,30,12,40,16,29,31,61,48,48,50,46,50,50,52,26,63,65,36,56,77,50,42,11,36,35,41,36,44,52,47,50,53,38,48,42,51,36,50,44,52,39,48,66,51,42,57,56,35,46,74,76,36,66,39,38,55,40,23,45,53,21,17,52,36,20,49,51,36,45,67,45,44,62,66,55,52,55,48,41,60,49,59,64,62,38,50,66,64,39,31,56,60,36,58,76,47,59,86,57,72,59,47,57,39,33,54,40,48,48,46,47,61,67,54,33,75,75,42,81,64,14,50,49,50,51,49,48,46,54,50,37,62,40,63,45,39,31,55,49,28,52,61,54,31,55,56,33,67,73,105

Organism: NCBI:txid56615

Sequence (436 aa):
MSDNQFGFLTASYTIGGFLSSVYASKLAGSRGEQNNLLLSAISIGIGSLLTSLSNFFTMILIGRTIVGIGCGINTFLVLIYHSEISPSQTRGSVGVMNQLAIVFVIFGSQLVSLPLAKLFPWRWIFIISSAFSTLQVITSPLVLNQKDQSSLHSDHLADLLDLESNSIPYPVADSLHHIQQTGITSGSSTLFHRYLLLSLCYWPPSRLNGLGVVGIASMSDNQFGFLTASYTIGGFLSSVYASKLAGSRGEQNNLLLSAISIGIGSLLTSLSNFFTMILIGRTIVGIGCGINTFLVLIYHSEISPSQTRGSVGVMNQLAIVFVIFGSQLVSLPLAKLFPWRWIFIISSAFSTLQVITSPLVLNQKDQSSLHSDHLADLLDLESNSIPYPVADSLHHIQQTGITSGSSTLFHRYLLLSLCYWPPSRLNGLGVVGIAS

pLDDT: mean 75.17, std 17.64, range [29.08, 97.06]

Foldseek 3Di:
DDPVLLVLLLVLLQVLLVVLLVVLVVVQPPPCLLVLLLVLLVQLLVLLLQLLPDPDSVSVSVSSNSNSNSLNNNVNSLLSLLLLLDPPLQSVLSVVLLVVLLVVLLVVLCVVQVVCLVPHQLSVLSNVLSVLSVVCSVCSVVSVVSSVVVVPVCPVVCVVVVVVVPPDRDDNVVLVVCCVVVDCPDPSVVSSVVSSVSSNSRNNSVSSSNSSSVSVVD/DDPVLLVLLLVLLQVLLVVLLVVLVVCQPPPCLLVLLLVLLVQLLVLLLQLLPDPDSVSVSVSSNSNSNSLNNNVNSLLSLLLLLDPPLQSVQSVVLLVVLLVVLLVVLCVVQVVCLVPHQLSVLSNVLSVLSVVCNVCSVVSVVSSVVVVPVCPVVVVVVVVVVPPDRDDNVVLVVCCVVVDCPDPSVVSSVVSSVNSNSRNNSVSSSNSSSVSVVD